Protein AF-A0A1M4T996-F1 (afdb_monomer_lite)

pLDDT: mean 91.12, std 8.68, range [41.91, 98.88]

Secondary structure (DSSP, 8-state):
--------B----HHHHHHHHHSS---TT-THHHHHHHHHHTS-HHHHT-GGGT-GGGTTEEE-TTS-EEEPPGGG-EEPPGGGS-PPP-TT--SGGGGGGGT-TTGGG-EEEEEEEETTEEEEEEE-GGG-----SSEE-HHHHHHHT-----TTS----TTEEEEE-SBS-SSS--TTSEE--SSS-HHHHHHHHHHHHH-GGGS---EEESSSSTT-EEEEEEE----SSS--SSEEEEE-SEEEEETTT--BSS-EESSTTB-HHHHHHHHHHHHHHT---SS--GGGG-SB-HHHHHHHHH---EEEEESTT--HHHHHHHHHHTEETTEESS-EEEEE-S--TT-TTS-PPTT-EEEEEEEEEETTEEEEEEE-TTS-----STTEE-SEE--S-TTTSPPEESSSSSSEEEEEHHHHHHHEEEEEEE-

Foldseek 3Di:
DDDDADAFFFFFLLQQQLCLQVVHHDDQPDPVVQVSSCVSFVHHPLLQFFCVSQGQSLAQWDADPVLGIDGDDPVLAAEADPVLPDDDDCPPPDDLCCVVVVPQNCSVPWDFPDWDQDPNDIDTDTDRVRSPSGDGSRYHYPSLCQLAVFDPDALADFGAGVQKDWDQFADQDPDAQALLFKAWHRFGQLLLSLLSSLCSQQPSVLLDQAKDAPDDDPQRMWGWAWFDAPDHALGAHTDTFIAGSIAMAGPPPRHHRGIGTPDGRHCNNRVSLQRSQCGRSVYPDNRGDSSSSRTDHNQVSNCRSVVFDKDKDFLVPDALVRQLVVLVVQDDFFFGNFRKKFAWRSRDPPSRPFLNGHSHMWTFGGWDQDPNFTKTKIFRSNQARHGDDDQWDAAWAAGPPNVPDDIDGQPDGGRIIIGTSNVCSRTTRIMMTGD

Structure (mmCIF, N/CA/C/O backbone):
data_AF-A0A1M4T996-F1
#
_entry.id   AF-A0A1M4T996-F1
#
loop_
_atom_site.group_PDB
_atom_site.id
_atom_site.type_symbol
_atom_site.label_atom_id
_atom_site.label_alt_id
_atom_site.label_comp_id
_atom_site.label_asym_id
_atom_site.label_entity_id
_atom_site.label_seq_id
_atom_site.pdbx_PDB_ins_code
_atom_site.Cartn_x
_atom_site.Cartn_y
_atom_site.Cartn_z
_atom_site.occupancy
_atom_site.B_iso_or_equiv
_atom_site.auth_seq_id
_atom_site.auth_comp_id
_atom_site.auth_asym_id
_atom_site.auth_atom_id
_atom_site.pdbx_PDB_model_num
ATOM 1 N N . MET A 1 1 ? -18.066 -4.889 -18.348 1.00 76.69 1 MET A N 1
ATOM 2 C CA . MET A 1 1 ? -16.997 -4.185 -17.612 1.00 76.69 1 MET A CA 1
ATOM 3 C C . MET A 1 1 ? -17.584 -2.881 -17.141 1.00 76.69 1 MET A C 1
ATOM 5 O O . MET A 1 1 ? -18.434 -2.341 -17.844 1.00 76.69 1 MET A O 1
ATOM 9 N N . ASP A 1 2 ? -17.169 -2.409 -15.978 1.00 85.38 2 ASP A N 1
ATOM 10 C CA . ASP A 1 2 ? -17.797 -1.243 -15.367 1.00 85.38 2 ASP A CA 1
ATOM 11 C C . ASP A 1 2 ? -16.954 0.007 -15.632 1.00 85.38 2 ASP A C 1
ATOM 13 O O . ASP A 1 2 ? -15.727 -0.062 -15.726 1.00 85.38 2 ASP A O 1
ATOM 17 N N . LYS A 1 3 ? -17.611 1.163 -15.760 1.00 79.00 3 LYS A N 1
ATOM 18 C CA . LYS A 1 3 ? -16.919 2.449 -15.851 1.00 79.00 3 LYS A CA 1
ATOM 19 C C . LYS A 1 3 ? -16.608 2.921 -14.434 1.00 79.00 3 LYS A C 1
ATOM 21 O O . LYS A 1 3 ? -17.500 3.381 -13.729 1.00 79.00 3 LYS A O 1
ATOM 26 N N . VAL A 1 4 ? -15.350 2.792 -14.030 1.00 79.62 4 VAL A N 1
ATOM 27 C CA . VAL A 1 4 ? -14.850 3.284 -12.744 1.00 79.62 4 VAL A CA 1
ATOM 28 C C . VAL A 1 4 ? -13.911 4.452 -13.012 1.00 79.62 4 VAL A C 1
ATOM 30 O O . VAL A 1 4 ? -13.026 4.368 -13.860 1.00 79.62 4 VAL A O 1
ATOM 33 N N . THR A 1 5 ? -14.123 5.564 -12.317 1.00 74.06 5 THR A N 1
ATOM 34 C CA . THR A 1 5 ? -13.290 6.763 -12.437 1.00 74.06 5 THR A CA 1
ATOM 35 C C . THR A 1 5 ? -12.998 7.321 -11.055 1.00 74.06 5 THR A C 1
ATOM 37 O O . THR A 1 5 ? -13.881 7.316 -10.204 1.00 74.06 5 THR A O 1
ATOM 40 N N . ASN A 1 6 ? -11.796 7.868 -10.867 1.00 78.94 6 ASN A N 1
ATOM 41 C CA . ASN A 1 6 ? -11.410 8.632 -9.674 1.00 78.94 6 ASN A CA 1
ATOM 42 C C . ASN A 1 6 ? -11.422 7.835 -8.354 1.00 78.94 6 ASN A C 1
ATOM 44 O O . ASN A 1 6 ? -11.855 8.351 -7.328 1.00 78.94 6 ASN A O 1
ATOM 48 N N . LEU A 1 7 ? -10.915 6.597 -8.362 1.00 94.50 7 LEU A N 1
ATOM 49 C CA . LEU A 1 7 ? -10.644 5.863 -7.121 1.00 94.50 7 LEU A CA 1
ATOM 50 C C . LEU A 1 7 ? -9.525 6.538 -6.311 1.00 94.50 7 LEU A C 1
ATOM 52 O O . LEU A 1 7 ? -8.476 6.876 -6.863 1.00 94.50 7 LEU A O 1
ATOM 56 N N . ASN A 1 8 ? -9.749 6.675 -5.002 1.00 96.69 8 ASN A N 1
ATOM 57 C CA . ASN A 1 8 ? -8.788 7.197 -4.023 1.00 96.69 8 ASN A CA 1
ATOM 58 C C . ASN A 1 8 ? -8.504 6.141 -2.942 1.00 96.69 8 ASN A C 1
ATOM 60 O O . ASN A 1 8 ? -8.638 6.385 -1.743 1.00 96.69 8 ASN A O 1
ATOM 64 N N . VAL A 1 9 ? -8.135 4.940 -3.387 1.00 98.06 9 VAL A N 1
ATOM 65 C CA . VAL A 1 9 ? -7.803 3.811 -2.511 1.00 98.06 9 VAL A CA 1
ATOM 66 C C . VAL A 1 9 ? -6.412 4.029 -1.926 1.00 98.06 9 VAL A C 1
ATOM 68 O O . VAL A 1 9 ? -5.462 4.303 -2.666 1.00 98.06 9 VAL A O 1
ATOM 71 N N . GLY A 1 10 ? -6.289 3.915 -0.607 1.00 97.38 10 GLY A N 1
ATOM 72 C CA . GLY A 1 10 ? -5.038 4.139 0.103 1.00 97.38 10 GLY A CA 1
ATOM 73 C C . GLY A 1 10 ? -5.212 4.167 1.614 1.00 97.38 10 GLY A C 1
ATOM 74 O O . GLY A 1 10 ? -5.576 5.198 2.172 1.00 97.38 10 GLY A O 1
ATOM 75 N N . ALA A 1 11 ? -4.899 3.050 2.264 1.00 98.12 11 ALA A N 1
ATOM 76 C CA . ALA A 1 11 ? -4.658 2.980 3.700 1.00 98.12 11 ALA A CA 1
ATOM 77 C C . ALA A 1 11 ? -3.142 2.961 3.943 1.00 98.12 11 ALA A C 1
ATOM 79 O O . ALA A 1 11 ? -2.408 2.280 3.221 1.00 98.12 11 ALA A O 1
ATOM 80 N N . ILE A 1 12 ? -2.654 3.728 4.916 1.00 98.50 12 ILE A N 1
ATOM 81 C CA . ILE A 1 12 ? -1.234 3.751 5.299 1.00 98.50 12 ILE A CA 1
ATOM 82 C C . ILE A 1 12 ? -0.890 2.453 6.042 1.00 98.50 12 ILE A C 1
ATOM 84 O O . ILE A 1 12 ? -1.693 1.998 6.848 1.00 98.50 12 ILE A O 1
ATOM 88 N N . ASN A 1 13 ? 0.297 1.877 5.811 1.00 97.94 13 ASN A N 1
ATOM 89 C CA . ASN A 1 13 ? 0.777 0.755 6.623 1.00 97.94 13 ASN A CA 1
ATOM 90 C C . ASN A 1 13 ? 1.007 1.229 8.072 1.00 97.94 13 ASN A C 1
ATOM 92 O O . ASN A 1 13 ? 1.945 2.004 8.293 1.00 97.94 13 ASN A O 1
ATOM 96 N N . PRO A 1 14 ? 0.201 0.782 9.055 1.00 97.25 14 PRO A N 1
ATOM 97 C CA . PRO A 1 14 ? 0.291 1.273 10.422 1.00 97.25 14 PRO A CA 1
ATOM 98 C C . PRO A 1 14 ? 1.606 0.866 11.082 1.00 97.25 14 PRO A C 1
ATOM 100 O O . PRO A 1 14 ? 2.165 1.655 11.825 1.00 97.25 14 PRO A O 1
ATOM 103 N N . TYR A 1 15 ? 2.167 -0.301 10.755 1.00 96.88 15 TYR A N 1
ATOM 104 C CA . TYR A 1 15 ? 3.441 -0.748 11.320 1.00 96.88 15 TYR A CA 1
ATOM 105 C C . TYR A 1 15 ? 4.587 0.148 10.863 1.00 96.88 15 TYR A C 1
ATOM 107 O O . TYR A 1 15 ? 5.341 0.668 11.683 1.00 96.88 15 TYR A O 1
ATOM 115 N N . ALA A 1 16 ? 4.689 0.387 9.553 1.00 96.88 16 ALA A N 1
ATOM 116 C CA . ALA A 1 16 ? 5.705 1.280 9.006 1.00 96.88 16 ALA A CA 1
ATOM 117 C C . ALA A 1 16 ? 5.507 2.727 9.483 1.00 96.88 16 ALA A C 1
ATOM 119 O O . ALA A 1 16 ? 6.488 3.431 9.715 1.00 96.88 16 ALA A O 1
ATOM 120 N N . LEU A 1 17 ? 4.256 3.166 9.659 1.00 96.75 17 LEU A N 1
ATOM 121 C CA . LEU A 1 17 ? 3.941 4.480 10.212 1.00 96.75 17 LEU A CA 1
ATOM 122 C C . LEU A 1 17 ? 4.353 4.596 11.683 1.00 96.75 17 LEU A C 1
ATOM 124 O O . LEU A 1 17 ? 4.990 5.578 12.051 1.00 96.75 17 LEU A O 1
ATOM 128 N N . THR A 1 18 ? 4.066 3.588 12.505 1.00 96.44 18 THR A N 1
ATOM 129 C CA . THR A 1 18 ? 4.490 3.529 13.908 1.00 96.44 18 THR A CA 1
ATOM 130 C C . THR A 1 18 ? 6.008 3.515 14.015 1.00 96.44 18 THR A C 1
ATOM 132 O O . THR A 1 18 ? 6.553 4.360 14.718 1.00 96.44 18 THR A O 1
ATOM 135 N N . GLU A 1 19 ? 6.715 2.660 13.260 1.00 95.75 19 GLU A N 1
ATOM 136 C CA . GLU A 1 19 ? 8.186 2.718 13.153 1.00 95.75 19 GLU A CA 1
ATOM 137 C C . GLU A 1 19 ? 8.649 4.127 12.778 1.00 95.75 19 GLU A C 1
ATOM 139 O O . GLU A 1 19 ? 9.663 4.630 13.280 1.00 95.75 19 GLU A O 1
ATOM 144 N N . ALA A 1 20 ? 7.879 4.784 11.904 1.00 94.06 20 ALA A N 1
ATOM 145 C CA . ALA A 1 20 ? 8.214 6.101 11.435 1.00 94.06 20 ALA A CA 1
ATOM 146 C C . ALA A 1 20 ? 8.038 7.214 12.488 1.00 94.06 20 ALA A C 1
ATOM 148 O O . ALA A 1 20 ? 8.799 8.189 12.507 1.00 94.06 20 ALA A O 1
ATOM 149 N N . LEU A 1 21 ? 7.069 7.063 13.381 1.00 92.62 21 LEU A N 1
ATOM 150 C CA . LEU A 1 21 ? 6.803 7.997 14.471 1.00 92.62 21 LEU A CA 1
ATOM 151 C C . LEU A 1 21 ? 7.732 7.746 15.665 1.00 92.62 21 LEU A C 1
ATOM 153 O O . LEU A 1 21 ? 8.327 8.687 16.182 1.00 92.62 21 LEU A O 1
ATOM 157 N N . VAL A 1 22 ? 7.923 6.481 16.050 1.00 93.06 22 VAL A N 1
ATOM 158 C CA . VAL A 1 22 ? 8.716 6.093 17.232 1.00 93.06 22 VAL A CA 1
ATOM 159 C C . VAL A 1 22 ? 10.225 6.062 16.971 1.00 93.06 22 VAL A C 1
ATOM 161 O O . VAL A 1 22 ? 11.019 6.025 17.906 1.00 93.06 22 VAL A O 1
ATOM 164 N N . GLY A 1 23 ? 10.649 6.054 15.702 1.00 91.56 23 GLY A N 1
ATOM 165 C CA . GLY A 1 23 ? 12.063 6.118 15.325 1.00 91.56 23 GLY A CA 1
ATOM 166 C C . GLY A 1 23 ? 12.866 4.836 15.546 1.00 91.56 23 GLY A C 1
ATOM 167 O O . GLY A 1 23 ? 14.097 4.884 15.516 1.00 91.56 23 GLY A O 1
ATOM 168 N N . ARG A 1 24 ? 12.200 3.693 15.728 1.00 91.44 24 ARG A N 1
ATOM 169 C CA . ARG A 1 24 ? 12.826 2.372 15.891 1.00 91.44 24 ARG A CA 1
ATOM 170 C C . ARG A 1 24 ? 12.021 1.281 15.188 1.00 91.44 24 ARG A C 1
ATOM 172 O O . ARG A 1 24 ? 10.831 1.457 14.945 1.00 91.44 24 ARG A O 1
ATOM 179 N N . LYS A 1 25 ? 12.664 0.133 14.932 1.00 91.94 25 LYS A N 1
ATOM 180 C CA . LYS A 1 25 ? 11.967 -1.078 14.467 1.00 91.94 25 LYS A CA 1
ATOM 181 C C . LYS A 1 25 ? 10.964 -1.534 15.518 1.00 91.94 25 LYS A C 1
ATOM 183 O O . LYS A 1 25 ? 11.286 -1.514 16.710 1.00 91.94 25 LYS A O 1
ATOM 188 N N . ILE A 1 26 ? 9.835 -2.053 15.059 1.00 93.06 26 ILE A N 1
ATOM 189 C CA . ILE A 1 26 ? 8.960 -2.895 15.876 1.00 93.06 26 ILE A CA 1
ATOM 190 C C . ILE A 1 26 ? 8.855 -4.271 15.220 1.00 93.06 26 ILE A C 1
ATOM 192 O O . ILE A 1 26 ? 9.084 -4.421 14.020 1.00 93.06 26 ILE A O 1
ATOM 196 N N . ASP A 1 27 ? 8.553 -5.299 16.003 1.00 91.88 27 ASP A N 1
ATOM 197 C CA . ASP A 1 27 ? 8.328 -6.635 15.458 1.00 91.88 27 ASP A CA 1
ATOM 198 C C . ASP A 1 27 ? 6.875 -6.741 14.991 1.00 91.88 27 ASP A C 1
ATOM 200 O O . ASP A 1 27 ? 5.962 -6.827 15.810 1.00 9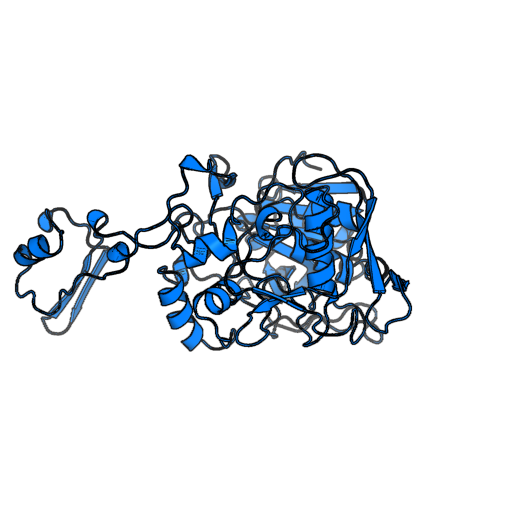1.88 27 ASP A O 1
ATOM 204 N N . TRP A 1 28 ? 6.650 -6.726 13.677 1.00 91.88 28 TRP A N 1
ATOM 205 C CA . TRP A 1 28 ? 5.302 -6.724 13.096 1.00 91.88 28 TRP A CA 1
ATOM 206 C C . TRP A 1 28 ? 4.542 -8.031 13.372 1.00 91.88 28 TRP A C 1
ATOM 208 O O . TRP A 1 28 ? 3.329 -8.088 13.189 1.00 91.88 28 TRP A O 1
ATOM 218 N N . THR A 1 29 ? 5.242 -9.075 13.826 1.00 85.81 29 THR A N 1
ATOM 219 C CA . THR A 1 29 ? 4.666 -10.385 14.150 1.00 85.81 29 THR A CA 1
ATOM 220 C C . THR A 1 29 ? 4.278 -10.518 15.624 1.00 85.81 29 THR A C 1
ATOM 222 O O . THR A 1 29 ? 3.489 -11.394 15.987 1.00 85.81 29 THR A O 1
ATOM 225 N N . ASN A 1 30 ? 4.804 -9.643 16.483 1.00 87.88 30 ASN A N 1
ATOM 226 C CA . ASN A 1 30 ? 4.600 -9.710 17.920 1.00 87.88 30 ASN A CA 1
ATOM 227 C C . ASN A 1 30 ? 3.368 -8.900 18.342 1.00 87.88 30 ASN A C 1
ATOM 229 O O . ASN A 1 30 ? 3.251 -7.716 18.032 1.00 87.88 30 ASN A O 1
ATOM 233 N N . LYS A 1 31 ? 2.478 -9.519 19.126 1.00 83.88 31 LYS A N 1
ATOM 234 C CA . LYS A 1 31 ? 1.291 -8.855 19.683 1.00 83.88 31 LYS A CA 1
ATOM 235 C C . LYS A 1 31 ? 1.633 -7.681 20.599 1.00 83.88 31 LYS A C 1
ATOM 237 O O . LYS A 1 31 ? 0.861 -6.737 20.638 1.00 83.88 31 LYS A O 1
ATOM 242 N N . ALA A 1 32 ? 2.786 -7.690 21.269 1.00 87.81 32 ALA A N 1
ATOM 243 C CA . ALA A 1 32 ? 3.237 -6.550 22.073 1.00 87.81 32 ALA A CA 1
ATOM 244 C C . ALA A 1 32 ? 3.465 -5.278 21.230 1.00 87.81 32 ALA A C 1
ATOM 246 O O . ALA A 1 32 ? 3.420 -4.167 21.747 1.00 87.81 32 ALA A O 1
ATOM 247 N N . SER A 1 33 ? 3.677 -5.414 19.915 1.00 91.12 33 SER A N 1
ATOM 248 C CA . SER A 1 33 ? 3.765 -4.261 19.012 1.00 91.12 33 SER A CA 1
ATOM 249 C C . SER A 1 33 ? 2.414 -3.588 18.760 1.00 91.12 33 SER A C 1
ATOM 251 O O . SER A 1 33 ? 2.403 -2.480 18.230 1.00 91.12 33 SER A O 1
ATOM 253 N N . ILE A 1 34 ? 1.295 -4.234 19.118 1.00 90.50 34 ILE A N 1
ATOM 254 C CA . ILE A 1 34 ? -0.045 -3.645 19.014 1.00 90.50 34 ILE A CA 1
ATOM 255 C C . ILE A 1 34 ? -0.172 -2.477 19.990 1.00 90.50 34 ILE A C 1
ATOM 257 O O . ILE A 1 34 ? -0.550 -1.402 19.554 1.00 90.50 34 ILE A O 1
ATOM 261 N N . GLU A 1 35 ? 0.243 -2.640 21.248 1.00 90.44 35 GLU A N 1
ATOM 262 C CA . GLU A 1 35 ? 0.186 -1.567 22.256 1.00 90.44 35 GLU A CA 1
ATOM 263 C C . GLU A 1 35 ? 1.000 -0.343 21.805 1.00 90.44 35 GLU A C 1
ATOM 265 O O . GLU A 1 35 ? 0.505 0.775 21.796 1.00 90.44 35 GLU A O 1
ATOM 270 N N . ILE A 1 36 ? 2.216 -0.561 21.282 1.00 93.62 36 ILE A N 1
ATOM 271 C CA . ILE A 1 36 ? 3.055 0.521 20.733 1.00 93.62 36 ILE A CA 1
ATOM 272 C C . ILE A 1 36 ? 2.355 1.234 19.563 1.00 93.62 36 ILE A C 1
ATOM 274 O O . ILE A 1 36 ? 2.529 2.437 19.366 1.00 93.62 36 ILE A O 1
ATOM 278 N N . MET A 1 37 ? 1.616 0.489 18.741 1.00 94.19 37 MET A N 1
ATOM 279 C CA . MET A 1 37 ? 0.879 1.034 17.606 1.00 94.19 37 MET A CA 1
ATOM 280 C C . MET A 1 37 ? -0.346 1.826 18.059 1.00 94.19 37 MET A C 1
ATOM 282 O O . MET A 1 37 ? -0.549 2.922 17.545 1.00 94.19 37 MET A O 1
ATOM 286 N N . GLU A 1 38 ? -1.121 1.301 19.006 1.00 92.19 38 GLU A N 1
ATOM 287 C CA . GLU A 1 38 ? -2.277 1.975 19.604 1.00 92.19 38 GLU A CA 1
ATOM 288 C C . GLU A 1 38 ? -1.853 3.274 20.294 1.00 92.19 38 GLU A C 1
ATOM 290 O O . GLU A 1 38 ? -2.478 4.302 20.058 1.00 92.19 38 GLU A O 1
ATOM 295 N N . ASP A 1 39 ? -0.734 3.267 21.025 1.00 90.69 39 ASP A N 1
ATOM 296 C CA . ASP A 1 39 ? -0.168 4.464 21.656 1.00 90.69 39 ASP A CA 1
ATOM 297 C C . ASP A 1 39 ? 0.307 5.487 20.615 1.00 90.69 39 ASP A C 1
ATOM 299 O O . ASP A 1 39 ? -0.005 6.674 20.693 1.00 90.69 39 ASP A O 1
ATOM 303 N N . ALA A 1 40 ? 1.072 5.044 19.610 1.00 92.88 40 ALA A N 1
ATOM 304 C CA . ALA A 1 40 ? 1.643 5.946 18.608 1.00 92.88 40 ALA A CA 1
ATOM 305 C C . ALA A 1 40 ? 0.594 6.529 17.650 1.00 92.88 40 ALA A C 1
ATOM 307 O O . ALA A 1 40 ? 0.815 7.603 17.082 1.00 92.88 40 ALA A O 1
ATOM 308 N N . LEU A 1 41 ? -0.497 5.796 17.413 1.00 94.06 41 LEU A N 1
ATOM 309 C CA . LEU A 1 41 ? -1.589 6.191 16.524 1.00 94.06 41 LEU A CA 1
ATOM 310 C C . LEU A 1 41 ? -2.822 6.696 17.282 1.00 94.06 41 LEU A C 1
ATOM 312 O O . LEU A 1 41 ? -3.765 7.139 16.637 1.00 94.06 41 LEU A O 1
ATOM 316 N N . GLU A 1 42 ? -2.812 6.637 18.612 1.00 92.00 42 GLU A N 1
ATOM 317 C CA . GLU A 1 42 ? -3.905 7.036 19.507 1.00 92.00 42 GLU A CA 1
ATOM 318 C C . GLU A 1 42 ? -5.263 6.485 19.044 1.00 92.00 42 GLU A C 1
ATOM 320 O O . GLU A 1 42 ? -6.267 7.189 18.970 1.00 92.00 42 GLU A O 1
ATOM 325 N N . THR A 1 43 ? -5.277 5.224 18.617 1.00 90.00 43 THR A N 1
ATOM 326 C CA . THR A 1 43 ? -6.462 4.550 18.078 1.00 90.00 43 THR A CA 1
ATOM 327 C C . THR A 1 43 ? -6.365 3.064 18.376 1.00 90.00 43 THR A C 1
ATOM 329 O O . THR A 1 43 ? -5.371 2.433 18.013 1.00 90.00 43 THR A O 1
ATOM 332 N N . ASP A 1 44 ? -7.424 2.500 18.959 1.00 89.94 44 ASP A N 1
ATOM 333 C CA . ASP A 1 44 ? -7.533 1.066 19.228 1.00 89.94 44 ASP A CA 1
ATOM 334 C C . ASP A 1 44 ? -7.320 0.253 17.939 1.00 89.94 44 ASP A C 1
ATOM 336 O O . ASP A 1 44 ? -7.887 0.542 16.878 1.00 89.94 44 ASP A O 1
ATOM 340 N N . TYR A 1 45 ? -6.578 -0.846 18.029 1.00 90.19 45 TYR A N 1
ATOM 341 C CA . TYR A 1 45 ? -6.231 -1.693 16.890 1.00 90.19 45 TYR A CA 1
ATOM 342 C C . TYR A 1 45 ? -7.472 -2.238 16.179 1.00 90.19 45 TYR A C 1
ATOM 344 O O . TYR A 1 45 ? -7.509 -2.360 14.954 1.00 90.19 45 TYR A O 1
ATOM 352 N N . SER A 1 46 ? -8.531 -2.517 16.945 1.00 87.50 46 SER A N 1
ATOM 353 C CA . SER A 1 46 ? -9.817 -2.982 16.410 1.00 87.50 46 SER A CA 1
ATOM 354 C C . SER A 1 46 ? -10.562 -1.941 15.559 1.00 87.50 46 SER A C 1
ATOM 356 O O . SER A 1 46 ? -11.453 -2.307 14.785 1.00 87.50 46 SER A O 1
ATOM 358 N N . GLU A 1 47 ? -10.177 -0.669 15.675 1.00 91.38 47 GLU A N 1
ATOM 359 C CA . GLU A 1 47 ? -10.769 0.484 14.995 1.00 91.38 47 GLU A CA 1
ATOM 360 C C . GLU A 1 47 ? -9.868 1.034 13.876 1.00 91.38 47 GLU A C 1
ATOM 362 O O . GLU A 1 47 ? -10.364 1.677 12.948 1.00 91.38 47 GLU A O 1
ATOM 367 N N . LEU A 1 48 ? -8.565 0.713 13.889 1.00 93.38 48 LEU A N 1
ATOM 368 C CA . LEU A 1 48 ? -7.593 1.180 12.891 1.00 93.38 48 LEU A CA 1
ATOM 369 C C . LEU A 1 48 ? -8.027 0.905 11.445 1.00 93.38 48 LEU A C 1
ATOM 371 O O . LEU A 1 48 ? -7.794 1.713 10.553 1.00 93.38 48 LEU A O 1
ATOM 375 N N . PHE A 1 49 ? -8.651 -0.243 11.194 1.00 95.31 49 PHE A N 1
ATOM 376 C CA . PHE A 1 49 ? -8.865 -0.756 9.839 1.00 95.31 49 PHE A CA 1
ATOM 377 C C . PHE A 1 49 ? -10.194 -0.346 9.200 1.00 95.31 49 PHE A C 1
ATOM 379 O O . PHE A 1 49 ? -10.485 -0.783 8.087 1.00 95.31 49 PHE A O 1
ATOM 386 N N . ASP A 1 50 ? -10.995 0.504 9.847 1.00 95.62 50 ASP A N 1
ATOM 387 C CA . ASP A 1 50 ? -12.272 0.973 9.304 1.00 95.62 50 ASP A CA 1
ATOM 388 C C . ASP A 1 50 ? -12.386 2.504 9.381 1.00 95.62 50 ASP A C 1
ATOM 390 O O . ASP A 1 50 ? -12.335 3.116 10.447 1.00 95.62 50 ASP A O 1
ATOM 394 N N . MET A 1 51 ? -12.584 3.141 8.222 1.00 95.44 51 MET A N 1
ATOM 395 C CA . MET A 1 51 ? -12.571 4.599 8.081 1.00 95.44 51 MET A CA 1
ATOM 396 C C . MET A 1 51 ? -13.658 5.309 8.900 1.00 95.44 51 MET A C 1
ATOM 398 O O . MET A 1 51 ? -13.522 6.510 9.182 1.00 95.44 51 MET A O 1
ATOM 402 N N . LYS A 1 52 ? -14.731 4.604 9.292 1.00 93.88 52 LYS A N 1
ATOM 403 C CA . LYS A 1 52 ? -15.789 5.181 10.138 1.00 93.88 52 LYS A CA 1
ATOM 404 C C . LYS A 1 52 ? -15.285 5.587 11.527 1.00 93.88 52 LYS A C 1
ATOM 406 O O . LYS A 1 52 ? -15.842 6.516 12.095 1.00 93.88 52 LYS A O 1
ATOM 411 N N . PHE A 1 53 ? -14.214 4.961 12.023 1.00 92.56 53 PHE A N 1
ATOM 412 C CA . PHE A 1 53 ? -13.608 5.273 13.324 1.00 92.56 53 PHE A CA 1
ATOM 413 C C . PHE A 1 53 ? -12.552 6.383 13.253 1.00 92.56 53 PHE A C 1
ATOM 415 O O . PHE A 1 53 ? -11.773 6.569 14.172 1.00 92.56 53 PHE A O 1
ATOM 422 N N . ASN A 1 54 ? -12.492 7.126 12.143 1.00 92.75 54 ASN A N 1
ATOM 423 C CA . ASN A 1 54 ? -11.574 8.254 11.967 1.00 92.75 54 ASN A CA 1
ATOM 424 C C . ASN A 1 54 ? -10.079 7.919 12.111 1.00 92.75 54 ASN A C 1
ATOM 426 O O . ASN A 1 54 ? -9.285 8.840 12.273 1.00 92.75 54 ASN A O 1
ATOM 430 N N . SER A 1 55 ? -9.689 6.649 11.957 1.00 95.38 55 SER A N 1
ATOM 431 C CA . SER A 1 55 ? -8.299 6.213 12.117 1.00 95.38 55 SER A CA 1
ATOM 432 C C . SER A 1 55 ? -7.295 7.062 11.312 1.00 95.38 55 SER A C 1
ATOM 434 O O . SER A 1 55 ? -7.539 7.352 10.131 1.00 95.38 55 SER A O 1
ATOM 436 N N . PRO A 1 56 ? -6.130 7.412 11.893 1.00 96.31 56 PRO A N 1
ATOM 437 C CA . PRO A 1 56 ? -5.093 8.198 11.224 1.00 96.31 56 PRO A CA 1
ATOM 438 C C . PRO A 1 56 ? -4.482 7.509 9.999 1.00 96.31 56 PRO A C 1
ATOM 440 O O . PRO A 1 56 ? -3.891 8.188 9.158 1.00 96.31 56 PRO A O 1
ATOM 443 N N . ILE A 1 57 ? -4.658 6.193 9.816 1.00 97.44 57 ILE A N 1
ATOM 444 C CA . ILE A 1 57 ? -4.153 5.501 8.615 1.00 97.44 57 ILE A CA 1
ATOM 445 C C . ILE A 1 57 ? -4.883 5.924 7.330 1.00 97.44 57 ILE A C 1
ATOM 447 O O . ILE A 1 57 ? -4.431 5.607 6.227 1.00 97.44 57 ILE A O 1
ATOM 451 N N . PHE A 1 58 ? -5.992 6.655 7.468 1.00 97.81 58 PHE A N 1
ATOM 452 C CA . PHE A 1 58 ? -6.769 7.253 6.383 1.00 97.81 58 PHE A CA 1
ATOM 453 C C . PHE A 1 58 ? -6.542 8.764 6.243 1.00 97.81 58 PHE A C 1
ATOM 455 O O . PHE A 1 58 ? -7.378 9.449 5.653 1.00 97.81 58 PHE A O 1
ATOM 462 N N . ALA A 1 59 ? -5.452 9.298 6.806 1.00 96.88 59 ALA A N 1
ATOM 463 C CA . ALA A 1 59 ? -5.122 10.722 6.790 1.00 96.88 59 ALA A CA 1
ATOM 464 C C . ALA A 1 59 ? -5.387 11.390 5.431 1.00 96.88 59 ALA A C 1
ATOM 466 O O . ALA A 1 59 ? -4.850 10.968 4.417 1.00 96.88 59 ALA A O 1
ATOM 467 N N . GLY A 1 60 ? -6.190 12.452 5.401 1.00 95.50 60 GLY A N 1
ATOM 468 C CA . GLY A 1 60 ? -6.520 13.178 4.172 1.00 95.50 60 GLY A CA 1
ATOM 469 C C . GLY A 1 60 ? -7.711 12.621 3.381 1.00 95.50 60 GLY A C 1
ATOM 470 O O . GLY A 1 60 ? -8.000 13.140 2.302 1.00 95.50 60 GLY A O 1
ATOM 471 N N . LEU A 1 61 ? -8.431 11.622 3.902 1.00 97.00 61 LEU A N 1
ATOM 472 C CA . LEU A 1 61 ? -9.621 11.041 3.274 1.00 97.00 61 LEU A CA 1
ATOM 473 C C . LEU A 1 61 ? -10.875 11.154 4.151 1.00 97.00 61 LEU A C 1
ATOM 475 O O . LEU A 1 61 ? -10.813 11.228 5.378 1.00 97.00 61 LEU A O 1
ATOM 479 N N . LYS A 1 62 ? -12.041 11.094 3.506 1.00 96.00 62 LYS A N 1
ATOM 480 C CA . LYS A 1 62 ? -13.355 10.901 4.132 1.00 96.00 62 LYS A CA 1
ATOM 481 C C . LYS A 1 62 ? -14.207 9.925 3.322 1.00 96.00 62 LYS A C 1
ATOM 483 O O . LYS A 1 62 ? -13.912 9.657 2.160 1.00 96.00 62 LYS A O 1
ATOM 488 N N . LEU A 1 63 ? -15.268 9.410 3.940 1.00 95.69 63 LEU A N 1
ATOM 489 C CA . LEU A 1 63 ? -16.259 8.576 3.260 1.00 95.69 63 LEU A CA 1
ATOM 490 C C . LEU A 1 63 ? -17.233 9.452 2.473 1.00 95.69 63 LEU A C 1
ATOM 492 O O . LEU A 1 63 ? -17.771 10.421 3.011 1.00 95.69 63 LEU A O 1
ATOM 496 N N . ASN A 1 64 ? -17.485 9.074 1.225 1.00 93.81 64 ASN A N 1
ATOM 497 C CA . ASN A 1 64 ? -18.555 9.626 0.408 1.00 93.81 64 ASN A CA 1
ATOM 498 C C . ASN A 1 64 ? -19.866 8.832 0.592 1.00 93.81 64 ASN A C 1
ATOM 500 O O . ASN A 1 64 ? -19.944 7.875 1.370 1.00 93.81 64 ASN A O 1
ATOM 504 N N . LYS A 1 65 ? -20.917 9.225 -0.137 1.00 92.00 65 LYS A N 1
ATOM 505 C CA . LYS A 1 65 ? -22.256 8.613 -0.036 1.00 92.00 65 LYS A CA 1
ATOM 506 C C . LYS A 1 65 ? -22.298 7.168 -0.538 1.00 92.00 65 LYS A C 1
ATOM 508 O O . LYS A 1 65 ? -23.160 6.402 -0.119 1.00 92.00 65 LYS A O 1
ATOM 513 N N . GLU A 1 66 ? -21.368 6.791 -1.406 1.00 89.50 66 GLU A N 1
ATOM 514 C CA . GLU A 1 66 ? -21.231 5.453 -1.978 1.00 89.50 66 GLU A CA 1
ATOM 515 C C . GLU A 1 66 ? -20.353 4.522 -1.123 1.00 89.50 66 GLU A C 1
ATOM 517 O O . GLU A 1 66 ? -20.002 3.431 -1.575 1.00 89.50 66 GLU A O 1
ATOM 522 N N . ASN A 1 67 ? -19.998 4.929 0.104 1.00 93.88 67 ASN A N 1
ATOM 523 C CA . ASN A 1 67 ? -19.110 4.185 1.003 1.00 93.88 67 ASN A CA 1
ATOM 524 C C . ASN A 1 67 ? -17.700 3.959 0.413 1.00 93.88 67 ASN A C 1
ATOM 526 O O . ASN A 1 67 ? -17.037 2.946 0.661 1.00 93.88 67 ASN A O 1
ATOM 530 N N . MET A 1 68 ? -17.241 4.923 -0.384 1.00 94.38 68 MET A N 1
ATOM 531 C CA . MET A 1 68 ? -15.907 4.991 -0.974 1.00 94.38 68 MET A CA 1
ATOM 532 C C . MET A 1 68 ? -15.156 6.207 -0.429 1.00 94.38 68 MET A C 1
ATOM 534 O O . MET A 1 68 ? -15.758 7.143 0.092 1.00 94.38 68 MET A O 1
ATOM 538 N N . ALA A 1 69 ? -13.830 6.205 -0.540 1.00 96.12 69 ALA A N 1
ATOM 539 C CA . ALA A 1 69 ? -13.026 7.321 -0.066 1.00 96.12 69 ALA A CA 1
ATOM 540 C C . ALA A 1 69 ? -12.948 8.473 -1.076 1.00 96.12 69 ALA A C 1
ATOM 542 O O . ALA A 1 69 ? -12.741 8.265 -2.277 1.00 96.12 69 ALA A O 1
ATOM 543 N N . GLU A 1 70 ? -13.008 9.696 -0.561 1.00 95.50 70 GLU A N 1
ATOM 544 C CA . GLU A 1 70 ? -12.686 10.922 -1.285 1.00 95.50 70 GLU A CA 1
ATOM 545 C C . GLU A 1 70 ? -11.706 11.793 -0.480 1.00 95.50 70 GLU A C 1
ATOM 547 O O . GLU A 1 70 ? -11.751 11.782 0.754 1.00 95.50 70 GLU A O 1
ATOM 552 N N . PRO A 1 71 ? -10.809 12.550 -1.138 1.00 95.06 71 PRO A N 1
ATOM 553 C CA . PRO A 1 71 ? -9.908 13.461 -0.447 1.00 95.06 71 PRO A CA 1
ATOM 554 C C . PRO A 1 71 ? -10.666 14.576 0.273 1.00 95.06 71 PRO A C 1
ATOM 556 O O . PRO A 1 71 ? -11.611 15.154 -0.271 1.00 95.06 71 PRO A O 1
ATOM 559 N N . VAL A 1 72 ? -10.215 14.928 1.474 1.00 94.94 72 VAL A N 1
ATOM 560 C CA . VAL A 1 72 ? -10.656 16.165 2.133 1.00 94.94 72 VAL A CA 1
ATOM 561 C C . VAL A 1 72 ? -9.914 17.371 1.558 1.00 94.94 72 VAL A C 1
ATOM 563 O O . VAL A 1 72 ? -8.837 17.245 0.967 1.00 94.94 72 VAL A O 1
ATOM 566 N N . LYS A 1 73 ? -10.472 18.573 1.733 1.00 92.94 73 LYS A N 1
ATOM 567 C CA . LYS A 1 73 ? -9.745 19.804 1.401 1.00 92.94 73 LYS A CA 1
ATOM 568 C C . LYS A 1 73 ? -8.573 19.990 2.364 1.00 92.94 73 LYS A C 1
ATOM 570 O O . LYS A 1 73 ? -8.672 19.647 3.535 1.00 92.94 73 LYS A O 1
ATOM 575 N N . ALA A 1 74 ? -7.498 20.633 1.906 1.00 88.56 74 ALA A N 1
ATOM 576 C CA . ALA A 1 74 ? -6.351 20.942 2.765 1.00 88.56 74 ALA A CA 1
ATOM 577 C C . ALA A 1 74 ? -6.743 21.764 4.011 1.00 88.56 74 ALA A C 1
ATOM 579 O O . ALA A 1 74 ? -6.175 21.562 5.073 1.00 88.56 74 ALA A O 1
ATOM 580 N N . SER A 1 75 ? -7.757 22.630 3.900 1.00 90.69 75 SER A N 1
ATOM 581 C CA . SER A 1 75 ? -8.303 23.413 5.018 1.00 90.69 75 SER A CA 1
ATOM 582 C C . SER A 1 75 ? -9.058 22.586 6.065 1.00 90.69 75 SER A C 1
ATOM 584 O O . SER A 1 75 ? -9.317 23.090 7.150 1.00 90.69 75 SER A O 1
ATOM 586 N N . GLU A 1 76 ? -9.471 21.358 5.734 1.00 92.62 76 GLU A N 1
ATOM 587 C CA . GLU A 1 76 ? -10.120 20.428 6.673 1.00 92.62 76 GLU A CA 1
ATOM 588 C C . GLU A 1 76 ? -9.081 19.633 7.485 1.00 92.62 76 GLU A C 1
ATOM 590 O O . GLU A 1 76 ? -9.442 18.990 8.468 1.00 92.62 76 GLU A O 1
ATOM 595 N N . ILE A 1 77 ? -7.802 19.670 7.090 1.00 93.19 77 ILE A N 1
ATOM 596 C CA . ILE A 1 77 ? -6.711 19.021 7.817 1.00 93.19 77 ILE A CA 1
ATOM 597 C C . ILE A 1 77 ? -6.142 20.011 8.830 1.00 93.19 77 ILE A C 1
ATOM 599 O O . ILE A 1 77 ? -5.695 21.102 8.478 1.00 93.19 77 ILE A O 1
ATOM 603 N N . THR A 1 78 ? -6.124 19.607 10.093 1.00 93.25 78 THR A N 1
ATOM 604 C CA . THR A 1 78 ? -5.573 20.392 11.200 1.00 93.25 78 THR A CA 1
ATOM 605 C C . THR A 1 78 ? -4.338 19.711 11.766 1.00 93.25 78 THR A C 1
ATOM 607 O O . THR A 1 78 ? -4.246 18.482 11.791 1.00 93.25 78 THR A O 1
ATOM 610 N N . ILE A 1 79 ? -3.373 20.514 12.213 1.00 91.56 79 ILE A N 1
ATOM 611 C CA . ILE A 1 79 ? -2.201 20.023 12.933 1.00 91.56 79 ILE A CA 1
ATOM 612 C C . ILE A 1 79 ? -2.410 20.313 14.411 1.00 91.56 79 ILE A C 1
ATOM 614 O O . ILE A 1 79 ? -2.621 21.465 14.790 1.00 91.56 79 ILE A O 1
ATOM 618 N N . ARG A 1 80 ? -2.377 19.261 15.225 1.00 88.38 80 ARG A N 1
ATOM 619 C CA . ARG A 1 80 ? -2.539 19.335 16.675 1.00 88.38 80 ARG A CA 1
ATOM 620 C C . ARG A 1 80 ? -1.415 20.171 17.309 1.00 88.38 80 ARG A C 1
ATOM 622 O O . ARG A 1 80 ? -0.262 20.078 16.876 1.00 88.38 80 ARG A O 1
ATOM 629 N N . GLY A 1 81 ? -1.756 20.979 18.317 1.00 82.31 81 GLY A N 1
ATOM 630 C CA . GLY A 1 81 ? -0.788 21.768 19.085 1.00 82.31 81 GLY A CA 1
ATOM 631 C C . GLY A 1 81 ? 0.071 20.906 20.015 1.00 82.31 81 GLY A C 1
ATOM 632 O O . GLY A 1 81 ? -0.255 19.753 20.280 1.00 82.31 81 GLY A O 1
ATOM 633 N N . ASP A 1 82 ? 1.172 21.458 20.531 1.00 73.44 82 ASP A N 1
ATOM 634 C CA . ASP A 1 82 ? 2.094 20.686 21.385 1.00 73.44 82 ASP A CA 1
ATOM 635 C C . ASP A 1 82 ? 1.478 20.335 22.753 1.00 73.44 82 ASP A C 1
ATOM 637 O O . ASP A 1 82 ? 1.717 19.250 23.259 1.00 73.44 82 ASP A O 1
ATOM 641 N N . ASN A 1 83 ? 0.616 21.197 23.304 1.00 68.88 83 ASN A N 1
ATOM 642 C CA . ASN A 1 83 ? -0.038 20.986 24.608 1.00 68.88 83 ASN A CA 1
ATOM 643 C C . ASN A 1 83 ? -1.321 20.136 24.517 1.00 68.88 83 ASN A C 1
ATOM 645 O O . ASN A 1 83 ? -2.044 19.971 25.495 1.00 68.88 83 ASN A O 1
ATOM 649 N N . ASP A 1 84 ? -1.678 19.663 23.322 1.00 69.12 84 ASP A N 1
ATOM 650 C CA . ASP A 1 84 ? -2.904 18.892 23.104 1.00 69.12 84 ASP A CA 1
ATOM 651 C C . ASP A 1 84 ? -2.703 17.381 23.309 1.00 69.12 84 ASP A C 1
ATOM 653 O O . ASP A 1 84 ? -3.690 16.652 23.296 1.00 69.12 84 ASP A O 1
ATOM 657 N N . SER A 1 85 ? -1.462 16.904 23.474 1.00 62.88 85 SER A N 1
ATOM 658 C CA . SER A 1 85 ? -1.164 15.497 23.793 1.00 62.88 85 SER A CA 1
ATOM 659 C C . SER A 1 85 ? -1.243 15.167 25.285 1.00 62.88 85 SER A C 1
ATOM 661 O O . SER A 1 85 ? -1.165 13.994 25.646 1.00 62.88 85 SER A O 1
ATOM 663 N N . ASP A 1 86 ? -1.354 16.172 26.154 1.00 63.09 86 ASP A N 1
ATOM 664 C CA . ASP A 1 86 ? -1.340 15.958 27.597 1.00 63.09 86 ASP A CA 1
ATOM 665 C C . ASP A 1 86 ? -2.658 15.307 28.027 1.00 63.09 86 ASP A C 1
ATOM 667 O O . ASP A 1 86 ? -3.714 15.944 28.051 1.00 63.09 86 ASP A O 1
ATOM 671 N N . THR A 1 87 ? -2.593 14.010 28.349 1.00 69.00 87 THR A N 1
ATOM 672 C CA . THR A 1 87 ? -3.719 13.305 28.966 1.00 69.00 87 THR A CA 1
ATOM 673 C C . THR A 1 87 ? -3.950 13.923 30.340 1.00 69.00 87 THR A C 1
ATOM 675 O O . THR A 1 87 ? -3.016 13.945 31.147 1.00 69.00 87 THR A O 1
ATOM 678 N N . PRO A 1 88 ? -5.157 14.432 30.635 1.00 74.69 88 PRO A N 1
ATOM 679 C CA . PRO A 1 88 ? -5.435 14.977 31.950 1.00 74.69 88 PRO A CA 1
ATOM 680 C C . PRO A 1 88 ? -5.247 13.900 33.018 1.00 74.69 88 PRO A C 1
ATOM 682 O O . PRO A 1 88 ? -5.807 12.809 32.910 1.00 74.69 88 PRO A O 1
ATOM 685 N N . ASP A 1 89 ? -4.469 14.206 34.053 1.00 77.25 89 ASP A N 1
ATOM 686 C CA . ASP A 1 89 ? -4.322 13.306 35.190 1.00 77.25 89 ASP A CA 1
ATOM 687 C C . ASP A 1 89 ? -5.634 13.265 35.985 1.00 77.25 89 ASP A C 1
ATOM 689 O O . ASP A 1 89 ? -6.099 14.275 36.519 1.00 77.25 89 ASP A O 1
ATOM 693 N N . VAL A 1 90 ? -6.246 12.082 36.027 1.00 81.88 90 VAL A N 1
ATOM 694 C CA . VAL A 1 90 ? -7.497 11.818 36.748 1.00 81.88 90 VAL A CA 1
ATOM 695 C C . VAL A 1 90 ? -7.285 11.001 38.023 1.00 81.88 90 VAL A C 1
ATOM 697 O O . VAL A 1 90 ? -8.256 10.718 38.723 1.00 81.88 90 VAL A O 1
ATOM 700 N N . SER A 1 91 ? -6.045 10.613 38.339 1.00 82.75 91 SER A N 1
ATOM 701 C CA . SER A 1 91 ? -5.732 9.717 39.463 1.00 82.75 91 SER A CA 1
ATOM 702 C C . SER A 1 91 ? -6.026 10.335 40.834 1.00 82.75 91 SER A C 1
ATOM 704 O O . SER A 1 91 ? -6.416 9.631 41.765 1.00 82.75 91 SER A O 1
ATOM 706 N N . GLU A 1 92 ? -5.916 11.660 40.932 1.00 87.00 92 GLU A N 1
ATOM 707 C CA . GLU A 1 92 ? -6.173 12.433 42.150 1.00 87.00 92 GLU A CA 1
ATOM 708 C C . GLU A 1 92 ? -7.655 12.814 42.334 1.00 87.00 92 GLU A C 1
ATOM 710 O O . GLU A 1 92 ? -8.033 13.374 43.368 1.00 87.00 92 GLU A O 1
ATOM 715 N N . LEU A 1 93 ? -8.515 12.526 41.346 1.00 88.06 93 LEU A N 1
ATOM 716 C CA . LEU A 1 93 ? -9.942 12.847 41.406 1.00 88.06 93 LEU A CA 1
ATOM 717 C C . LEU A 1 93 ? -10.686 11.819 42.266 1.00 88.06 93 LEU A C 1
ATOM 719 O O . LEU A 1 93 ? -10.597 10.611 42.052 1.00 88.06 93 LEU A O 1
ATOM 723 N N . LYS A 1 94 ? -11.465 12.301 43.236 1.00 89.81 94 LYS A N 1
ATOM 724 C CA . LYS A 1 94 ? -12.170 11.464 44.222 1.00 89.81 94 LYS A CA 1
ATOM 725 C C . LYS A 1 94 ? -13.663 11.341 43.957 1.00 89.81 94 LYS A C 1
ATOM 727 O O . LYS A 1 94 ? -14.295 10.413 44.459 1.00 89.81 94 LYS A O 1
ATOM 732 N N . THR A 1 95 ? -14.247 12.270 43.200 1.00 88.94 95 THR A N 1
ATOM 733 C CA . THR A 1 95 ? -15.681 12.264 42.882 1.00 88.94 95 THR A CA 1
ATOM 734 C C . THR A 1 95 ? -15.931 12.557 41.404 1.00 88.94 95 THR A C 1
ATOM 736 O O . THR A 1 95 ? -15.125 13.197 40.732 1.00 88.94 95 THR A O 1
ATOM 739 N N . LEU A 1 96 ? -17.087 12.119 40.892 1.00 85.88 96 LEU A N 1
ATOM 740 C CA . LEU A 1 96 ? -17.498 12.375 39.505 1.00 85.88 96 LEU A CA 1
ATOM 741 C C . LEU A 1 96 ? -17.645 13.872 39.191 1.00 85.88 96 LEU A C 1
ATOM 743 O O . LEU A 1 96 ? -17.467 14.280 38.048 1.00 85.88 96 LEU A O 1
ATOM 747 N N . GLU A 1 97 ? -17.948 14.707 40.188 1.00 85.69 97 GLU A N 1
ATOM 748 C CA . GLU A 1 97 ? -18.045 16.158 39.997 1.00 85.69 97 GLU A CA 1
ATOM 749 C C . GLU A 1 97 ? -16.683 16.798 39.708 1.00 85.69 97 GLU A C 1
ATOM 751 O O . GLU A 1 97 ? -16.606 17.790 38.979 1.00 85.69 97 GLU A O 1
ATOM 756 N N . GLU A 1 98 ? -15.600 16.222 40.237 1.00 88.56 98 GLU A N 1
ATOM 757 C CA . GLU A 1 98 ? -14.246 16.734 40.030 1.00 88.56 98 GLU A CA 1
ATOM 758 C C . GLU A 1 98 ? -13.737 16.518 38.605 1.00 88.56 98 GLU A C 1
ATOM 760 O O . GLU A 1 98 ? -12.797 17.197 38.197 1.00 88.56 98 GLU A O 1
ATOM 765 N N . LEU A 1 99 ? -14.405 15.682 37.804 1.00 85.12 99 LEU A N 1
ATOM 766 C CA . LEU A 1 99 ? -14.114 15.533 36.376 1.00 85.12 99 LEU A CA 1
ATOM 767 C C . LEU A 1 99 ? -14.283 16.857 35.602 1.00 85.12 99 LEU A C 1
ATOM 769 O O . LEU A 1 99 ? -13.641 17.063 34.573 1.00 85.12 99 LEU A O 1
ATOM 773 N N . LYS A 1 100 ? -15.044 17.823 36.136 1.00 85.75 100 LYS A N 1
ATOM 774 C CA . LYS A 1 100 ? -15.105 19.191 35.589 1.00 85.75 100 LYS A CA 1
ATOM 775 C C . LYS A 1 100 ? -13.746 19.895 35.598 1.00 85.75 100 LYS A C 1
ATOM 777 O O . LYS A 1 100 ? -13.475 20.690 34.702 1.00 85.75 100 LYS A O 1
ATOM 782 N N . LYS A 1 101 ? -12.871 19.591 36.569 1.00 85.12 101 LYS A N 1
ATOM 783 C CA . LYS A 1 101 ? -11.521 20.181 36.684 1.00 85.12 101 LYS A CA 1
ATOM 784 C C . LYS A 1 101 ? -10.629 19.815 35.497 1.00 85.12 101 LYS A C 1
ATOM 786 O O . LYS A 1 101 ? -9.744 20.585 35.148 1.00 85.12 101 LYS A O 1
ATOM 791 N N . VAL A 1 102 ? -10.894 18.669 34.872 1.00 81.50 102 VAL A N 1
ATOM 792 C CA . VAL A 1 102 ? -10.180 18.183 33.686 1.00 81.50 102 VAL A CA 1
ATOM 793 C C . VAL A 1 102 ? -10.956 18.433 32.388 1.00 81.50 102 VAL A C 1
ATOM 795 O O . VAL A 1 102 ? -10.594 17.895 31.352 1.00 81.50 102 VAL A O 1
ATOM 798 N N . GLY A 1 103 ? -12.006 19.266 32.423 1.00 79.56 103 GLY A N 1
ATOM 799 C CA . GLY A 1 103 ? -12.763 19.695 31.241 1.00 79.56 103 GLY A CA 1
ATOM 800 C C . GLY A 1 103 ? -14.055 18.918 30.961 1.00 79.56 103 GLY A C 1
ATOM 801 O O . GLY A 1 103 ? -14.752 19.244 30.000 1.00 79.56 103 GLY A O 1
ATOM 802 N N . ILE A 1 104 ? -14.431 17.947 31.802 1.00 82.50 104 ILE A N 1
ATOM 803 C CA . ILE A 1 104 ? -15.675 17.171 31.647 1.00 82.50 104 ILE A CA 1
ATOM 804 C C . ILE A 1 104 ? -16.824 17.904 32.335 1.00 82.50 104 ILE A C 1
ATOM 806 O O . ILE A 1 104 ? -17.170 17.655 33.490 1.00 82.50 104 ILE A O 1
ATOM 810 N N . ASN A 1 105 ? -17.415 18.855 31.619 1.00 80.94 105 ASN A N 1
ATOM 811 C CA . ASN A 1 105 ? -18.373 19.789 32.209 1.00 80.94 105 ASN A CA 1
ATOM 812 C C . ASN A 1 105 ? -19.739 19.162 32.539 1.00 80.94 105 ASN A C 1
ATOM 814 O O . ASN A 1 105 ? -20.423 19.646 33.446 1.00 80.94 105 ASN A O 1
ATOM 818 N N . ASN A 1 106 ? -20.142 18.096 31.837 1.00 80.75 106 ASN A N 1
ATOM 819 C CA . ASN A 1 106 ? -21.478 17.508 31.962 1.00 80.75 106 ASN A CA 1
ATOM 820 C C . ASN A 1 106 ? -21.464 15.975 32.074 1.00 80.75 106 ASN A C 1
ATOM 822 O O . ASN A 1 106 ? -22.028 15.273 31.237 1.00 80.75 106 ASN A O 1
ATOM 826 N N . ILE A 1 107 ? -20.861 15.471 33.154 1.00 81.38 107 ILE A N 1
ATOM 827 C CA . ILE A 1 107 ? -20.739 14.032 33.443 1.00 81.38 107 ILE A CA 1
ATOM 828 C C . ILE A 1 107 ? -22.075 13.266 33.413 1.00 81.38 107 ILE A C 1
ATOM 830 O O . ILE A 1 107 ? -22.123 12.100 33.039 1.00 81.38 107 ILE A O 1
ATOM 834 N N . ASN A 1 108 ? -23.182 13.926 33.768 1.00 82.19 108 ASN A N 1
ATOM 835 C CA . ASN A 1 108 ? -24.509 13.306 33.820 1.00 82.19 108 ASN A CA 1
ATOM 836 C C . ASN A 1 108 ? -25.097 13.016 32.431 1.00 82.19 108 ASN A C 1
ATOM 838 O O . ASN A 1 108 ? -26.001 12.193 32.314 1.00 82.19 108 ASN A O 1
ATOM 842 N N . ALA A 1 109 ? -24.618 13.707 31.395 1.00 81.31 109 ALA A N 1
ATOM 843 C CA . ALA A 1 109 ? -25.024 13.496 30.008 1.00 81.31 109 ALA A CA 1
ATOM 844 C C . ALA A 1 109 ? -23.995 12.676 29.210 1.00 81.31 109 ALA A C 1
ATOM 846 O O . ALA A 1 109 ? -24.216 12.400 28.033 1.00 81.31 109 ALA A O 1
ATOM 847 N N . THR A 1 110 ? -22.873 12.303 29.832 1.00 83.75 110 THR A N 1
ATOM 848 C CA . THR A 1 110 ? -21.787 11.546 29.206 1.00 83.75 110 THR A CA 1
ATOM 849 C C . THR A 1 110 ? -22.222 10.108 28.928 1.00 83.75 110 THR A C 1
ATOM 851 O O . THR A 1 110 ? -22.706 9.400 29.814 1.00 83.75 110 THR A O 1
ATOM 854 N N . THR A 1 111 ? -22.035 9.653 27.689 1.00 87.00 111 THR A N 1
ATOM 855 C CA . THR A 1 111 ? -22.419 8.302 27.269 1.00 87.00 111 THR A CA 1
ATOM 856 C C . THR A 1 111 ? -21.540 7.250 27.948 1.00 87.00 111 THR A C 1
ATOM 858 O O . THR A 1 111 ? -20.311 7.338 27.943 1.00 87.00 111 THR A O 1
ATOM 861 N N . ILE A 1 112 ? -22.164 6.209 28.502 1.00 88.00 112 ILE A N 1
ATOM 862 C CA . ILE A 1 112 ? -21.459 5.034 29.026 1.00 88.00 112 ILE A CA 1
ATOM 863 C C . ILE A 1 112 ? -21.257 4.042 27.875 1.00 88.00 112 ILE A C 1
ATOM 865 O O . ILE A 1 112 ? -22.218 3.445 27.393 1.00 88.00 112 ILE A O 1
ATOM 869 N N . ARG A 1 113 ? -20.002 3.830 27.461 1.00 81.94 113 ARG A N 1
ATOM 870 C CA . ARG A 1 113 ? -19.627 2.858 26.417 1.00 81.94 113 ARG A CA 1
ATOM 871 C C . ARG A 1 113 ? -19.725 1.421 26.927 1.00 81.94 113 ARG A C 1
ATOM 873 O O . ARG A 1 113 ? -20.162 0.525 26.212 1.00 81.94 113 ARG A O 1
ATOM 880 N N . SER A 1 114 ? -19.309 1.195 28.171 1.00 84.50 114 SER A N 1
ATOM 881 C CA . SER A 1 114 ? -19.422 -0.103 28.843 1.00 84.50 114 SER A CA 1
ATOM 882 C C . SER A 1 114 ? -19.325 0.056 30.356 1.00 84.50 114 SER A C 1
ATOM 884 O O . SER A 1 114 ? -18.620 0.945 30.830 1.00 84.50 114 SER A O 1
ATOM 886 N N . GLY A 1 115 ? -19.955 -0.844 31.108 1.00 88.56 115 GLY A N 1
ATOM 887 C CA . GLY A 1 115 ? -19.848 -0.901 32.563 1.00 88.56 115 GLY A CA 1
ATOM 888 C C . GLY A 1 115 ? -19.636 -2.330 33.047 1.00 88.56 115 GLY A C 1
ATOM 889 O O . GLY A 1 115 ? -20.305 -3.245 32.570 1.00 88.56 115 GLY A O 1
ATOM 890 N N . VAL A 1 116 ? -18.716 -2.525 33.991 1.00 92.81 116 VAL A N 1
ATOM 891 C CA . VAL A 1 116 ? -18.475 -3.822 34.636 1.00 92.81 116 VAL A CA 1
ATOM 892 C C . VAL A 1 116 ? -18.513 -3.644 36.149 1.00 92.81 116 VAL A C 1
ATOM 894 O O . VAL A 1 116 ? -17.711 -2.897 36.710 1.00 92.81 116 VAL A O 1
ATOM 897 N N . LEU A 1 117 ? -19.435 -4.345 36.812 1.00 92.19 117 LEU A N 1
ATOM 898 C CA . LEU A 1 117 ? -19.520 -4.398 38.269 1.00 92.19 117 LEU A CA 1
ATOM 899 C C . LEU A 1 117 ? -18.812 -5.654 38.780 1.00 92.19 117 LEU A C 1
ATOM 901 O O . LEU A 1 117 ? -19.295 -6.768 38.585 1.00 92.19 117 LEU A O 1
ATOM 905 N N . THR A 1 118 ? -17.698 -5.468 39.482 1.00 91.94 118 THR A N 1
ATOM 906 C CA . THR A 1 118 ? -16.905 -6.571 40.035 1.00 91.94 118 THR A CA 1
ATOM 907 C C . THR A 1 118 ? -16.676 -6.336 41.516 1.00 91.94 118 THR A C 1
ATOM 909 O O . THR A 1 118 ? -16.035 -5.362 41.895 1.00 91.94 118 THR A O 1
ATOM 912 N N . ARG A 1 119 ? -17.185 -7.236 42.371 1.00 93.88 119 ARG A N 1
ATOM 913 C CA . ARG A 1 119 ? -16.995 -7.182 43.837 1.00 93.88 119 ARG A CA 1
ATOM 914 C C . ARG A 1 119 ? -17.358 -5.814 44.452 1.00 93.88 119 ARG A C 1
ATOM 916 O O . ARG A 1 119 ? -16.642 -5.308 45.305 1.00 93.88 119 ARG A O 1
ATOM 923 N N . GLY A 1 120 ? -18.455 -5.207 43.993 1.00 91.38 120 GLY A N 1
ATOM 924 C CA . GLY A 1 120 ? -18.912 -3.892 44.465 1.00 91.38 120 GLY A CA 1
ATOM 925 C C . GLY A 1 120 ? -18.197 -2.688 43.838 1.00 91.38 120 GLY A C 1
ATOM 926 O O . GLY A 1 120 ? -18.553 -1.559 44.150 1.00 91.38 120 GLY A O 1
ATOM 927 N N . ILE A 1 121 ? -17.235 -2.908 42.935 1.00 89.69 121 ILE A N 1
ATOM 928 C CA . ILE A 1 121 ? -16.524 -1.852 42.204 1.00 89.69 121 ILE A CA 1
ATOM 929 C C . ILE A 1 121 ? -17.125 -1.723 40.804 1.00 89.69 121 ILE A C 1
ATOM 931 O O . ILE A 1 121 ? -17.074 -2.667 40.010 1.00 89.69 121 ILE A O 1
ATOM 935 N N . LEU A 1 122 ? -17.699 -0.557 40.507 1.00 89.56 122 LEU A N 1
ATOM 936 C CA . LEU A 1 122 ? -18.244 -0.225 39.194 1.00 89.56 122 LEU A CA 1
ATOM 937 C C . LEU A 1 122 ? -17.154 0.415 38.323 1.00 89.56 122 LEU A C 1
ATOM 939 O O . LEU A 1 122 ? -16.741 1.542 38.571 1.00 89.56 122 LEU A O 1
ATOM 943 N N . ASN A 1 123 ? -16.714 -0.298 37.288 1.00 87.38 123 ASN A N 1
ATOM 944 C CA . ASN A 1 123 ? -15.776 0.206 36.288 1.00 87.38 123 ASN A CA 1
ATOM 945 C C . ASN A 1 123 ? -16.571 0.692 35.074 1.00 87.38 123 ASN A C 1
ATOM 947 O O . ASN A 1 123 ? -17.181 -0.126 34.383 1.00 87.38 123 ASN A O 1
ATOM 951 N N . LEU A 1 124 ? -16.578 2.000 34.816 1.00 87.12 124 LEU A N 1
ATOM 952 C CA . LEU A 1 124 ? -17.245 2.601 33.658 1.00 87.12 124 LEU A CA 1
ATOM 953 C C . LEU A 1 124 ? -16.212 3.049 32.626 1.00 87.12 124 LEU A C 1
ATOM 955 O O . LEU A 1 124 ? -15.243 3.720 32.968 1.00 87.12 124 LEU A O 1
ATOM 959 N N . LYS A 1 125 ? -16.453 2.726 31.354 1.00 84.38 125 LYS A N 1
ATOM 960 C CA . LYS A 1 125 ? -15.815 3.413 30.227 1.00 84.38 125 LYS A CA 1
ATOM 961 C C . LYS A 1 125 ? -16.780 4.477 29.728 1.00 84.38 125 LYS A C 1
ATOM 963 O O . LYS A 1 125 ? -17.872 4.140 29.267 1.00 84.38 125 LYS A O 1
ATOM 968 N N . LEU A 1 126 ? -16.381 5.733 29.860 1.00 83.44 126 LEU A N 1
ATOM 969 C CA . LEU A 1 126 ? -17.164 6.897 29.463 1.00 83.44 126 LEU A CA 1
ATOM 970 C C . LEU A 1 126 ? -16.644 7.440 28.133 1.00 83.44 126 LEU A C 1
ATOM 972 O O . LEU A 1 126 ? -15.439 7.434 27.892 1.00 83.44 126 LEU A O 1
ATOM 976 N N . GLU A 1 127 ? -17.547 7.905 27.282 1.00 80.88 127 GLU A N 1
ATOM 977 C CA . GLU A 1 127 ? -17.202 8.613 26.052 1.00 80.88 127 GLU A CA 1
ATOM 978 C C . GLU A 1 127 ? -17.182 10.115 26.333 1.00 80.88 127 GLU A C 1
ATOM 980 O O . GLU A 1 127 ? -18.212 10.676 26.697 1.00 80.88 127 GLU A O 1
ATOM 985 N N . VAL A 1 128 ? -16.023 10.762 26.175 1.00 79.56 128 VAL A N 1
ATOM 986 C CA . VAL A 1 128 ? -15.810 12.175 26.537 1.00 79.56 128 VAL A CA 1
ATOM 987 C C . VAL A 1 128 ? -15.315 12.965 25.317 1.00 79.56 128 VAL A C 1
ATOM 989 O O . VAL A 1 128 ? -14.117 13.241 25.202 1.00 79.56 128 VAL A O 1
ATOM 992 N N . PRO A 1 129 ? -16.207 13.316 24.371 1.00 70.81 129 PRO A N 1
ATOM 993 C CA . PRO A 1 129 ? -15.810 13.933 23.106 1.00 70.81 129 PRO A CA 1
ATOM 994 C C . PRO A 1 129 ? -15.108 15.283 23.269 1.00 70.81 129 PRO A C 1
ATOM 996 O O . PRO A 1 129 ? -14.304 15.661 22.422 1.00 70.81 129 PRO A O 1
ATOM 999 N N . GLU A 1 130 ? -15.375 16.028 24.349 1.00 69.62 130 GLU A N 1
ATOM 1000 C CA . GLU A 1 130 ? -14.745 17.335 24.580 1.00 69.62 130 GLU A CA 1
ATOM 1001 C C . GLU A 1 130 ? -13.236 17.234 24.842 1.00 69.62 130 GLU A C 1
ATOM 1003 O O . GLU A 1 130 ? -12.503 18.203 24.628 1.00 69.62 130 GLU A O 1
ATOM 1008 N N . LEU A 1 131 ? -12.776 16.064 25.293 1.00 72.56 131 LEU A N 1
ATOM 1009 C CA . LEU A 1 131 ? -11.366 15.760 25.532 1.00 72.56 131 LEU A CA 1
ATOM 1010 C C . LEU A 1 131 ? -10.732 14.962 24.394 1.00 72.56 131 LEU A C 1
ATOM 1012 O O . LEU A 1 131 ? -9.540 14.663 24.463 1.00 72.56 131 LEU A O 1
ATOM 1016 N N . ASP A 1 132 ? -11.487 14.653 23.337 1.00 72.50 132 ASP A N 1
ATOM 1017 C CA . ASP A 1 132 ? -10.967 13.938 22.180 1.00 72.50 132 ASP A CA 1
ATOM 1018 C C . ASP A 1 132 ? -10.068 14.854 21.333 1.00 72.50 132 ASP A C 1
ATOM 1020 O O . ASP A 1 132 ? -10.463 15.512 20.363 1.00 72.50 132 ASP A O 1
ATOM 1024 N N . LYS A 1 133 ? -8.811 14.930 21.765 1.00 78.06 133 LYS A N 1
ATOM 1025 C CA . LYS A 1 133 ? -7.704 15.564 21.050 1.00 78.06 133 LYS A CA 1
ATOM 1026 C C . LYS A 1 133 ? -6.829 14.532 20.343 1.00 78.06 133 LYS A C 1
ATOM 1028 O O . LYS A 1 133 ? -5.695 14.860 19.966 1.00 78.06 133 LYS A O 1
ATOM 1033 N N . THR A 1 134 ? -7.340 13.315 20.169 1.00 84.56 134 THR A N 1
ATOM 1034 C CA . THR A 1 134 ? -6.572 12.239 19.557 1.00 84.56 134 THR A CA 1
ATOM 1035 C C . THR A 1 134 ? -6.252 12.553 18.101 1.00 84.56 134 THR A C 1
ATOM 1037 O O . THR A 1 134 ? -6.908 13.378 17.441 1.00 84.56 134 THR A O 1
ATOM 1040 N N . ILE A 1 135 ? -5.180 11.956 17.590 1.00 91.12 135 ILE A N 1
ATOM 1041 C CA . ILE A 1 135 ? -4.905 12.026 16.157 1.00 91.12 135 ILE A CA 1
ATOM 1042 C C . ILE A 1 135 ? -5.959 11.237 15.373 1.00 91.12 135 ILE A C 1
ATOM 1044 O O . ILE A 1 135 ? -6.479 10.218 15.806 1.00 91.12 135 ILE A O 1
ATOM 1048 N N . SER A 1 136 ? -6.272 11.713 14.176 1.00 93.50 136 SER A N 1
ATOM 1049 C CA . SER A 1 136 ? -7.300 11.133 13.321 1.00 93.50 136 SER A CA 1
ATOM 1050 C C . SER A 1 136 ? -6.971 11.349 11.849 1.00 93.50 136 SER A C 1
ATOM 1052 O O . SER A 1 136 ? -5.982 11.991 11.489 1.00 93.50 136 SER A O 1
ATOM 1054 N N . LYS A 1 137 ? -7.837 10.872 10.955 1.00 93.75 137 LYS A N 1
ATOM 1055 C CA . LYS A 1 137 ? -7.703 11.093 9.508 1.00 93.75 137 LYS A CA 1
ATOM 1056 C C . LYS A 1 137 ? -7.714 12.573 9.079 1.00 93.75 137 LYS A C 1
ATOM 1058 O O . LYS A 1 137 ? -7.335 12.870 7.947 1.00 93.75 137 LYS A O 1
ATOM 1063 N N . THR A 1 138 ? -8.131 13.509 9.934 1.00 94.12 138 THR A N 1
ATOM 1064 C CA . THR A 1 138 ? -8.122 14.962 9.642 1.00 94.12 138 THR A CA 1
ATOM 1065 C C . THR A 1 138 ? -7.426 15.814 10.703 1.00 94.12 138 THR A C 1
ATOM 1067 O O . THR A 1 138 ? -7.214 17.006 10.479 1.00 94.12 138 THR A O 1
ATOM 1070 N N . ARG A 1 139 ? -7.015 15.237 11.836 1.00 93.25 139 ARG A N 1
ATOM 1071 C CA . ARG A 1 139 ? -6.206 15.912 12.859 1.00 93.25 139 ARG A CA 1
ATOM 1072 C C . ARG A 1 139 ? -4.893 15.163 13.031 1.00 93.25 139 ARG A C 1
ATOM 1074 O O . ARG A 1 139 ? -4.876 14.071 13.580 1.00 93.25 139 ARG A O 1
ATOM 1081 N N . LEU A 1 140 ? -3.788 15.731 12.562 1.00 93.19 140 LEU A N 1
ATOM 1082 C CA . LEU A 1 140 ? -2.482 15.066 12.591 1.00 93.19 140 LEU A CA 1
ATOM 1083 C C . LEU A 1 140 ? -1.582 15.676 13.665 1.00 93.19 140 LEU A C 1
ATOM 1085 O O . LEU A 1 140 ? -1.623 16.880 13.908 1.00 93.19 140 LEU A O 1
ATOM 1089 N N . SER A 1 141 ? -0.699 14.877 14.259 1.00 91.31 141 SER A N 1
ATOM 1090 C CA . SER A 1 141 ? 0.439 15.419 15.008 1.00 91.31 141 SER A CA 1
ATOM 1091 C C . SER A 1 141 ? 1.471 16.039 14.051 1.00 91.31 141 SER A C 1
ATOM 1093 O O . SER A 1 141 ? 1.516 15.705 12.862 1.00 91.31 141 SER A O 1
ATOM 1095 N N . LYS A 1 142 ? 2.342 16.930 14.547 1.00 89.94 142 LYS A N 1
ATOM 1096 C CA . LYS A 1 142 ? 3.430 17.507 13.730 1.00 89.94 142 LYS A CA 1
ATOM 1097 C C . LYS A 1 142 ? 4.338 16.434 13.097 1.00 89.94 142 LYS A C 1
ATOM 1099 O O . LYS A 1 142 ? 4.600 16.537 11.896 1.00 89.94 142 LYS A O 1
ATOM 1104 N N . PRO A 1 143 ? 4.793 15.386 13.824 1.00 90.38 143 PRO A N 1
ATOM 1105 C CA . PRO A 1 143 ? 5.577 14.309 13.214 1.00 90.38 143 PRO A CA 1
ATOM 1106 C C . PRO A 1 143 ? 4.818 13.580 12.102 1.00 90.38 143 PRO A C 1
ATOM 1108 O O . PRO A 1 143 ? 5.384 13.326 11.039 1.00 90.38 143 PRO A O 1
ATOM 1111 N N . LEU A 1 144 ? 3.526 13.309 12.312 1.00 91.94 144 LEU A N 1
ATOM 1112 C CA . LEU A 1 144 ? 2.677 12.643 11.329 1.00 91.94 144 LEU A CA 1
ATOM 1113 C C . LEU A 1 144 ? 2.520 13.489 10.057 1.00 91.94 144 LEU A C 1
ATOM 1115 O O . LEU A 1 144 ? 2.718 12.997 8.947 1.00 91.94 144 LEU A O 1
ATOM 1119 N N . ALA A 1 145 ? 2.257 14.786 10.209 1.00 92.00 145 ALA A N 1
ATOM 1120 C CA . ALA A 1 145 ? 2.155 15.720 9.092 1.00 92.00 145 ALA A CA 1
ATOM 1121 C C . ALA A 1 145 ? 3.452 15.818 8.272 1.00 92.00 145 ALA A C 1
ATOM 1123 O O . ALA A 1 145 ? 3.400 15.834 7.041 1.00 92.00 145 ALA A O 1
ATOM 1124 N N . ASN A 1 146 ? 4.612 15.813 8.938 1.00 90.12 146 ASN A N 1
ATOM 1125 C CA . ASN A 1 146 ? 5.920 15.829 8.277 1.00 90.12 146 ASN A CA 1
ATOM 1126 C C . ASN A 1 146 ? 6.171 14.582 7.415 1.00 90.12 146 ASN A C 1
ATOM 1128 O O . ASN A 1 146 ? 6.856 14.676 6.396 1.00 90.12 146 ASN A O 1
ATOM 1132 N N . ILE A 1 147 ? 5.622 13.430 7.811 1.00 92.44 147 ILE A N 1
ATOM 1133 C CA . ILE A 1 147 ? 5.734 12.172 7.062 1.00 92.44 147 ILE A CA 1
ATOM 1134 C C . ILE A 1 147 ? 4.714 12.115 5.913 1.00 92.44 147 ILE A C 1
ATOM 1136 O O . ILE A 1 147 ? 5.028 11.553 4.863 1.00 92.44 147 ILE A O 1
ATOM 1140 N N . LEU A 1 148 ? 3.514 12.687 6.093 1.00 92.81 148 LEU A N 1
ATOM 1141 C CA . LEU A 1 148 ? 2.362 12.433 5.216 1.00 92.81 148 LEU A CA 1
ATOM 1142 C C . LEU A 1 148 ? 1.961 13.563 4.263 1.00 92.81 148 LEU A C 1
ATOM 1144 O O . LEU A 1 148 ? 1.368 13.270 3.229 1.00 92.81 148 LEU A O 1
ATOM 1148 N N . LEU A 1 149 ? 2.210 14.833 4.590 1.00 86.31 149 LEU A N 1
ATOM 1149 C CA . LEU A 1 149 ? 1.691 15.964 3.800 1.00 86.31 149 LEU A CA 1
ATOM 1150 C C . LEU A 1 149 ? 2.748 16.610 2.895 1.00 86.31 149 LEU A C 1
ATOM 1152 O O . LEU A 1 149 ? 2.398 17.240 1.891 1.00 86.31 149 LEU A O 1
ATOM 1156 N N . GLY A 1 150 ? 4.026 16.420 3.238 1.00 71.94 150 GLY A N 1
ATOM 1157 C CA . GLY A 1 150 ? 5.165 17.108 2.639 1.00 71.94 150 GLY A CA 1
ATOM 1158 C C . GLY A 1 150 ? 5.166 18.598 3.006 1.00 71.94 150 GLY A C 1
ATOM 1159 O O . GLY A 1 150 ? 4.149 19.280 2.895 1.00 71.94 150 GLY A O 1
ATOM 1160 N N . ALA A 1 151 ? 6.306 19.146 3.440 1.00 52.38 151 ALA A N 1
ATOM 1161 C CA . ALA A 1 151 ? 6.466 20.602 3.462 1.00 52.38 151 ALA A CA 1
ATOM 1162 C C . ALA A 1 151 ? 6.266 21.122 2.029 1.00 52.38 151 ALA A C 1
ATOM 1164 O O . ALA A 1 151 ? 6.689 20.446 1.094 1.00 52.38 151 ALA A O 1
ATOM 1165 N N . GLY A 1 152 ? 5.611 22.274 1.850 1.00 47.19 152 GLY A N 1
ATOM 1166 C CA . GLY A 1 152 ? 5.209 22.854 0.557 1.00 47.19 152 GLY A CA 1
ATOM 1167 C C . GLY A 1 152 ? 6.343 23.247 -0.404 1.00 47.19 152 GLY A C 1
ATOM 1168 O O . GLY A 1 152 ? 6.293 24.315 -1.006 1.00 47.19 152 GLY A O 1
ATOM 1169 N N . ALA A 1 153 ? 7.363 22.406 -0.568 1.00 41.91 153 ALA A N 1
ATOM 1170 C CA . ALA A 1 153 ? 8.321 22.471 -1.649 1.00 41.91 153 ALA A CA 1
ATOM 1171 C C . ALA A 1 153 ? 7.549 22.352 -2.971 1.00 41.91 153 ALA A C 1
ATOM 1173 O O . ALA A 1 153 ? 6.839 21.374 -3.215 1.00 41.91 153 ALA A O 1
ATOM 1174 N N . GLY A 1 154 ? 7.641 23.387 -3.808 1.00 48.25 154 GLY A N 1
ATOM 1175 C CA . GLY A 1 154 ? 7.055 23.376 -5.145 1.00 48.25 154 GLY A CA 1
ATOM 1176 C C . GLY A 1 154 ? 7.505 22.145 -5.935 1.00 48.25 154 GLY A C 1
ATOM 1177 O O . GLY A 1 154 ? 8.564 21.577 -5.676 1.00 48.25 154 GLY A O 1
ATOM 1178 N N . SER A 1 155 ? 6.712 21.744 -6.930 1.00 56.28 155 SER A N 1
ATOM 1179 C CA . SER A 1 155 ? 6.871 20.494 -7.693 1.00 56.28 155 SER A CA 1
ATOM 1180 C C . SER A 1 155 ? 8.239 20.286 -8.368 1.00 56.28 155 SER A C 1
ATOM 1182 O O . SER A 1 155 ? 8.486 19.210 -8.901 1.00 56.28 155 SER A O 1
ATOM 1184 N N . SER A 1 156 ? 9.131 21.279 -8.369 1.00 60.59 156 SER A N 1
ATOM 1185 C CA . SER A 1 156 ? 10.475 21.225 -8.954 1.00 60.59 156 SER A CA 1
ATOM 1186 C C . SER A 1 156 ? 11.628 21.097 -7.948 1.00 60.59 156 SER A C 1
ATOM 1188 O O . SER A 1 156 ? 12.757 20.899 -8.389 1.00 60.59 156 SER A O 1
ATOM 1190 N N . ALA A 1 157 ? 11.389 21.235 -6.640 1.00 77.75 157 ALA A N 1
ATOM 1191 C CA . ALA A 1 157 ? 12.450 21.231 -5.629 1.00 77.75 157 ALA A CA 1
ATOM 1192 C C . ALA A 1 157 ? 12.715 19.830 -5.052 1.00 77.75 157 ALA A C 1
ATOM 1194 O O . ALA A 1 157 ? 11.823 18.984 -5.003 1.00 77.75 157 ALA A O 1
ATOM 1195 N N . ASP A 1 158 ? 13.952 19.607 -4.602 1.00 91.38 158 ASP A N 1
ATOM 1196 C CA . ASP A 1 158 ? 14.333 18.423 -3.833 1.00 91.38 158 ASP A CA 1
ATOM 1197 C C . ASP A 1 158 ? 13.517 18.350 -2.538 1.00 91.38 158 ASP A C 1
ATOM 1199 O O . ASP A 1 158 ? 13.463 19.313 -1.770 1.00 91.38 158 ASP A O 1
ATOM 1203 N N . TRP A 1 159 ? 12.924 17.190 -2.270 1.00 93.06 159 TRP A N 1
ATOM 1204 C CA . TRP A 1 159 ? 12.146 16.943 -1.066 1.00 93.06 159 TRP A CA 1
ATOM 1205 C C . TRP A 1 159 ? 12.745 15.809 -0.229 1.00 93.06 159 TRP A C 1
ATOM 1207 O O . TRP A 1 159 ? 13.286 14.827 -0.736 1.00 93.06 159 TRP A O 1
ATOM 1217 N N . THR A 1 160 ? 12.683 15.943 1.092 1.00 92.81 160 THR A N 1
ATOM 1218 C CA . THR A 1 160 ? 13.075 14.906 2.056 1.00 92.81 160 THR A CA 1
ATOM 1219 C C . THR A 1 160 ? 12.176 15.055 3.285 1.00 92.81 160 THR A C 1
ATOM 1221 O O . THR A 1 160 ? 11.991 16.186 3.741 1.00 92.81 160 THR A O 1
ATOM 1224 N N . PRO A 1 161 ? 11.588 13.971 3.823 1.00 91.62 161 PRO A N 1
ATOM 1225 C CA . PRO A 1 161 ? 10.764 14.070 5.022 1.00 91.62 161 PRO A CA 1
ATOM 1226 C C . PRO A 1 161 ? 11.629 14.397 6.244 1.00 91.62 161 PRO A C 1
ATOM 1228 O O . PRO A 1 161 ? 12.839 14.156 6.256 1.00 91.62 161 PRO A O 1
ATOM 1231 N N . GLY A 1 162 ? 10.999 14.896 7.309 1.00 86.75 162 GLY A N 1
ATOM 1232 C CA . GLY A 1 162 ? 11.678 15.079 8.593 1.00 86.75 162 GLY A CA 1
ATOM 1233 C C . GLY A 1 162 ? 12.337 13.776 9.066 1.00 86.75 162 GLY A C 1
ATOM 1234 O O . GLY A 1 162 ? 11.735 12.707 8.973 1.00 86.75 162 GLY A O 1
ATOM 1235 N N . ASN A 1 163 ? 13.577 13.863 9.557 1.00 87.56 163 ASN A N 1
ATOM 1236 C CA . ASN A 1 163 ? 14.417 12.724 9.966 1.00 87.56 163 ASN A CA 1
ATOM 1237 C C . ASN A 1 163 ? 14.757 11.712 8.851 1.00 87.56 163 ASN A C 1
ATOM 1239 O O . ASN A 1 163 ? 15.269 10.630 9.149 1.00 87.56 163 ASN A O 1
ATOM 1243 N N . GLY A 1 164 ? 14.479 12.044 7.587 1.00 93.94 164 GLY A N 1
ATOM 1244 C CA . GLY A 1 164 ? 14.851 11.245 6.426 1.00 93.94 164 GLY A CA 1
ATOM 1245 C C . GLY A 1 164 ? 16.154 11.704 5.772 1.00 93.94 164 GLY A C 1
ATOM 1246 O O . GLY A 1 164 ? 16.552 12.864 5.867 1.00 93.94 164 GLY A O 1
ATOM 1247 N N . VAL A 1 165 ? 16.787 10.787 5.048 1.00 96.44 165 VAL A N 1
ATOM 1248 C CA . VAL A 1 165 ? 17.933 11.032 4.171 1.00 96.44 165 VAL A CA 1
ATOM 1249 C C . VAL A 1 165 ? 17.842 10.121 2.947 1.00 96.44 165 VAL A C 1
ATOM 1251 O O . VAL A 1 165 ? 17.363 8.991 3.033 1.00 96.44 165 VAL A O 1
ATOM 1254 N N . TRP A 1 166 ? 18.300 10.614 1.797 1.00 96.75 166 TRP A N 1
ATOM 1255 C CA . TRP A 1 166 ? 18.398 9.829 0.567 1.00 96.75 166 TRP A CA 1
ATOM 1256 C C . TRP A 1 166 ? 19.732 9.085 0.514 1.00 96.75 166 TRP A C 1
ATOM 1258 O O . TRP A 1 166 ? 20.786 9.718 0.406 1.00 96.75 166 TRP A O 1
ATOM 1268 N N . LYS A 1 167 ? 19.691 7.754 0.569 1.00 95.88 167 LYS A N 1
ATOM 1269 C CA . LYS A 1 167 ? 20.878 6.898 0.650 1.00 95.88 167 LYS A CA 1
ATOM 1270 C C . LYS A 1 167 ? 20.724 5.659 -0.228 1.00 95.88 167 LYS A C 1
ATOM 1272 O O . LYS A 1 167 ? 19.625 5.133 -0.369 1.00 95.88 167 LYS A O 1
ATOM 1277 N N . ASP A 1 168 ? 21.822 5.229 -0.836 1.00 94.38 168 ASP A N 1
ATOM 1278 C CA . ASP A 1 168 ? 21.897 3.928 -1.499 1.00 94.38 168 ASP A CA 1
ATOM 1279 C C . ASP A 1 168 ? 21.976 2.834 -0.423 1.00 94.38 168 ASP A C 1
ATOM 1281 O O . ASP A 1 168 ? 22.807 2.905 0.488 1.00 94.38 168 ASP A O 1
ATOM 1285 N N . MET A 1 169 ? 21.046 1.886 -0.487 1.00 93.31 169 MET A N 1
ATOM 1286 C CA . MET A 1 169 ? 20.835 0.862 0.536 1.00 93.31 169 MET A CA 1
ATOM 1287 C C . MET A 1 169 ? 21.068 -0.559 0.022 1.00 93.31 169 MET A C 1
ATOM 1289 O O . MET A 1 169 ? 20.891 -1.500 0.800 1.00 93.31 169 MET A O 1
ATOM 1293 N N . GLY A 1 170 ? 21.468 -0.724 -1.241 1.00 92.31 170 GLY A N 1
ATOM 1294 C CA . GLY A 1 170 ? 21.785 -2.027 -1.809 1.00 92.31 170 GLY A CA 1
ATOM 1295 C C . GLY A 1 170 ? 21.477 -2.129 -3.298 1.00 92.31 170 GLY A C 1
ATOM 1296 O O . GLY A 1 170 ? 21.426 -1.134 -4.012 1.00 92.31 170 GLY A O 1
ATOM 1297 N N . ASP A 1 171 ? 21.277 -3.355 -3.761 1.00 91.44 171 ASP A N 1
ATOM 1298 C CA . ASP A 1 171 ? 21.198 -3.676 -5.181 1.00 91.44 171 ASP A CA 1
ATOM 1299 C C . ASP A 1 171 ? 19.761 -3.621 -5.701 1.00 91.44 171 ASP A C 1
ATOM 1301 O O . ASP A 1 171 ? 18.792 -3.828 -4.963 1.00 91.44 171 ASP A O 1
ATOM 1305 N N . PHE A 1 172 ? 19.608 -3.369 -7.006 1.00 90.69 172 PHE A N 1
ATOM 1306 C CA . PHE A 1 172 ? 18.292 -3.358 -7.647 1.00 90.69 172 PHE A CA 1
ATOM 1307 C C . PHE A 1 172 ? 17.547 -4.678 -7.406 1.00 90.69 172 PHE A C 1
ATOM 1309 O O . PHE A 1 172 ? 16.407 -4.653 -6.950 1.00 90.69 172 PHE A O 1
ATOM 1316 N N . PHE A 1 173 ? 18.217 -5.804 -7.658 1.00 88.56 173 PHE A N 1
ATOM 1317 C CA . PHE A 1 173 ? 17.762 -7.146 -7.306 1.00 88.56 173 PHE A CA 1
ATOM 1318 C C . PHE A 1 173 ? 18.805 -7.826 -6.436 1.00 88.56 173 PHE A C 1
ATOM 1320 O O . PHE A 1 173 ? 20.000 -7.696 -6.713 1.00 88.56 173 PHE A O 1
ATOM 1327 N N . LYS A 1 174 ? 18.352 -8.599 -5.450 1.00 84.94 174 LYS A N 1
ATOM 1328 C CA . LYS A 1 174 ? 19.212 -9.599 -4.805 1.00 84.94 174 LYS A CA 1
ATOM 1329 C C . LYS A 1 174 ? 19.061 -10.971 -5.440 1.00 84.94 174 LYS A C 1
ATOM 1331 O O . LYS A 1 174 ? 20.068 -11.631 -5.670 1.00 84.94 174 LYS A O 1
ATOM 1336 N N . ASP A 1 175 ? 17.828 -11.323 -5.785 1.00 81.38 175 ASP A N 1
ATOM 1337 C CA . ASP A 1 175 ? 17.469 -12.582 -6.429 1.00 81.38 175 ASP A CA 1
ATOM 1338 C C . ASP A 1 175 ? 16.612 -12.315 -7.686 1.00 81.38 175 ASP A C 1
ATOM 1340 O O . ASP A 1 175 ? 16.873 -11.393 -8.462 1.00 81.38 175 ASP A O 1
ATOM 1344 N N . VAL A 1 176 ? 15.604 -13.150 -7.940 1.00 83.88 176 VAL A N 1
ATOM 1345 C CA . VAL A 1 176 ? 14.577 -12.895 -8.955 1.00 83.88 176 VAL A CA 1
ATOM 1346 C C . VAL A 1 176 ? 13.472 -12.032 -8.361 1.00 83.88 176 VAL A C 1
ATOM 1348 O O . VAL A 1 176 ? 13.232 -12.072 -7.165 1.00 83.88 176 VAL A O 1
ATOM 1351 N N . THR A 1 177 ? 12.747 -11.299 -9.202 1.00 87.75 177 THR A N 1
ATOM 1352 C CA . THR A 1 177 ? 11.571 -10.547 -8.755 1.00 87.75 177 THR A CA 1
ATOM 1353 C C . THR A 1 177 ? 10.511 -11.481 -8.168 1.00 87.75 177 THR A C 1
ATOM 1355 O O . THR A 1 177 ? 10.000 -12.357 -8.876 1.00 87.75 177 THR A O 1
ATOM 1358 N N . GLU A 1 178 ? 10.112 -11.251 -6.919 1.00 92.06 178 GLU A N 1
ATOM 1359 C CA . GLU A 1 178 ? 9.022 -11.962 -6.260 1.00 92.06 178 GLU A CA 1
ATOM 1360 C C . GLU A 1 178 ? 7.854 -11.020 -5.926 1.00 92.06 178 GLU A C 1
ATOM 1362 O O . GLU A 1 178 ? 7.967 -9.814 -5.713 1.00 92.06 178 GLU A O 1
ATOM 1367 N N . PHE A 1 179 ? 6.645 -11.578 -5.882 1.00 93.44 179 PHE A N 1
ATOM 1368 C CA . PHE A 1 179 ? 5.440 -10.799 -5.580 1.00 93.44 179 PHE A CA 1
ATOM 1369 C C . PHE A 1 179 ? 5.424 -10.256 -4.139 1.00 93.44 179 PHE A C 1
ATOM 1371 O O . PHE A 1 179 ? 4.644 -9.344 -3.832 1.00 93.44 179 PHE A O 1
ATOM 1378 N N . SER A 1 180 ? 6.237 -10.849 -3.261 1.00 94.44 180 SER A N 1
ATOM 1379 C CA . SER A 1 180 ? 6.371 -10.526 -1.844 1.00 94.44 180 SER A CA 1
ATOM 1380 C C . SER A 1 180 ? 7.338 -9.385 -1.556 1.00 94.44 180 SER A C 1
ATOM 1382 O O . SER A 1 180 ? 7.233 -8.814 -0.468 1.00 94.44 180 SER A O 1
ATOM 1384 N N . ASP A 1 181 ? 8.219 -9.025 -2.492 1.00 95.56 181 ASP A N 1
ATOM 1385 C CA . ASP A 1 181 ? 9.233 -7.993 -2.257 1.00 95.56 181 ASP A CA 1
ATOM 1386 C C . ASP A 1 181 ? 8.581 -6.640 -1.988 1.00 95.56 181 ASP A C 1
ATOM 1388 O O . ASP A 1 181 ? 8.926 -6.020 -0.987 1.00 95.56 181 ASP A O 1
ATOM 1392 N N . PRO A 1 182 ? 7.592 -6.167 -2.777 1.00 97.88 182 PRO A N 1
ATOM 1393 C CA . PRO A 1 182 ? 6.984 -4.874 -2.512 1.00 97.88 182 PRO A CA 1
ATOM 1394 C C . PRO A 1 182 ? 6.245 -4.879 -1.170 1.00 97.88 182 PRO A C 1
ATOM 1396 O O . PRO A 1 182 ? 5.195 -5.517 -1.011 1.00 97.88 182 PRO A O 1
ATOM 1399 N N . VAL A 1 183 ? 6.795 -4.137 -0.208 1.00 98.38 183 VAL A N 1
ATOM 1400 C CA . VAL A 1 183 ? 6.205 -3.877 1.106 1.00 98.38 183 VAL A CA 1
ATOM 1401 C C . VAL A 1 183 ? 5.965 -2.379 1.243 1.00 98.38 183 VAL A C 1
ATOM 1403 O O . VAL A 1 183 ? 6.868 -1.552 1.086 1.00 98.38 183 VAL A O 1
ATOM 1406 N N . GLN A 1 184 ? 4.718 -2.015 1.518 1.00 98.62 184 GLN A N 1
ATOM 1407 C CA . GLN A 1 184 ? 4.299 -0.626 1.657 1.00 98.62 184 GLN A CA 1
ATOM 1408 C C . GLN A 1 184 ? 4.871 0.007 2.932 1.00 98.62 184 GLN A C 1
ATOM 1410 O O . GLN A 1 184 ? 4.883 -0.622 3.991 1.00 98.62 184 GLN A O 1
ATOM 1415 N N . GLY A 1 185 ? 5.287 1.272 2.844 1.00 98.06 185 GLY A N 1
ATOM 1416 C CA . GLY A 1 185 ? 5.746 2.052 3.995 1.00 98.06 185 GLY A CA 1
ATOM 1417 C C . GLY A 1 185 ? 4.714 3.030 4.559 1.00 98.06 185 GLY A C 1
ATOM 1418 O O . GLY A 1 185 ? 3.504 2.853 4.412 1.00 98.06 185 GLY A O 1
ATOM 1419 N N . ALA A 1 186 ? 5.209 4.095 5.192 1.00 97.31 186 ALA A N 1
ATOM 1420 C CA . ALA A 1 186 ? 4.421 5.095 5.917 1.00 97.31 186 ALA A CA 1
ATOM 1421 C C . ALA A 1 186 ? 3.694 6.108 5.002 1.00 97.31 186 ALA A C 1
ATOM 1423 O O . ALA A 1 186 ? 3.739 7.313 5.238 1.00 97.31 186 ALA A O 1
ATOM 1424 N N . ILE A 1 187 ? 3.041 5.642 3.933 1.00 97.69 187 ILE A N 1
ATOM 1425 C CA . ILE A 1 187 ? 2.212 6.474 3.048 1.00 97.69 187 ILE A CA 1
ATOM 1426 C C . ILE A 1 187 ? 1.054 5.666 2.452 1.00 97.69 187 ILE A C 1
ATOM 1428 O O . ILE A 1 187 ? 1.165 4.460 2.244 1.00 97.69 187 ILE A O 1
ATOM 1432 N N . GLY A 1 188 ? -0.078 6.319 2.174 1.00 97.75 188 GLY A N 1
ATOM 1433 C CA . GLY A 1 188 ? -1.314 5.688 1.694 1.00 97.75 188 GLY A CA 1
ATOM 1434 C C . GLY A 1 188 ? -1.307 5.359 0.200 1.00 97.75 188 GLY A C 1
ATOM 1435 O O . GLY A 1 188 ? -2.238 5.730 -0.510 1.00 97.75 188 GLY A O 1
ATOM 1436 N N . ASN A 1 189 ? -0.260 4.716 -0.317 1.00 98.44 189 ASN A N 1
ATOM 1437 C CA . ASN A 1 189 ? -0.122 4.374 -1.740 1.00 98.44 189 ASN A CA 1
ATOM 1438 C C . ASN A 1 189 ? -0.234 2.866 -2.024 1.00 98.44 189 ASN A C 1
ATOM 1440 O O . ASN A 1 189 ? 0.275 2.384 -3.037 1.00 98.44 189 ASN A O 1
ATOM 1444 N N . CYS A 1 190 ? -0.954 2.130 -1.168 1.00 98.69 190 CYS A N 1
ATOM 1445 C CA . CYS A 1 190 ? -1.200 0.692 -1.305 1.00 98.69 190 CYS A CA 1
ATOM 1446 C C . CYS A 1 190 ? -1.614 0.266 -2.719 1.00 98.69 190 CYS A C 1
ATOM 1448 O O . CYS A 1 190 ? -1.258 -0.819 -3.164 1.00 98.69 190 CYS A O 1
ATOM 1450 N N . TYR A 1 191 ? -2.338 1.127 -3.445 1.00 98.81 191 TYR A N 1
ATOM 1451 C CA . TYR A 1 191 ? -2.776 0.876 -4.814 1.00 98.81 191 TYR A CA 1
ATOM 1452 C C . TYR A 1 191 ? -1.609 0.640 -5.780 1.00 98.81 191 TYR A C 1
ATOM 1454 O O . TYR A 1 191 ? -1.709 -0.209 -6.662 1.00 98.81 191 TYR A O 1
ATOM 1462 N N . PHE A 1 192 ? -0.505 1.368 -5.603 1.00 98.81 192 PHE A N 1
ATOM 1463 C CA . PHE A 1 192 ? 0.691 1.239 -6.423 1.00 98.81 192 PHE A CA 1
ATOM 1464 C C . PHE A 1 192 ? 1.529 0.034 -5.986 1.00 98.81 192 PHE A C 1
ATOM 1466 O O . PHE A 1 192 ? 1.984 -0.729 -6.833 1.00 98.81 192 PHE A O 1
ATOM 1473 N N . ILE A 1 193 ? 1.660 -0.201 -4.676 1.00 98.88 193 ILE A N 1
ATOM 1474 C CA . ILE A 1 193 ? 2.426 -1.343 -4.149 1.00 98.88 193 ILE A CA 1
ATOM 1475 C C . ILE A 1 193 ? 1.751 -2.675 -4.499 1.00 98.88 193 ILE A C 1
ATOM 1477 O O . ILE A 1 193 ? 2.410 -3.595 -4.977 1.00 98.88 193 ILE A O 1
ATOM 1481 N N . ALA A 1 194 ? 0.424 -2.763 -4.365 1.00 98.88 194 ALA A N 1
ATOM 1482 C CA . ALA A 1 194 ? -0.345 -3.924 -4.811 1.00 98.88 194 ALA A CA 1
ATOM 1483 C C . ALA A 1 194 ? -0.250 -4.127 -6.332 1.00 98.88 194 ALA A C 1
ATOM 1485 O O . ALA A 1 194 ? -0.165 -5.260 -6.799 1.00 98.88 194 ALA A O 1
ATOM 1486 N N . ALA A 1 195 ? -0.227 -3.045 -7.120 1.00 98.81 195 ALA A N 1
ATOM 1487 C CA . ALA A 1 195 ? -0.004 -3.142 -8.559 1.00 98.81 195 ALA A CA 1
ATOM 1488 C C . ALA A 1 195 ? 1.392 -3.697 -8.884 1.00 98.81 195 ALA A C 1
ATOM 1490 O O . ALA A 1 195 ? 1.506 -4.571 -9.740 1.00 98.81 195 ALA A O 1
ATOM 1491 N N . LEU A 1 196 ? 2.438 -3.252 -8.179 1.00 98.50 196 LEU A N 1
ATOM 1492 C CA . LEU A 1 196 ? 3.799 -3.756 -8.369 1.00 98.50 196 LEU A CA 1
ATOM 1493 C C . LEU A 1 196 ? 3.898 -5.252 -8.037 1.00 98.50 196 LEU A C 1
ATOM 1495 O O . LEU A 1 196 ? 4.417 -6.017 -8.848 1.00 98.50 196 LEU A O 1
ATOM 1499 N N . SER A 1 197 ? 3.302 -5.688 -6.922 1.00 98.44 197 SER A N 1
ATOM 1500 C CA . SER A 1 197 ? 3.171 -7.112 -6.583 1.00 98.44 197 SER A CA 1
ATOM 1501 C C . SER A 1 197 ? 2.383 -7.901 -7.636 1.00 98.44 197 SER A C 1
ATOM 1503 O O . SER A 1 197 ? 2.759 -9.025 -7.961 1.00 98.44 197 SER A O 1
ATOM 1505 N N . ALA A 1 198 ? 1.315 -7.332 -8.209 1.00 98.56 198 ALA A N 1
ATOM 1506 C CA . ALA A 1 198 ? 0.540 -7.978 -9.273 1.00 98.56 198 ALA A CA 1
ATOM 1507 C C . ALA A 1 198 ? 1.363 -8.178 -10.554 1.00 98.56 198 ALA A C 1
ATOM 1509 O O . ALA A 1 198 ? 1.235 -9.214 -11.211 1.00 98.56 198 ALA A O 1
ATOM 1510 N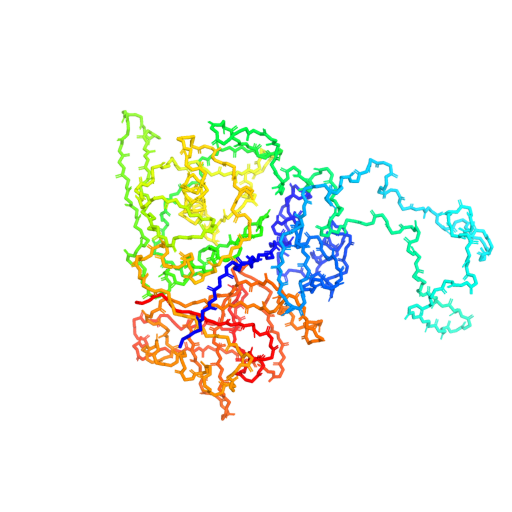 N . ILE A 1 199 ? 2.205 -7.198 -10.904 1.00 98.25 199 ILE A N 1
ATOM 1511 C CA . ILE A 1 199 ? 3.145 -7.298 -12.023 1.00 98.25 199 ILE A CA 1
ATOM 1512 C C . ILE A 1 199 ? 4.199 -8.368 -11.737 1.00 98.25 199 ILE A C 1
ATOM 1514 O O . ILE A 1 199 ? 4.317 -9.295 -12.530 1.00 98.25 199 ILE A O 1
ATOM 1518 N N . ALA A 1 200 ? 4.893 -8.297 -10.598 1.00 96.56 200 ALA A N 1
ATOM 1519 C CA . ALA A 1 200 ? 5.877 -9.302 -10.181 1.00 96.56 200 ALA A CA 1
ATOM 1520 C C . ALA A 1 200 ? 5.295 -10.724 -10.205 1.00 96.56 200 ALA A C 1
ATOM 1522 O O . ALA A 1 200 ? 5.945 -11.677 -10.622 1.00 96.56 200 ALA A O 1
ATOM 1523 N N . TRP A 1 201 ? 4.029 -10.866 -9.814 1.00 95.69 201 TRP A N 1
ATOM 1524 C CA . TRP A 1 201 ? 3.352 -12.150 -9.806 1.00 95.69 201 TRP A CA 1
ATOM 1525 C C . TRP A 1 201 ? 3.002 -12.672 -11.202 1.00 95.69 201 TRP A C 1
ATOM 1527 O O . TRP A 1 201 ? 3.248 -13.840 -11.503 1.00 95.69 201 TRP A O 1
ATOM 1537 N N . ALA A 1 202 ? 2.357 -11.863 -12.043 1.00 95.56 202 ALA A N 1
ATOM 1538 C CA . ALA A 1 202 ? 1.732 -12.339 -13.280 1.00 95.56 202 ALA A CA 1
ATOM 1539 C C . ALA A 1 202 ? 2.543 -12.047 -14.554 1.00 95.56 202 ALA A C 1
ATOM 1541 O O . ALA A 1 202 ? 2.416 -12.795 -15.519 1.00 95.56 202 ALA A O 1
ATOM 1542 N N . ASP A 1 203 ? 3.377 -11.007 -14.552 1.00 93.50 203 ASP A N 1
ATOM 1543 C CA . ASP A 1 203 ? 4.225 -10.585 -15.677 1.00 93.50 203 ASP A CA 1
ATOM 1544 C C . ASP A 1 203 ? 5.595 -10.069 -15.159 1.00 93.50 203 ASP A C 1
ATOM 1546 O O . ASP A 1 203 ? 5.919 -8.889 -15.336 1.00 93.50 203 ASP A O 1
ATOM 1550 N N . PRO A 1 204 ? 6.401 -10.918 -14.473 1.00 92.38 204 PRO A N 1
ATOM 1551 C CA . PRO A 1 204 ? 7.627 -10.493 -13.781 1.00 92.38 204 PRO A CA 1
ATOM 1552 C C . PRO A 1 204 ? 8.654 -9.839 -14.709 1.00 92.38 204 PRO A C 1
ATOM 1554 O O . PRO A 1 204 ? 9.379 -8.943 -14.291 1.00 92.38 204 PRO A O 1
ATOM 1557 N N . TYR A 1 205 ? 8.664 -10.202 -15.995 1.00 91.00 205 TYR A N 1
ATOM 1558 C CA . TYR A 1 205 ? 9.562 -9.637 -17.009 1.00 91.00 205 TYR A CA 1
ATOM 1559 C C . TYR A 1 205 ? 9.348 -8.139 -17.272 1.00 91.00 205 TYR A C 1
ATOM 1561 O O . TYR A 1 205 ? 10.108 -7.531 -18.023 1.00 91.00 205 TYR A O 1
ATOM 1569 N N . ARG A 1 206 ? 8.307 -7.527 -16.695 1.00 94.12 206 ARG A N 1
ATOM 1570 C CA . ARG A 1 206 ? 8.099 -6.071 -16.719 1.00 94.12 206 ARG A CA 1
ATOM 1571 C C . ARG A 1 206 ? 8.921 -5.334 -15.677 1.00 94.12 206 ARG A C 1
ATOM 1573 O O . ARG A 1 206 ? 9.142 -4.138 -15.853 1.00 94.12 206 ARG A O 1
ATOM 1580 N N . ILE A 1 207 ? 9.377 -6.020 -14.633 1.00 95.00 207 ILE A N 1
ATOM 1581 C CA . ILE A 1 207 ? 10.274 -5.451 -13.636 1.00 95.00 207 ILE A CA 1
ATOM 1582 C C . ILE A 1 207 ? 11.695 -5.741 -14.109 1.00 95.00 207 ILE A C 1
ATOM 1584 O O . ILE A 1 207 ? 12.179 -6.864 -14.056 1.00 95.00 207 ILE A O 1
ATOM 1588 N N . ILE A 1 208 ? 12.337 -4.716 -14.668 1.00 91.69 208 ILE A N 1
ATOM 1589 C CA . ILE A 1 208 ? 13.626 -4.845 -15.354 1.00 91.69 208 ILE A CA 1
ATOM 1590 C C . ILE A 1 208 ? 14.648 -3.931 -14.682 1.00 91.69 208 ILE A C 1
ATOM 1592 O O . ILE A 1 208 ? 14.391 -2.737 -14.511 1.00 91.69 208 ILE A O 1
ATOM 1596 N N . HIS A 1 209 ? 15.831 -4.468 -14.387 1.00 93.00 209 HIS A N 1
ATOM 1597 C CA . HIS A 1 209 ? 16.999 -3.673 -14.016 1.00 93.00 209 HIS A CA 1
ATOM 1598 C C . HIS A 1 209 ? 17.613 -3.053 -15.280 1.00 93.00 209 HIS A C 1
ATOM 1600 O O . HIS A 1 209 ? 18.503 -3.618 -15.912 1.00 93.00 209 HIS A O 1
ATOM 1606 N N . ARG A 1 210 ? 17.077 -1.904 -15.708 1.00 93.44 210 ARG A N 1
ATOM 1607 C CA . ARG A 1 210 ? 17.576 -1.160 -16.872 1.00 93.44 210 ARG A CA 1
ATOM 1608 C C . ARG A 1 210 ? 18.466 -0.011 -16.408 1.00 93.44 210 ARG A C 1
ATOM 1610 O O . ARG A 1 210 ? 17.982 1.110 -16.256 1.00 93.44 210 ARG A O 1
ATOM 1617 N N . ASN A 1 211 ? 19.746 -0.287 -16.188 1.00 92.94 211 ASN A N 1
ATOM 1618 C CA . ASN A 1 211 ? 20.712 0.684 -15.685 1.00 92.94 211 ASN A CA 1
ATOM 1619 C C . ASN A 1 211 ? 21.716 1.156 -16.749 1.00 92.94 211 ASN A C 1
ATOM 1621 O O . ASN A 1 211 ? 21.913 0.526 -17.790 1.00 92.94 211 ASN A O 1
ATOM 1625 N N . ARG A 1 212 ? 22.346 2.303 -16.487 1.00 93.62 212 ARG A N 1
ATOM 1626 C CA . ARG A 1 212 ? 23.511 2.796 -17.236 1.00 93.62 212 ARG A CA 1
ATOM 1627 C C . ARG A 1 212 ? 24.385 3.681 -16.355 1.00 93.62 212 ARG A C 1
ATOM 1629 O O . ARG A 1 212 ? 23.882 4.315 -15.427 1.00 93.62 212 ARG A O 1
ATOM 1636 N N . ALA A 1 213 ? 25.664 3.784 -16.704 1.00 92.44 213 ALA A N 1
ATOM 1637 C CA . ALA A 1 213 ? 26.560 4.769 -16.115 1.00 92.44 213 ALA A CA 1
ATOM 1638 C C . ALA A 1 213 ? 26.202 6.197 -16.575 1.00 92.44 213 ALA A C 1
ATOM 1640 O O . ALA A 1 213 ? 25.759 6.427 -17.709 1.00 92.44 213 ALA A O 1
ATOM 1641 N N . THR A 1 214 ? 26.400 7.162 -15.684 1.00 92.44 214 THR A N 1
ATOM 1642 C CA . THR A 1 214 ? 26.315 8.609 -15.936 1.00 92.44 214 THR A CA 1
ATOM 1643 C C . THR A 1 214 ? 27.657 9.314 -15.759 1.00 92.44 214 THR A C 1
ATOM 1645 O O . THR A 1 214 ? 27.761 10.496 -16.071 1.00 92.44 214 THR A O 1
ATOM 1648 N N . GLY A 1 215 ? 28.671 8.599 -15.272 1.00 90.69 215 GLY A N 1
ATOM 1649 C CA . GLY A 1 215 ? 30.012 9.095 -14.989 1.00 90.69 215 GLY A CA 1
ATOM 1650 C C . GLY A 1 215 ? 30.997 7.939 -14.826 1.00 90.69 215 GLY A C 1
ATOM 1651 O O . GLY A 1 215 ? 30.685 6.797 -15.165 1.00 90.69 215 GLY A O 1
ATOM 1652 N N . THR A 1 216 ? 32.197 8.244 -14.339 1.00 86.88 216 THR A N 1
ATOM 1653 C CA . THR A 1 216 ? 33.274 7.261 -14.139 1.00 86.88 216 THR A CA 1
ATOM 1654 C C . THR A 1 216 ? 33.309 6.685 -12.724 1.00 86.88 216 THR A C 1
ATOM 1656 O O . THR A 1 216 ? 34.038 5.724 -12.492 1.00 86.88 216 THR A O 1
ATOM 1659 N N . GLY A 1 217 ? 32.581 7.275 -11.769 1.00 83.25 217 GLY A N 1
ATOM 1660 C CA . GLY A 1 217 ? 32.495 6.772 -10.402 1.00 83.25 217 GLY A CA 1
ATOM 1661 C C . GLY A 1 217 ? 31.585 5.550 -10.294 1.00 83.25 217 GLY A C 1
ATOM 1662 O O . GLY A 1 217 ? 30.587 5.437 -11.003 1.00 83.25 217 GLY A O 1
ATOM 1663 N N . GLU A 1 218 ? 31.887 4.646 -9.360 1.00 75.81 218 GLU A N 1
ATOM 1664 C CA . GLU A 1 218 ? 31.112 3.409 -9.163 1.00 75.81 218 GLU A CA 1
ATOM 1665 C C . GLU A 1 218 ? 29.633 3.664 -8.825 1.00 75.81 218 GLU A C 1
ATOM 1667 O O . GLU A 1 218 ? 28.773 2.861 -9.180 1.00 75.81 218 GLU A O 1
ATOM 1672 N N . ALA A 1 219 ? 29.329 4.793 -8.177 1.00 80.25 219 ALA A N 1
ATOM 1673 C CA . ALA A 1 219 ? 27.971 5.212 -7.826 1.00 80.25 219 ALA A CA 1
ATOM 1674 C C . ALA A 1 219 ? 27.306 6.119 -8.883 1.00 80.25 219 ALA A C 1
ATOM 1676 O O . ALA A 1 219 ? 26.151 6.517 -8.710 1.00 80.25 219 ALA A O 1
ATOM 1677 N N . ASP A 1 220 ? 28.000 6.449 -9.978 1.00 86.88 220 ASP A N 1
ATOM 1678 C CA . ASP A 1 220 ? 27.472 7.301 -11.047 1.00 86.88 220 ASP A CA 1
ATOM 1679 C C . ASP A 1 220 ? 26.619 6.470 -12.007 1.00 86.88 220 ASP A C 1
ATOM 1681 O O . ASP A 1 220 ? 26.994 6.214 -13.154 1.00 86.88 220 ASP A O 1
ATOM 1685 N N . ARG A 1 221 ? 25.460 6.017 -11.528 1.00 91.31 221 ARG A N 1
ATOM 1686 C CA . ARG A 1 221 ? 24.512 5.213 -12.301 1.00 91.31 221 ARG A CA 1
ATOM 1687 C C . ARG A 1 221 ? 23.072 5.629 -12.058 1.00 91.31 221 ARG A C 1
ATOM 1689 O O . ARG A 1 221 ? 22.706 6.163 -11.010 1.00 91.31 221 ARG A O 1
ATOM 1696 N N . VAL A 1 222 ? 22.248 5.366 -13.063 1.00 95.44 222 VAL A N 1
ATOM 1697 C CA . VAL A 1 222 ? 20.798 5.557 -13.005 1.00 95.44 222 VAL A CA 1
ATOM 1698 C C . VAL A 1 222 ? 20.084 4.313 -13.500 1.00 95.44 222 VAL A C 1
ATOM 1700 O O . VAL A 1 222 ? 20.580 3.614 -14.384 1.00 95.44 222 VAL A O 1
ATOM 1703 N N . ASN A 1 223 ? 18.885 4.097 -12.970 1.00 96.00 223 ASN A N 1
ATOM 1704 C CA . ASN A 1 223 ? 17.921 3.104 -13.420 1.00 96.00 223 ASN A CA 1
ATOM 1705 C C . ASN A 1 223 ? 16.794 3.785 -14.177 1.00 96.00 223 ASN A C 1
ATOM 1707 O O . ASN A 1 223 ? 16.307 4.836 -13.761 1.00 96.00 223 ASN A O 1
ATOM 1711 N N . ALA A 1 224 ? 16.348 3.161 -15.259 1.00 97.06 224 ALA A N 1
ATOM 1712 C CA . ALA A 1 224 ? 15.285 3.653 -16.111 1.00 97.06 224 ALA A CA 1
ATOM 1713 C C . ALA A 1 224 ? 14.018 2.800 -15.948 1.00 97.06 224 ALA A C 1
ATOM 1715 O O . ALA A 1 224 ? 14.005 1.620 -16.295 1.00 97.06 224 ALA A O 1
ATOM 1716 N N . ILE A 1 225 ? 12.932 3.412 -15.472 1.00 98.06 225 ILE A N 1
ATOM 1717 C CA . ILE A 1 225 ? 11.638 2.757 -15.234 1.00 98.06 225 ILE A CA 1
ATOM 1718 C C . ILE A 1 225 ? 10.588 3.358 -16.169 1.00 98.06 225 ILE A C 1
ATOM 1720 O O . ILE A 1 225 ? 10.436 4.576 -16.262 1.00 98.06 225 ILE A O 1
ATOM 1724 N N . GLN A 1 226 ? 9.877 2.509 -16.908 1.00 98.12 226 GLN A N 1
ATOM 1725 C CA . GLN A 1 226 ? 8.893 2.939 -17.900 1.00 98.12 226 GLN A CA 1
ATOM 1726 C C . GLN A 1 226 ? 7.498 3.052 -17.280 1.00 98.12 226 GLN A C 1
ATOM 1728 O O . GLN A 1 226 ? 6.995 2.089 -16.711 1.00 98.12 226 GLN A O 1
ATOM 1733 N N . PHE A 1 227 ? 6.839 4.193 -17.490 1.00 98.62 227 PHE A N 1
ATOM 1734 C CA . PHE A 1 227 ? 5.425 4.382 -17.157 1.00 98.62 227 PHE A CA 1
ATOM 1735 C C . PHE A 1 227 ? 4.611 4.772 -18.387 1.00 98.62 227 PHE A C 1
ATOM 1737 O O . PHE A 1 227 ? 5.105 5.459 -19.290 1.00 98.62 227 PHE A O 1
ATOM 1744 N N . TYR A 1 228 ? 3.349 4.354 -18.415 1.00 98.62 228 TYR A N 1
ATOM 1745 C CA . TYR A 1 228 ? 2.424 4.579 -19.523 1.00 98.62 228 TYR A CA 1
ATOM 1746 C C . TYR A 1 228 ? 1.228 5.411 -19.075 1.00 98.62 228 TYR A C 1
ATOM 1748 O O . TYR A 1 228 ? 0.588 5.095 -18.078 1.00 98.62 228 TYR A O 1
ATOM 1756 N N . SER A 1 229 ? 0.890 6.458 -19.826 1.00 97.94 229 SER A N 1
ATOM 1757 C CA . SER A 1 229 ? -0.281 7.285 -19.527 1.00 97.94 229 SER A CA 1
ATOM 1758 C C . SER A 1 229 ? -1.574 6.472 -19.643 1.00 97.94 229 SER A C 1
ATOM 1760 O O . SER A 1 229 ? -1.798 5.788 -20.644 1.00 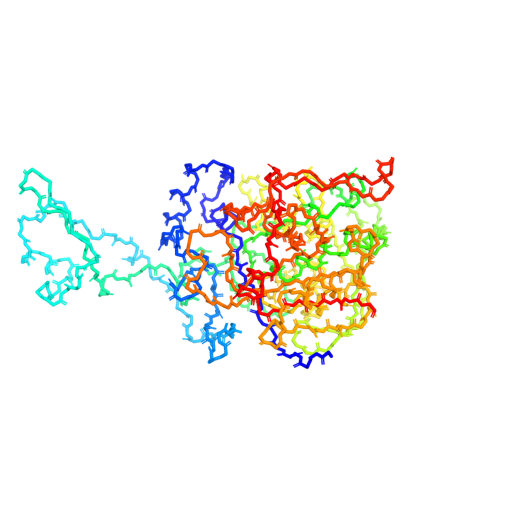97.94 229 SER A O 1
ATOM 1762 N N . LYS A 1 230 ? -2.448 6.592 -18.641 1.00 96.06 230 LYS A N 1
ATOM 1763 C CA . LYS A 1 230 ? -3.812 6.028 -18.631 1.00 96.06 230 LYS A CA 1
ATOM 1764 C C . LYS A 1 230 ? -4.889 7.080 -18.316 1.00 96.06 230 LYS A C 1
ATOM 1766 O O . LYS A 1 230 ? -6.053 6.739 -18.139 1.00 96.06 230 LYS A O 1
ATOM 1771 N N . GLY A 1 231 ? -4.509 8.362 -18.287 1.00 92.56 231 GLY A N 1
ATOM 1772 C CA . GLY A 1 231 ? -5.399 9.482 -17.971 1.00 92.56 231 GLY A CA 1
ATOM 1773 C C . GLY A 1 231 ? -5.773 9.580 -16.484 1.00 92.56 231 GLY A C 1
ATOM 1774 O O . GLY A 1 231 ? -5.304 8.807 -15.649 1.00 92.56 231 GLY A O 1
ATOM 1775 N N . GLY A 1 232 ? -6.615 10.563 -16.150 1.00 90.88 232 GLY A N 1
ATOM 1776 C CA . GLY A 1 232 ? -7.086 10.811 -14.780 1.00 90.88 232 GLY A CA 1
ATOM 1777 C C . GLY A 1 232 ? -6.009 11.343 -13.822 1.00 90.88 232 GLY A C 1
ATOM 1778 O O . GLY A 1 232 ? -4.950 11.805 -14.244 1.00 90.88 232 GLY A O 1
ATOM 1779 N N . GLY A 1 233 ? -6.290 11.295 -12.513 1.00 90.88 233 GLY A N 1
ATOM 1780 C CA . GLY A 1 233 ? -5.329 11.677 -11.467 1.00 90.88 233 GLY A CA 1
ATOM 1781 C C . GLY A 1 233 ? -4.120 10.735 -11.399 1.00 90.88 233 GLY A C 1
ATOM 1782 O O . GLY A 1 233 ? -4.173 9.639 -11.949 1.00 90.88 233 GLY A O 1
ATOM 1783 N N . LYS A 1 234 ? -3.038 11.129 -10.711 1.00 94.56 234 LYS A N 1
ATOM 1784 C CA . LYS A 1 234 ? -1.788 10.337 -10.589 1.00 94.56 234 LYS A CA 1
ATOM 1785 C C . LYS A 1 234 ? -1.286 9.820 -11.947 1.00 94.56 234 LYS A C 1
ATOM 1787 O O . LYS A 1 234 ? -1.088 8.623 -12.148 1.00 94.56 234 LYS A O 1
ATOM 1792 N N . ASN A 1 235 ? -1.177 10.723 -12.916 1.00 96.50 235 ASN A N 1
ATOM 1793 C CA . ASN A 1 235 ? -0.834 10.384 -14.288 1.00 96.50 235 ASN A CA 1
ATOM 1794 C C . ASN A 1 235 ? 0.014 11.489 -14.924 1.00 96.50 235 ASN A C 1
ATOM 1796 O O . ASN A 1 235 ? -0.181 12.676 -14.659 1.00 96.50 235 ASN A O 1
ATOM 1800 N N . ALA A 1 236 ? 0.907 11.093 -15.822 1.00 97.75 236 ALA A N 1
ATOM 1801 C CA . ALA A 1 236 ? 1.677 11.987 -16.673 1.00 97.75 236 ALA A CA 1
ATOM 1802 C C . ALA A 1 236 ? 1.803 11.375 -18.083 1.00 97.75 236 ALA A C 1
ATOM 1804 O O . ALA A 1 236 ? 1.380 10.236 -18.295 1.00 97.75 236 ALA A O 1
ATOM 1805 N N . PRO A 1 237 ? 2.317 12.110 -19.087 1.00 98.31 237 PRO A N 1
ATOM 1806 C CA . PRO A 1 237 ? 2.618 11.522 -20.391 1.00 98.31 237 PRO A CA 1
ATOM 1807 C C . PRO A 1 237 ? 3.535 10.299 -20.260 1.00 98.31 237 PRO A C 1
ATOM 1809 O O . PRO A 1 237 ? 4.418 10.281 -19.402 1.00 98.31 237 PRO A O 1
ATOM 1812 N N . THR A 1 238 ? 3.326 9.286 -21.107 1.00 98.62 238 THR A N 1
ATOM 1813 C CA . THR A 1 238 ? 4.169 8.080 -21.171 1.00 98.62 238 THR A CA 1
ATOM 1814 C C . THR A 1 238 ? 5.640 8.474 -21.233 1.00 98.62 238 THR A C 1
ATOM 1816 O O . THR A 1 238 ? 6.028 9.267 -22.091 1.00 98.62 238 THR A O 1
ATOM 1819 N N . LYS A 1 239 ? 6.453 7.952 -20.312 1.00 98.06 239 LYS A N 1
ATOM 1820 C CA . LYS A 1 239 ? 7.848 8.375 -20.160 1.00 98.06 239 LYS A CA 1
ATOM 1821 C C . LYS A 1 239 ? 8.699 7.268 -19.547 1.00 98.06 239 LYS A C 1
ATOM 1823 O O . LYS A 1 239 ? 8.253 6.564 -18.643 1.00 98.06 239 LYS A O 1
ATOM 1828 N N . LEU A 1 240 ? 9.932 7.163 -20.036 1.00 97.75 240 LEU A N 1
ATOM 1829 C CA . LEU A 1 240 ? 11.009 6.437 -19.376 1.00 97.75 240 LEU A CA 1
ATOM 1830 C C . LEU A 1 240 ? 11.650 7.367 -18.339 1.00 97.75 240 LEU A C 1
ATOM 1832 O O . LEU A 1 240 ? 12.136 8.446 -18.685 1.00 97.75 240 LEU A O 1
ATOM 1836 N N . VAL A 1 241 ? 11.586 6.991 -17.069 1.00 98.25 241 VAL A N 1
ATOM 1837 C CA . VAL A 1 241 ? 11.988 7.830 -15.938 1.00 98.25 241 VAL A CA 1
ATOM 1838 C C . VAL A 1 241 ? 13.287 7.312 -15.351 1.00 98.25 241 VAL A C 1
ATOM 1840 O O . VAL A 1 241 ? 13.348 6.172 -14.906 1.00 98.25 241 VAL A O 1
ATOM 1843 N N . GLU A 1 242 ? 14.310 8.164 -15.340 1.00 97.62 242 GLU A N 1
ATOM 1844 C CA . GLU A 1 242 ? 15.606 7.856 -14.737 1.00 97.62 242 GLU A CA 1
ATOM 1845 C C . GLU A 1 242 ? 15.657 8.292 -13.266 1.00 97.62 242 GLU A C 1
ATOM 1847 O O . GLU A 1 242 ? 15.266 9.421 -12.938 1.00 97.62 242 GLU A O 1
ATOM 1852 N N . VAL A 1 243 ? 16.157 7.413 -12.396 1.00 97.06 243 VAL A N 1
ATOM 1853 C CA . VAL A 1 243 ? 16.397 7.655 -10.963 1.00 97.06 243 VAL A CA 1
ATOM 1854 C C . VAL A 1 243 ? 17.712 7.016 -10.511 1.00 97.06 243 VAL A C 1
ATOM 1856 O O . VAL A 1 243 ? 18.096 5.973 -11.034 1.00 97.06 243 VAL A O 1
ATOM 1859 N N . THR A 1 244 ? 18.397 7.608 -9.531 1.00 96.44 244 THR A N 1
ATOM 1860 C CA . THR A 1 244 ? 19.554 6.959 -8.873 1.00 96.44 244 THR A CA 1
ATOM 1861 C C . THR A 1 244 ? 19.103 5.883 -7.879 1.00 96.44 244 THR A C 1
ATOM 1863 O O . THR A 1 244 ? 17.935 5.878 -7.475 1.00 96.44 244 THR A O 1
ATOM 1866 N N . ASP A 1 245 ? 20.044 5.057 -7.410 1.00 95.38 245 ASP A N 1
ATOM 1867 C CA . ASP A 1 245 ? 19.849 4.005 -6.390 1.00 95.38 245 ASP A CA 1
ATOM 1868 C C . ASP A 1 245 ? 19.477 4.541 -4.991 1.00 95.38 245 ASP A C 1
ATOM 1870 O O . ASP A 1 245 ? 19.146 3.791 -4.073 1.00 95.38 245 ASP A O 1
ATOM 1874 N N . LYS A 1 246 ? 19.490 5.866 -4.791 1.00 96.19 246 LYS A N 1
ATOM 1875 C CA . LYS A 1 246 ? 19.187 6.458 -3.485 1.00 96.19 246 LYS A CA 1
ATOM 1876 C C . LYS A 1 246 ? 17.698 6.348 -3.156 1.00 96.19 246 LYS A C 1
ATOM 1878 O O . LYS A 1 246 ? 16.858 6.840 -3.912 1.00 96.19 246 LYS A O 1
ATOM 1883 N N . THR A 1 247 ? 17.389 5.804 -1.985 1.00 96.88 247 THR A N 1
ATOM 1884 C CA . THR A 1 247 ? 16.043 5.668 -1.404 1.00 96.88 247 THR A CA 1
ATOM 1885 C C . THR A 1 247 ? 15.947 6.437 -0.082 1.00 96.88 247 THR A C 1
ATOM 1887 O O . THR A 1 247 ? 16.967 6.862 0.462 1.00 96.88 247 THR A O 1
ATOM 1890 N N . ILE A 1 248 ? 14.734 6.668 0.432 1.00 96.75 248 ILE A N 1
ATOM 1891 C CA . ILE A 1 248 ? 14.539 7.406 1.690 1.00 96.75 248 ILE A CA 1
ATOM 1892 C C . ILE A 1 248 ? 14.633 6.458 2.884 1.00 96.75 248 ILE A C 1
ATOM 1894 O O . ILE A 1 248 ? 13.758 5.614 3.106 1.00 96.75 248 ILE A O 1
ATOM 1898 N N . VAL A 1 249 ? 15.636 6.699 3.721 1.00 97.00 249 VAL A N 1
ATOM 1899 C CA . VAL A 1 249 ? 15.816 6.027 5.007 1.00 97.00 249 VAL A CA 1
ATOM 1900 C C . VAL A 1 249 ? 15.915 7.027 6.146 1.00 97.00 249 VAL A C 1
ATOM 1902 O O . VAL A 1 249 ? 16.156 8.212 5.938 1.00 97.00 249 VAL A O 1
ATOM 1905 N N . ARG A 1 250 ? 15.738 6.555 7.375 1.00 94.12 250 ARG A N 1
ATOM 1906 C CA . ARG A 1 250 ? 15.950 7.357 8.579 1.00 94.12 250 ARG A CA 1
ATOM 1907 C C . ARG A 1 250 ? 17.415 7.686 8.784 1.00 94.12 250 ARG A C 1
ATOM 1909 O O . ARG A 1 250 ? 18.266 6.799 8.715 1.00 94.12 250 ARG A O 1
ATOM 1916 N N . THR A 1 251 ? 17.686 8.924 9.177 1.00 93.62 251 THR A N 1
ATOM 1917 C CA . THR A 1 251 ? 19.039 9.378 9.522 1.00 93.62 251 THR A CA 1
ATOM 1918 C C . THR A 1 251 ? 19.620 8.622 10.721 1.00 93.62 251 THR A C 1
ATOM 1920 O O . THR A 1 251 ? 20.818 8.367 10.757 1.00 93.62 251 THR A O 1
ATOM 1923 N N . SER A 1 252 ? 18.789 8.228 11.692 1.00 92.75 252 SER A N 1
ATOM 1924 C CA . SER A 1 252 ? 19.251 7.611 12.944 1.00 92.75 252 SER A CA 1
ATOM 1925 C C . SER A 1 252 ? 19.699 6.155 12.804 1.00 92.75 252 SER A C 1
ATOM 1927 O O . SER A 1 252 ? 20.582 5.719 13.536 1.00 92.75 252 SER A O 1
ATOM 1929 N N . ASN A 1 253 ? 19.076 5.379 11.914 1.00 93.00 253 ASN A N 1
ATOM 1930 C CA . ASN A 1 253 ? 19.246 3.922 11.892 1.00 93.00 253 ASN A CA 1
ATOM 1931 C C . ASN A 1 253 ? 19.141 3.283 10.494 1.00 93.00 253 ASN A C 1
ATOM 1933 O O . ASN A 1 253 ? 19.112 2.060 10.384 1.00 93.00 253 ASN A O 1
ATOM 1937 N N . ASN A 1 254 ? 19.086 4.088 9.427 1.00 94.81 254 ASN A N 1
ATOM 1938 C CA . ASN A 1 254 ? 18.933 3.649 8.035 1.00 94.81 254 ASN A CA 1
ATOM 1939 C C . ASN A 1 254 ? 17.680 2.794 7.748 1.00 94.81 254 ASN A C 1
ATOM 1941 O O . ASN A 1 254 ? 17.639 2.083 6.745 1.00 94.81 254 ASN A O 1
ATOM 1945 N N . GLN A 1 255 ? 16.639 2.852 8.582 1.00 94.12 255 GLN A N 1
ATOM 1946 C CA . GLN A 1 255 ? 15.392 2.144 8.290 1.00 94.12 255 GLN A CA 1
ATOM 1947 C C . GLN A 1 255 ? 14.586 2.840 7.186 1.00 94.12 255 GLN A C 1
ATOM 1949 O O . GLN A 1 255 ? 14.449 4.066 7.239 1.00 94.12 255 GLN A O 1
ATOM 1954 N N . PRO A 1 256 ? 13.998 2.099 6.229 1.00 95.81 256 PRO A N 1
ATOM 1955 C CA . PRO A 1 256 ? 13.131 2.684 5.210 1.00 95.81 256 PRO A CA 1
ATOM 1956 C C . PRO A 1 256 ? 11.894 3.357 5.814 1.00 95.81 256 PRO A C 1
ATOM 1958 O O . PRO A 1 256 ? 11.197 2.764 6.642 1.00 95.81 256 PRO A O 1
ATOM 1961 N N . ILE A 1 257 ? 11.597 4.584 5.373 1.00 96.88 257 ILE A N 1
ATOM 1962 C CA . ILE A 1 257 ? 10.382 5.312 5.787 1.00 96.88 257 ILE A CA 1
ATOM 1963 C C . ILE A 1 257 ? 9.184 4.908 4.914 1.00 96.88 257 ILE A C 1
ATOM 1965 O O . ILE A 1 257 ? 8.098 4.643 5.430 1.00 96.88 257 ILE A O 1
ATOM 1969 N N . TYR A 1 258 ? 9.387 4.836 3.596 1.00 97.94 258 TYR A N 1
ATOM 1970 C CA . TYR A 1 258 ? 8.352 4.494 2.616 1.00 97.94 258 TYR A CA 1
ATOM 1971 C C . TYR A 1 258 ? 8.525 3.059 2.101 1.00 97.94 258 TYR A C 1
ATOM 1973 O O . TYR A 1 258 ? 8.878 2.178 2.894 1.00 97.94 258 TYR A O 1
ATOM 1981 N N . CYS A 1 259 ? 8.192 2.793 0.835 1.00 97.62 259 CYS A N 1
ATOM 1982 C CA . CYS A 1 259 ? 8.252 1.447 0.283 1.00 97.62 259 CYS A CA 1
ATOM 1983 C C . CYS A 1 259 ? 9.646 0.830 0.459 1.00 97.62 259 CYS A C 1
ATOM 1985 O O . CYS A 1 259 ? 10.669 1.514 0.392 1.00 97.62 259 CYS A O 1
ATOM 1987 N N . ARG A 1 260 ? 9.670 -0.478 0.714 1.00 96.75 260 ARG A N 1
ATOM 1988 C CA . ARG A 1 260 ? 10.878 -1.284 0.904 1.00 96.75 260 ARG A CA 1
ATOM 1989 C C . ARG A 1 260 ? 10.696 -2.656 0.257 1.00 96.75 260 ARG A C 1
ATOM 1991 O O . ARG A 1 260 ? 9.556 -3.067 0.033 1.00 96.75 260 ARG A O 1
ATOM 1998 N N . SER A 1 261 ? 11.804 -3.347 -0.014 1.00 96.75 261 SER A N 1
ATOM 1999 C CA . SER A 1 261 ? 11.754 -4.789 -0.258 1.00 96.75 261 SER A CA 1
ATOM 2000 C C . SER A 1 261 ? 11.551 -5.547 1.060 1.00 96.75 261 SER A C 1
ATOM 2002 O O . SER A 1 261 ? 11.966 -5.077 2.129 1.00 96.75 261 SER A O 1
ATOM 2004 N N . ARG A 1 262 ? 10.912 -6.717 0.990 1.00 94.12 262 ARG A N 1
ATOM 2005 C CA . ARG A 1 262 ? 10.941 -7.728 2.054 1.00 94.12 262 ARG A CA 1
ATOM 2006 C C . ARG A 1 262 ? 12.374 -8.203 2.302 1.00 94.12 262 ARG A C 1
ATOM 2008 O O . ARG A 1 262 ? 12.735 -8.428 3.459 1.00 94.12 262 ARG A O 1
ATOM 2015 N N . ASP A 1 263 ? 13.179 -8.286 1.248 1.00 93.31 263 ASP A N 1
ATOM 2016 C CA . ASP A 1 263 ? 14.560 -8.736 1.319 1.00 93.31 263 ASP A CA 1
ATOM 2017 C C . ASP A 1 263 ? 15.498 -7.562 1.589 1.00 93.31 263 ASP A C 1
ATOM 2019 O O . ASP A 1 263 ? 15.594 -6.580 0.850 1.00 93.31 263 ASP A O 1
ATOM 2023 N N . ALA A 1 264 ? 16.191 -7.641 2.725 1.00 90.75 264 ALA A N 1
ATOM 2024 C CA . ALA A 1 264 ? 17.042 -6.559 3.193 1.00 90.75 264 ALA A CA 1
ATOM 2025 C C . ALA A 1 264 ? 18.154 -6.274 2.179 1.00 90.75 264 ALA A C 1
ATOM 2027 O O . ALA A 1 264 ? 18.950 -7.159 1.874 1.00 90.75 264 ALA A O 1
ATOM 2028 N N . GLY A 1 265 ? 18.255 -5.028 1.716 1.00 91.62 265 GLY A N 1
ATOM 2029 C CA . GLY A 1 265 ? 19.254 -4.590 0.739 1.00 91.62 265 GLY A CA 1
ATOM 2030 C C . GLY A 1 265 ? 18.844 -4.783 -0.721 1.00 91.62 265 GLY A C 1
ATOM 2031 O O . GLY A 1 265 ? 19.676 -4.564 -1.590 1.00 91.62 265 GLY A O 1
ATOM 2032 N N . GLU A 1 266 ? 17.608 -5.190 -0.999 1.00 95.94 266 GLU A N 1
ATOM 2033 C CA . GLU A 1 266 ? 17.014 -5.052 -2.325 1.00 95.94 266 GLU A CA 1
ATOM 2034 C C . GLU A 1 266 ? 16.180 -3.764 -2.395 1.00 95.94 266 GLU A C 1
ATOM 2036 O O . GLU A 1 266 ? 15.392 -3.468 -1.488 1.00 95.94 266 GLU A O 1
ATOM 2041 N N . ILE A 1 267 ? 16.357 -2.971 -3.456 1.00 96.06 267 ILE A N 1
ATOM 2042 C CA . ILE A 1 267 ? 15.790 -1.614 -3.517 1.00 96.06 267 ILE A CA 1
ATOM 2043 C C . ILE A 1 267 ? 14.777 -1.378 -4.638 1.00 96.06 267 ILE A C 1
ATOM 2045 O O . ILE A 1 267 ? 14.151 -0.312 -4.635 1.00 96.06 267 ILE A O 1
ATOM 2049 N N . TYR A 1 268 ? 14.547 -2.319 -5.569 1.00 96.69 268 TYR A N 1
ATOM 2050 C CA . TYR A 1 268 ? 13.647 -2.036 -6.698 1.00 96.69 268 TYR A CA 1
ATOM 2051 C C . TYR A 1 268 ? 12.250 -1.546 -6.279 1.00 96.69 268 TYR A C 1
ATOM 2053 O O . TYR A 1 268 ? 11.779 -0.606 -6.923 1.00 96.69 268 TYR A O 1
ATOM 2061 N N . PRO A 1 269 ? 11.578 -2.042 -5.213 1.00 97.81 269 PRO A N 1
ATOM 2062 C CA . PRO A 1 269 ? 10.238 -1.553 -4.893 1.00 97.81 269 PRO A CA 1
ATOM 2063 C C . PRO A 1 269 ? 10.241 -0.063 -4.535 1.00 97.81 269 PRO A C 1
ATOM 2065 O O . PRO A 1 269 ? 9.422 0.713 -5.035 1.00 97.81 269 PRO A O 1
ATOM 2068 N N . ALA A 1 270 ? 11.242 0.360 -3.758 1.00 98.25 270 ALA A N 1
ATOM 2069 C CA . ALA A 1 270 ? 11.461 1.755 -3.399 1.00 98.25 270 ALA A CA 1
ATOM 2070 C C . ALA A 1 270 ? 11.841 2.614 -4.620 1.00 98.25 270 ALA A C 1
ATOM 2072 O O . ALA A 1 270 ? 11.394 3.757 -4.739 1.00 98.25 270 ALA A O 1
ATOM 2073 N N . LEU A 1 271 ? 12.623 2.073 -5.563 1.00 97.94 271 LEU A N 1
ATOM 2074 C CA . LEU A 1 271 ? 12.962 2.769 -6.809 1.00 97.94 271 LEU A CA 1
ATOM 2075 C C . LEU A 1 271 ? 11.751 2.948 -7.731 1.00 97.94 271 LEU A C 1
ATOM 2077 O O . LEU A 1 271 ? 11.607 4.013 -8.334 1.00 97.94 271 LEU A O 1
ATOM 2081 N N . TYR A 1 272 ? 10.855 1.961 -7.816 1.00 98.56 272 TYR A N 1
ATOM 2082 C CA . TYR A 1 272 ? 9.593 2.089 -8.553 1.00 98.56 272 TYR A CA 1
ATOM 2083 C C . TYR A 1 272 ? 8.683 3.148 -7.925 1.00 98.56 272 TYR A C 1
ATOM 2085 O O . TYR A 1 272 ? 8.123 3.965 -8.656 1.00 98.56 272 TYR A O 1
ATOM 2093 N N . GLU A 1 273 ? 8.578 3.198 -6.593 1.00 98.75 273 GLU A N 1
ATOM 2094 C CA . GLU A 1 273 ? 7.832 4.249 -5.880 1.00 98.75 273 GLU A CA 1
ATOM 2095 C C . GLU A 1 273 ? 8.423 5.643 -6.149 1.00 98.75 273 GLU A C 1
ATOM 2097 O O . GLU A 1 273 ? 7.700 6.570 -6.530 1.00 98.75 273 GLU A O 1
ATOM 2102 N N . LYS A 1 274 ? 9.750 5.779 -6.039 1.00 98.44 274 LYS A N 1
ATOM 2103 C CA . LYS A 1 274 ? 10.494 7.007 -6.352 1.00 98.44 274 LYS A CA 1
ATOM 2104 C C . LYS A 1 274 ? 10.265 7.461 -7.792 1.00 98.44 274 LYS A C 1
ATOM 2106 O O . LYS A 1 274 ? 9.918 8.619 -8.034 1.00 98.44 274 LYS A O 1
ATOM 2111 N N . ALA A 1 275 ? 10.437 6.566 -8.761 1.00 98.56 275 ALA A N 1
ATOM 2112 C CA . ALA A 1 275 ? 10.260 6.886 -10.172 1.00 98.56 275 ALA A CA 1
ATOM 2113 C C . ALA A 1 275 ? 8.799 7.229 -10.496 1.00 98.56 275 ALA A C 1
ATOM 2115 O O . ALA A 1 275 ? 8.549 8.141 -11.286 1.00 98.56 275 ALA A O 1
ATOM 2116 N N . PHE A 1 276 ? 7.834 6.573 -9.846 1.00 98.75 276 PHE A N 1
ATOM 2117 C CA . PHE A 1 276 ? 6.419 6.900 -9.988 1.00 98.75 276 PHE A CA 1
ATOM 2118 C C . PHE A 1 276 ? 6.105 8.298 -9.444 1.00 98.75 276 PHE A C 1
ATOM 2120 O O . PHE A 1 276 ? 5.465 9.087 -10.140 1.00 98.75 276 PHE A O 1
ATOM 2127 N N . ALA A 1 277 ? 6.617 8.655 -8.260 1.00 98.00 277 ALA A N 1
ATOM 2128 C CA . ALA A 1 277 ? 6.497 10.007 -7.709 1.00 98.00 277 ALA A CA 1
ATOM 2129 C C . ALA A 1 277 ? 7.100 11.057 -8.660 1.00 98.00 277 ALA A C 1
ATOM 2131 O O . ALA A 1 277 ? 6.445 12.045 -9.000 1.00 98.00 277 ALA A O 1
ATOM 2132 N N . LYS A 1 278 ? 8.314 10.803 -9.170 1.00 98.00 278 LYS A N 1
ATOM 2133 C CA . LYS A 1 278 ? 8.979 11.659 -10.164 1.00 98.00 278 LYS A CA 1
ATOM 2134 C C . LYS A 1 278 ? 8.132 11.840 -11.427 1.00 98.00 278 LYS A C 1
ATOM 2136 O O . LYS A 1 278 ? 7.987 12.958 -11.926 1.00 98.00 278 LYS A O 1
ATOM 2141 N N . TRP A 1 279 ? 7.544 10.749 -11.920 1.00 98.38 279 TRP A N 1
ATOM 2142 C CA . TRP A 1 279 ? 6.702 10.730 -13.112 1.00 98.38 279 TRP A CA 1
ATOM 2143 C C . TRP A 1 279 ? 5.437 11.573 -12.947 1.00 98.38 279 TRP A C 1
ATOM 2145 O O . TRP A 1 279 ? 5.207 12.488 -13.741 1.00 98.38 279 TRP A O 1
ATOM 2155 N N . ILE A 1 280 ? 4.636 11.309 -11.908 1.00 97.12 280 ILE A N 1
ATOM 2156 C CA . ILE A 1 280 ? 3.349 11.992 -11.702 1.00 97.12 280 ILE A CA 1
ATOM 2157 C C . ILE A 1 280 ? 3.526 13.479 -11.374 1.00 97.12 280 ILE A C 1
ATOM 2159 O O . ILE A 1 280 ? 2.671 14.285 -11.740 1.00 97.12 280 ILE A O 1
ATOM 2163 N N . LEU A 1 281 ? 4.639 13.849 -10.729 1.00 95.81 281 LEU A N 1
ATOM 2164 C CA . LEU A 1 281 ? 4.984 15.240 -10.423 1.00 95.81 281 LEU A CA 1
ATOM 2165 C C . LEU A 1 281 ? 5.604 15.983 -11.603 1.00 95.81 281 LEU A C 1
ATOM 2167 O O . LEU A 1 281 ? 5.733 17.204 -11.548 1.00 95.81 281 LEU A O 1
ATOM 2171 N N . LYS A 1 282 ? 5.977 15.263 -12.671 1.00 95.75 282 LYS A N 1
ATOM 2172 C CA . LYS A 1 282 ? 6.663 15.818 -13.847 1.00 95.75 282 LYS A CA 1
ATOM 2173 C C . LYS A 1 282 ? 7.923 16.601 -13.459 1.00 95.75 282 LYS A C 1
ATOM 2175 O O . LYS A 1 282 ? 8.248 17.611 -14.077 1.00 95.75 282 LYS A O 1
ATOM 2180 N N . THR A 1 283 ? 8.628 16.122 -12.438 1.00 94.06 283 THR A N 1
ATOM 2181 C CA . THR A 1 283 ? 9.849 16.749 -11.927 1.00 94.06 283 THR A CA 1
ATOM 2182 C C . THR A 1 283 ? 11.095 16.075 -12.486 1.00 94.06 283 THR A C 1
ATOM 2184 O O . THR A 1 283 ? 11.080 14.897 -12.848 1.00 94.06 283 THR A O 1
ATOM 2187 N N . ASN A 1 284 ? 12.192 16.828 -12.554 1.00 92.69 284 ASN A N 1
ATOM 2188 C CA . ASN A 1 284 ? 13.508 16.290 -12.894 1.00 92.69 284 ASN A CA 1
ATOM 2189 C C . ASN A 1 284 ? 14.337 15.945 -11.651 1.00 92.69 284 ASN A C 1
ATOM 2191 O O . ASN A 1 284 ? 15.327 15.226 -11.789 1.00 92.69 284 ASN A O 1
ATOM 2195 N N . SER A 1 285 ? 13.915 16.392 -10.461 1.00 93.75 285 SER A N 1
ATOM 2196 C CA . SER A 1 285 ? 14.583 16.067 -9.200 1.00 93.75 285 SER A CA 1
ATOM 2197 C C . SER A 1 285 ? 14.671 14.549 -9.002 1.00 93.75 285 SER A C 1
ATOM 2199 O O . SER A 1 285 ? 13.740 13.801 -9.315 1.00 93.75 285 SER A O 1
ATOM 2201 N N . ASP A 1 286 ? 15.813 14.094 -8.488 1.00 95.06 286 ASP A N 1
ATOM 2202 C CA . ASP A 1 286 ? 16.000 12.720 -8.017 1.00 95.06 286 ASP A CA 1
ATOM 2203 C C . ASP A 1 286 ? 15.485 12.521 -6.582 1.00 95.06 286 ASP A C 1
ATOM 2205 O O . ASP A 1 286 ? 15.545 11.424 -6.042 1.00 95.06 286 ASP A O 1
ATOM 2209 N N . LYS A 1 287 ? 14.936 13.570 -5.968 1.00 96.12 287 LYS A N 1
ATOM 2210 C CA . LYS A 1 287 ? 14.320 13.551 -4.643 1.00 96.12 287 LYS A CA 1
ATOM 2211 C C . LYS A 1 287 ? 12.859 14.018 -4.721 1.00 96.12 287 LYS A C 1
ATOM 2213 O O . LYS A 1 287 ? 12.518 15.049 -4.140 1.00 96.12 287 LYS A O 1
ATOM 2218 N N . PRO A 1 288 ? 11.997 13.323 -5.488 1.00 95.81 288 PRO A N 1
ATOM 2219 C CA . PRO A 1 288 ? 10.596 13.707 -5.626 1.00 95.81 288 PRO A CA 1
ATOM 2220 C C . PRO A 1 288 ? 9.846 13.582 -4.292 1.00 95.81 288 PRO A C 1
ATOM 2222 O O . PRO A 1 288 ? 10.169 12.731 -3.464 1.00 95.81 288 PRO A O 1
ATOM 2225 N N . ASP A 1 289 ? 8.799 14.389 -4.112 1.00 95.25 289 ASP A N 1
ATOM 2226 C CA . ASP A 1 289 ? 7.916 14.298 -2.946 1.00 95.25 289 ASP A CA 1
ATOM 2227 C C . ASP A 1 289 ? 7.058 13.018 -2.999 1.00 95.25 289 ASP A C 1
ATOM 2229 O O . ASP A 1 289 ? 6.055 12.942 -3.718 1.00 95.25 289 ASP A O 1
ATOM 2233 N N . ILE A 1 290 ? 7.455 12.002 -2.222 1.00 96.56 290 ILE A N 1
ATOM 2234 C CA . ILE A 1 290 ? 6.775 10.698 -2.157 1.00 96.56 290 ILE A CA 1
ATOM 2235 C C . ILE A 1 290 ? 5.359 10.828 -1.582 1.00 96.56 290 ILE A C 1
ATOM 2237 O O . ILE A 1 290 ? 4.474 10.054 -1.962 1.00 96.56 290 ILE A O 1
ATOM 2241 N N . THR A 1 291 ? 5.087 11.838 -0.746 1.00 95.25 291 THR A N 1
ATOM 2242 C CA . THR A 1 291 ? 3.752 12.039 -0.149 1.00 95.25 291 THR A CA 1
ATOM 2243 C C . THR A 1 291 ? 2.680 12.274 -1.208 1.00 95.25 291 THR A C 1
ATOM 2245 O O . THR A 1 291 ? 1.521 11.885 -1.051 1.00 95.25 291 THR A O 1
ATOM 2248 N N . LYS A 1 292 ? 3.074 12.811 -2.369 1.00 95.00 292 LYS A N 1
ATOM 2249 C CA . LYS A 1 292 ? 2.174 13.047 -3.502 1.00 95.00 292 LYS A CA 1
ATOM 2250 C C . LYS A 1 292 ? 1.755 11.769 -4.220 1.00 95.00 292 LYS A C 1
ATOM 2252 O O . LYS A 1 292 ? 0.894 11.839 -5.098 1.00 95.00 292 LYS A O 1
ATOM 2257 N N . THR A 1 293 ? 2.274 10.603 -3.839 1.00 97.00 293 THR A N 1
ATOM 2258 C CA . THR A 1 293 ? 1.783 9.307 -4.329 1.00 97.00 293 THR A CA 1
ATOM 2259 C C . THR A 1 293 ? 0.533 8.823 -3.596 1.00 97.00 293 THR A C 1
ATOM 2261 O O . THR A 1 293 ? -0.132 7.935 -4.124 1.00 97.00 293 THR A O 1
ATOM 2264 N N . ALA A 1 294 ? 0.167 9.423 -2.454 1.00 96.38 294 ALA A N 1
ATOM 2265 C CA . ALA A 1 294 ? -0.967 8.989 -1.638 1.00 96.38 294 ALA A CA 1
ATOM 2266 C C . ALA A 1 294 ? -2.293 8.961 -2.411 1.00 96.38 294 ALA A C 1
ATOM 2268 O O . ALA A 1 294 ? -2.621 9.920 -3.122 1.00 96.38 294 ALA A O 1
ATOM 2269 N N . PHE A 1 295 ? -3.025 7.865 -2.202 1.00 96.25 295 PHE A N 1
ATOM 2270 C CA . PHE A 1 295 ? -4.335 7.492 -2.740 1.00 96.25 295 PHE A CA 1
ATOM 2271 C C . PHE A 1 295 ? -4.391 7.382 -4.265 1.00 96.25 295 PHE A C 1
ATOM 2273 O O . PHE A 1 295 ? -3.891 8.232 -5.006 1.00 96.25 295 PHE A O 1
ATOM 2280 N N . GLY A 1 296 ? -5.037 6.334 -4.765 1.00 97.50 296 GLY A N 1
ATOM 2281 C CA . GLY A 1 296 ? -5.151 6.152 -6.203 1.00 97.50 296 GLY A CA 1
ATOM 2282 C C . GLY A 1 296 ? -5.967 4.946 -6.628 1.00 97.50 296 GLY A C 1
ATOM 2283 O O . GLY A 1 296 ? -6.775 4.400 -5.880 1.00 97.50 296 GLY A O 1
ATOM 2284 N N . ASP A 1 297 ? -5.752 4.559 -7.881 1.00 98.12 297 ASP A N 1
ATOM 2285 C CA . ASP A 1 297 ? -6.483 3.495 -8.556 1.00 98.12 297 ASP A CA 1
ATOM 2286 C C . ASP A 1 297 ? -5.532 2.314 -8.811 1.00 98.12 297 ASP A C 1
ATOM 2288 O O . ASP A 1 297 ? -4.589 2.468 -9.599 1.00 98.12 297 ASP A O 1
ATOM 2292 N N . PRO A 1 298 ? -5.756 1.149 -8.174 1.00 98.38 298 PRO A N 1
ATOM 2293 C CA . PRO A 1 298 ? -4.836 0.018 -8.269 1.00 98.38 298 PRO A CA 1
ATOM 2294 C C . PRO A 1 298 ? -4.843 -0.648 -9.651 1.00 98.38 298 PRO A C 1
ATOM 2296 O O . PRO A 1 298 ? -3.803 -1.101 -10.134 1.00 98.38 298 PRO A O 1
ATOM 2299 N N . VAL A 1 299 ? -5.985 -0.662 -10.343 1.00 98.44 299 VAL A N 1
ATOM 2300 C CA . VAL A 1 299 ? -6.108 -1.274 -11.676 1.00 98.44 299 VAL A CA 1
ATOM 2301 C C . VAL A 1 299 ? -5.410 -0.392 -12.705 1.00 98.44 299 VAL A C 1
ATOM 2303 O O . VAL A 1 299 ? -4.647 -0.879 -13.543 1.00 98.44 299 VAL A O 1
ATOM 2306 N N . LYS A 1 300 ? -5.603 0.927 -12.597 1.00 98.12 300 LYS A N 1
ATOM 2307 C CA . LYS A 1 300 ? -4.887 1.903 -13.420 1.00 98.12 300 LYS A CA 1
ATOM 2308 C C . LYS A 1 300 ? -3.385 1.855 -13.167 1.00 98.12 300 LYS A C 1
ATOM 2310 O O . LYS A 1 300 ? -2.645 1.825 -14.142 1.00 98.12 300 LYS A O 1
ATOM 2315 N N . ALA A 1 301 ? -2.932 1.807 -11.913 1.00 98.50 301 ALA A N 1
ATOM 2316 C CA . ALA A 1 301 ? -1.506 1.687 -11.597 1.00 98.50 301 ALA A CA 1
ATOM 2317 C C . ALA A 1 301 ? -0.887 0.435 -12.235 1.00 98.50 301 ALA A C 1
ATOM 2319 O O . ALA A 1 301 ? 0.179 0.507 -12.841 1.00 98.50 301 ALA A O 1
ATOM 2320 N N . THR A 1 302 ? -1.612 -0.686 -12.213 1.00 98.56 302 THR A N 1
ATOM 2321 C CA . THR A 1 302 ? -1.194 -1.919 -12.894 1.00 98.56 302 THR A CA 1
ATOM 2322 C C . THR A 1 302 ? -1.025 -1.693 -14.405 1.00 98.56 302 THR A C 1
ATOM 2324 O O . THR A 1 302 ? 0.002 -2.046 -14.984 1.00 98.56 302 THR A O 1
ATOM 2327 N N . ALA A 1 303 ? -1.984 -1.018 -15.049 1.00 98.38 303 ALA A N 1
ATOM 2328 C CA . ALA A 1 303 ? -1.906 -0.666 -16.468 1.00 98.38 303 ALA A CA 1
ATOM 2329 C C . ALA A 1 303 ? -0.817 0.375 -16.797 1.00 98.38 303 ALA A C 1
ATOM 2331 O O . ALA A 1 303 ? -0.254 0.357 -17.895 1.00 98.38 303 ALA A O 1
ATOM 2332 N N . GLN A 1 304 ? -0.510 1.284 -15.868 1.00 98.56 304 GLN A N 1
ATOM 2333 C CA . GLN A 1 304 ? 0.576 2.260 -15.997 1.00 98.56 304 GLN A CA 1
ATOM 2334 C C . GLN A 1 304 ? 1.957 1.585 -15.968 1.00 98.56 304 GLN A C 1
ATOM 2336 O O . GLN A 1 304 ? 2.890 2.144 -16.541 1.00 98.56 304 GLN A O 1
ATOM 2341 N N . LEU A 1 305 ? 2.074 0.390 -15.372 1.00 98.44 305 LEU A N 1
ATOM 2342 C CA . LEU A 1 305 ? 3.303 -0.414 -15.328 1.00 98.44 305 LEU A CA 1
ATOM 2343 C C . LEU A 1 305 ? 3.471 -1.339 -16.549 1.00 98.44 305 LEU A C 1
ATOM 2345 O O . LEU A 1 305 ? 4.588 -1.528 -17.021 1.00 98.44 305 LEU A O 1
ATOM 2349 N N . ASN A 1 306 ? 2.387 -1.906 -17.097 1.00 97.12 306 ASN A N 1
ATOM 2350 C CA . ASN A 1 306 ? 2.472 -2.922 -18.168 1.00 97.12 306 ASN A CA 1
ATOM 2351 C C . ASN A 1 306 ? 1.917 -2.492 -19.542 1.00 97.12 306 ASN A C 1
ATOM 2353 O O . ASN A 1 306 ? 1.908 -3.286 -20.485 1.00 97.12 306 ASN A O 1
ATOM 2357 N N . ASN A 1 307 ? 1.437 -1.252 -19.664 1.00 97.44 307 ASN A N 1
ATOM 2358 C CA . ASN A 1 307 ? 0.783 -0.687 -20.849 1.00 97.44 307 ASN A CA 1
ATOM 2359 C C . ASN A 1 307 ? -0.498 -1.400 -21.322 1.00 97.44 307 ASN A C 1
ATOM 2361 O O . ASN A 1 307 ? -0.965 -1.151 -22.434 1.00 97.44 307 ASN A O 1
ATOM 2365 N N . LYS A 1 308 ? -1.111 -2.256 -20.512 1.00 97.44 308 LYS A N 1
ATOM 2366 C CA . LYS A 1 308 ? -2.335 -2.965 -20.901 1.00 97.44 308 LYS A CA 1
ATOM 2367 C C . LYS A 1 308 ? -3.594 -2.117 -20.716 1.00 97.44 308 LYS A C 1
ATOM 2369 O O . LYS A 1 308 ? -3.524 -0.968 -20.261 1.00 97.44 308 LYS A O 1
ATOM 2374 N N . SER A 1 309 ? -4.741 -2.653 -21.125 1.00 97.06 309 SER A N 1
ATOM 2375 C CA . SER A 1 309 ? -6.044 -2.013 -20.933 1.00 97.06 309 SER A CA 1
ATOM 2376 C C . SER A 1 309 ? -6.604 -2.366 -19.559 1.00 97.06 309 SER A C 1
ATOM 2378 O O . SER A 1 309 ? -6.421 -3.483 -19.079 1.00 97.06 309 SER A O 1
ATOM 2380 N N . THR A 1 310 ? -7.282 -1.418 -18.916 1.00 97.12 310 THR A N 1
ATOM 2381 C CA . THR A 1 310 ? -7.918 -1.634 -17.613 1.00 97.12 310 THR A CA 1
ATOM 2382 C C . THR A 1 310 ? -9.316 -2.220 -17.784 1.00 97.12 310 THR A C 1
ATOM 2384 O O . THR A 1 310 ? -10.113 -1.739 -18.587 1.00 97.12 310 THR A O 1
ATOM 2387 N N . HIS A 1 311 ? -9.640 -3.244 -16.996 1.00 97.75 311 HIS A N 1
ATOM 2388 C CA . HIS A 1 311 ? -10.978 -3.836 -16.955 1.00 97.75 311 HIS A CA 1
ATOM 2389 C C . HIS A 1 311 ? -11.435 -3.920 -15.500 1.00 97.75 311 HIS A C 1
ATOM 2391 O O . HIS A 1 311 ? -10.805 -4.611 -14.699 1.00 97.75 311 HIS A O 1
ATOM 2397 N N . TYR A 1 312 ? -12.524 -3.227 -15.164 1.00 97.75 312 TYR A N 1
ATOM 2398 C CA . TYR A 1 312 ? -13.049 -3.128 -13.799 1.00 97.75 312 TYR A CA 1
ATOM 2399 C C . TYR A 1 312 ? -14.315 -3.967 -13.607 1.00 97.75 312 TYR A C 1
ATOM 2401 O O . TYR A 1 312 ? -15.173 -4.049 -14.500 1.00 97.75 312 TYR A O 1
ATOM 2409 N N . TYR A 1 313 ? -14.443 -4.533 -12.407 1.00 97.44 313 TYR A N 1
ATOM 2410 C CA . TYR A 1 313 ? -15.581 -5.330 -11.965 1.00 97.44 313 TYR A CA 1
ATOM 2411 C C . TYR A 1 313 ? -15.963 -4.957 -10.525 1.00 97.44 313 TYR A C 1
ATOM 2413 O O . TYR A 1 313 ? -15.343 -5.415 -9.565 1.00 97.44 313 TYR A O 1
ATOM 2421 N N . ASN A 1 314 ? -17.014 -4.156 -10.372 1.00 95.75 314 ASN A N 1
ATOM 2422 C CA . ASN A 1 314 ? -17.616 -3.837 -9.079 1.00 95.75 314 ASN A CA 1
ATOM 2423 C C . ASN A 1 314 ? -18.300 -5.074 -8.477 1.00 95.75 314 ASN A C 1
ATOM 2425 O O . ASN A 1 314 ? -18.898 -5.892 -9.189 1.00 95.75 314 ASN A O 1
ATOM 2429 N N . THR A 1 315 ? -18.256 -5.211 -7.159 1.00 95.44 315 THR A N 1
ATOM 2430 C CA . THR A 1 315 ? -18.869 -6.350 -6.453 1.00 95.44 315 THR A CA 1
ATOM 2431 C C . THR A 1 315 ? -20.377 -6.202 -6.269 1.00 95.44 315 THR A C 1
ATOM 2433 O O . THR A 1 315 ? -21.085 -7.202 -6.324 1.00 95.44 315 THR A O 1
ATOM 2436 N N . SER A 1 316 ? -20.894 -4.976 -6.129 1.00 91.31 316 SER A N 1
ATOM 2437 C CA . SER A 1 316 ? -22.313 -4.702 -5.839 1.00 91.31 316 SER A CA 1
ATOM 2438 C C . SER A 1 316 ? -23.297 -5.333 -6.836 1.00 91.31 316 SER A C 1
ATOM 2440 O O . SER A 1 316 ? -24.396 -5.723 -6.456 1.00 91.31 316 SER A O 1
ATOM 2442 N N . GLY A 1 317 ? -22.896 -5.490 -8.102 1.00 89.00 317 GLY A N 1
ATOM 2443 C CA . GLY A 1 317 ? -23.698 -6.124 -9.157 1.00 89.00 317 GLY A CA 1
ATOM 2444 C C . GLY A 1 317 ? -23.381 -7.602 -9.419 1.00 89.00 317 GLY A C 1
ATOM 2445 O O . GLY A 1 317 ? -23.837 -8.158 -10.423 1.00 89.00 317 GLY A O 1
ATOM 2446 N N . ARG A 1 318 ? -22.543 -8.249 -8.598 1.00 96.25 318 ARG A N 1
ATOM 2447 C CA . ARG A 1 318 ? -22.009 -9.591 -8.875 1.00 96.25 318 ARG A CA 1
ATOM 2448 C C . ARG A 1 318 ? -22.074 -10.489 -7.646 1.00 96.25 318 ARG A C 1
ATOM 2450 O O . ARG A 1 318 ? -21.646 -10.134 -6.563 1.00 96.25 318 ARG A O 1
ATOM 2457 N N . THR A 1 319 ? -22.542 -11.714 -7.847 1.00 97.25 319 THR A N 1
ATOM 2458 C CA . THR A 1 319 ? -22.432 -12.785 -6.847 1.00 97.25 319 THR A CA 1
ATOM 2459 C C . THR A 1 319 ? -20.971 -13.190 -6.648 1.00 97.25 319 THR A C 1
ATOM 2461 O O . THR A 1 319 ? -20.210 -13.157 -7.624 1.00 97.25 319 THR A O 1
ATOM 2464 N N . GLY A 1 320 ? -20.622 -13.730 -5.478 1.00 96.69 320 GLY A N 1
ATOM 2465 C CA . GLY A 1 320 ? -19.313 -14.348 -5.233 1.00 96.69 320 GLY A CA 1
ATOM 2466 C C . GLY A 1 320 ? -18.870 -15.321 -6.336 1.00 96.69 320 GLY A C 1
ATOM 2467 O O . GLY A 1 320 ? -17.749 -15.222 -6.826 1.00 96.69 320 GLY A O 1
ATOM 2468 N N . SER A 1 321 ? -19.767 -16.177 -6.843 1.00 97.12 321 SER A N 1
ATOM 2469 C CA . SER A 1 321 ? -19.440 -17.105 -7.943 1.00 97.12 321 SER A CA 1
ATOM 2470 C C . SER A 1 321 ? -19.007 -16.406 -9.238 1.00 97.12 321 SER A C 1
ATOM 2472 O O . SER A 1 321 ? -18.121 -16.904 -9.922 1.00 97.12 321 SER A O 1
ATOM 2474 N N . LYS A 1 322 ? -19.606 -15.261 -9.589 1.00 97.94 322 LYS A N 1
ATOM 2475 C CA . LYS A 1 322 ? -19.223 -14.485 -10.783 1.00 97.94 322 LYS A CA 1
ATOM 2476 C C . LYS A 1 322 ? -17.845 -13.852 -10.601 1.00 97.94 322 LYS A C 1
ATOM 2478 O O . LYS A 1 322 ? -17.046 -13.870 -11.529 1.00 97.94 322 LYS A O 1
ATOM 2483 N N . LEU A 1 323 ? -17.566 -13.319 -9.410 1.00 98.12 323 LEU A N 1
ATOM 2484 C CA . LEU A 1 323 ? -16.258 -12.748 -9.068 1.00 98.12 323 LEU A CA 1
ATOM 2485 C C . LEU A 1 323 ? -15.169 -13.825 -9.106 1.00 98.12 323 LEU A C 1
ATOM 2487 O O . LEU A 1 323 ? -14.121 -13.622 -9.711 1.00 98.12 323 LEU A O 1
ATOM 2491 N N . PHE A 1 324 ? -15.460 -15.002 -8.554 1.00 98.12 324 PHE A N 1
ATOM 2492 C CA . PHE A 1 324 ? -14.596 -16.174 -8.638 1.00 98.12 324 PHE A CA 1
ATOM 2493 C C . PHE A 1 324 ? -14.327 -16.594 -10.092 1.00 98.12 324 PHE A C 1
ATOM 2495 O O . PHE A 1 324 ? -13.167 -16.772 -10.457 1.00 98.12 324 PHE A O 1
ATOM 2502 N N . SER A 1 325 ? -15.355 -16.683 -10.946 1.00 98.19 325 SER A N 1
ATOM 2503 C CA . SER A 1 325 ? -15.178 -16.995 -12.375 1.00 98.19 325 SER A CA 1
ATOM 2504 C C . SER A 1 325 ? -14.290 -15.982 -13.098 1.00 98.19 325 SER A C 1
ATOM 2506 O O . SER A 1 325 ? -13.413 -16.393 -13.850 1.00 98.19 325 SER A O 1
ATOM 2508 N N . ILE A 1 326 ? -14.431 -14.681 -12.813 1.00 98.31 326 ILE A N 1
ATOM 2509 C CA . ILE A 1 326 ? -13.565 -13.647 -13.405 1.00 98.31 326 ILE A CA 1
ATOM 2510 C C . ILE A 1 326 ? -12.093 -13.895 -13.053 1.00 98.31 326 ILE A C 1
ATOM 2512 O O . ILE A 1 326 ? -11.231 -13.774 -13.923 1.00 98.31 326 ILE A O 1
ATOM 2516 N N . VAL A 1 327 ? -11.783 -14.256 -11.804 1.00 98.50 327 VAL A N 1
ATOM 2517 C CA . VAL A 1 327 ? -10.401 -14.593 -11.420 1.00 98.50 327 VAL A CA 1
ATOM 2518 C C . VAL A 1 327 ? -9.923 -15.823 -12.195 1.00 98.50 327 VAL A C 1
ATOM 2520 O O . VAL A 1 327 ? -8.854 -15.780 -12.796 1.00 98.50 327 VAL A O 1
ATOM 2523 N N . ARG A 1 328 ? -10.747 -16.877 -12.283 1.00 97.38 328 ARG A N 1
ATOM 2524 C CA . ARG A 1 328 ? -10.427 -18.109 -13.029 1.00 97.38 328 ARG A CA 1
ATOM 2525 C C . ARG A 1 328 ? -10.134 -17.870 -14.506 1.00 97.38 328 ARG A C 1
ATOM 2527 O O . ARG A 1 328 ? -9.175 -18.424 -15.028 1.00 97.38 328 ARG A O 1
ATOM 2534 N N . GLU A 1 329 ? -10.932 -17.037 -15.165 1.00 97.62 329 GLU A N 1
ATOM 2535 C CA . GLU A 1 329 ? -10.775 -16.676 -16.582 1.00 97.62 329 GLU A CA 1
ATOM 2536 C C . GLU A 1 329 ? -9.472 -15.910 -16.867 1.00 97.62 329 GLU A C 1
ATOM 2538 O O . GLU A 1 329 ? -9.053 -15.795 -18.017 1.00 97.62 329 GLU A O 1
ATOM 2543 N N . ASN A 1 330 ? -8.824 -15.372 -15.832 1.00 97.88 330 ASN A N 1
ATOM 2544 C CA . ASN A 1 330 ? -7.547 -14.663 -15.921 1.00 97.88 330 ASN A CA 1
ATOM 2545 C C . ASN A 1 330 ? -6.407 -15.436 -15.236 1.00 97.88 330 ASN A C 1
ATOM 2547 O O . ASN A 1 330 ? -5.351 -14.866 -14.941 1.00 97.88 330 ASN A O 1
ATOM 2551 N N . SER A 1 331 ? -6.610 -16.736 -15.013 1.00 95.88 331 SER A N 1
ATOM 2552 C CA . SER A 1 331 ? -5.658 -17.645 -14.387 1.00 95.88 331 SER A CA 1
ATOM 2553 C C . SER A 1 331 ? -5.279 -18.808 -15.299 1.00 95.88 331 SER A C 1
ATOM 2555 O O . SER A 1 331 ? -6.101 -19.332 -16.044 1.00 95.88 331 SER A O 1
ATOM 2557 N N . ALA A 1 332 ? -4.037 -19.268 -15.168 1.00 91.69 332 ALA A N 1
ATOM 2558 C CA . ALA A 1 332 ? -3.629 -20.600 -15.591 1.00 91.69 332 ALA A CA 1
ATOM 2559 C C . ALA A 1 332 ? -3.554 -21.482 -14.342 1.00 91.69 332 ALA A C 1
ATOM 2561 O O . ALA A 1 332 ? -2.835 -21.166 -13.390 1.00 91.69 332 ALA A O 1
ATOM 2562 N N . SER A 1 333 ? -4.313 -22.583 -14.319 1.00 89.50 333 SER A N 1
ATOM 2563 C CA . SER A 1 333 ? -4.528 -23.352 -13.085 1.00 89.50 333 SER A CA 1
ATOM 2564 C C . SER A 1 333 ? -5.054 -22.426 -11.972 1.00 89.50 333 SER A C 1
ATOM 2566 O O . SER A 1 333 ? -6.001 -21.681 -12.213 1.00 89.50 333 SER A O 1
ATOM 2568 N N . TYR A 1 334 ? -4.456 -22.443 -10.781 1.00 91.12 334 TYR A N 1
ATOM 2569 C CA . TYR A 1 334 ? -4.837 -21.609 -9.634 1.00 91.12 334 TYR A CA 1
ATOM 2570 C C . TYR A 1 334 ? -4.180 -20.218 -9.607 1.00 91.12 334 TYR A C 1
ATOM 2572 O O . TYR A 1 334 ? -4.509 -19.420 -8.735 1.00 91.12 334 TYR A O 1
ATOM 2580 N N . LYS A 1 335 ? -3.253 -19.916 -10.529 1.00 92.81 335 LYS A N 1
ATOM 2581 C CA . LYS A 1 335 ? -2.429 -18.694 -10.539 1.00 92.81 335 LYS A CA 1
ATOM 2582 C C . LYS A 1 335 ? -2.931 -17.695 -11.573 1.00 92.81 335 LYS A C 1
ATOM 2584 O O . LYS A 1 335 ? -3.131 -18.064 -12.726 1.00 92.81 335 LYS A O 1
ATOM 2589 N N . THR A 1 336 ? -3.094 -16.423 -11.214 1.00 95.81 336 THR A N 1
ATOM 2590 C CA . THR A 1 336 ? -3.344 -15.359 -12.205 1.00 95.81 336 THR A CA 1
ATOM 2591 C C . THR A 1 336 ? -2.165 -15.196 -13.172 1.00 95.81 336 THR A C 1
ATOM 2593 O O . THR A 1 336 ? -1.001 -15.161 -12.757 1.00 95.81 336 THR A O 1
ATOM 2596 N N . ILE A 1 337 ? -2.480 -15.079 -14.463 1.00 95.25 337 ILE A N 1
ATOM 2597 C CA . ILE A 1 337 ? -1.526 -14.812 -15.558 1.00 95.25 337 ILE A CA 1
ATOM 2598 C C . ILE A 1 337 ? -1.690 -13.413 -16.153 1.00 95.25 337 ILE A C 1
ATOM 2600 O O . ILE A 1 337 ? -0.802 -12.917 -16.833 1.00 95.25 337 ILE A O 1
ATOM 2604 N N . HIS A 1 338 ? -2.811 -12.755 -15.867 1.00 97.88 338 HIS A N 1
ATOM 2605 C CA . HIS A 1 338 ? -2.951 -11.322 -16.067 1.00 97.88 338 HIS A CA 1
ATOM 2606 C C . HIS A 1 338 ? -2.835 -10.632 -14.703 1.00 97.88 338 HIS A C 1
ATOM 2608 O O . HIS A 1 338 ? -3.465 -11.102 -13.754 1.00 97.88 338 HIS A O 1
ATOM 2614 N N . PRO A 1 339 ? -2.058 -9.543 -14.574 1.00 98.31 339 PR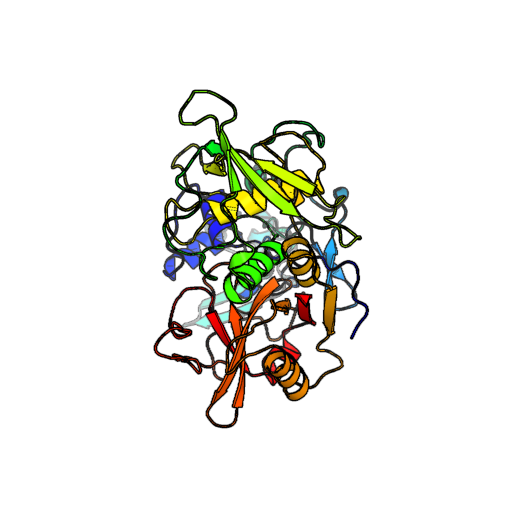O A N 1
ATOM 2615 C CA . PRO A 1 339 ? -1.958 -8.789 -13.330 1.00 98.31 339 PRO A CA 1
ATOM 2616 C C . PRO A 1 339 ? -3.324 -8.280 -12.855 1.00 98.31 339 PRO A C 1
ATOM 2618 O O . PRO A 1 339 ? -4.052 -7.622 -13.609 1.00 98.31 339 PRO A O 1
ATOM 2621 N N . MET A 1 340 ? -3.668 -8.591 -11.604 1.00 98.75 340 MET A N 1
ATOM 2622 C CA . MET A 1 340 ? -4.966 -8.283 -11.010 1.00 98.75 340 MET A CA 1
ATOM 2623 C C . MET A 1 340 ? -4.824 -7.671 -9.620 1.00 98.75 340 MET A C 1
ATOM 2625 O O . MET A 1 340 ? -4.003 -8.092 -8.805 1.00 98.75 340 MET A O 1
ATOM 2629 N N . THR A 1 341 ? -5.683 -6.699 -9.334 1.00 98.81 341 THR A N 1
ATOM 2630 C CA . THR A 1 341 ? -5.789 -6.047 -8.027 1.00 98.81 341 THR A CA 1
ATOM 2631 C C . THR A 1 341 ? -7.251 -5.951 -7.604 1.00 98.81 341 THR A C 1
ATOM 2633 O O . THR A 1 341 ? -8.163 -5.960 -8.433 1.00 98.81 341 THR A O 1
ATOM 2636 N N . ALA A 1 342 ? -7.483 -5.882 -6.300 1.00 98.75 342 ALA A N 1
ATOM 2637 C CA . ALA A 1 342 ? -8.793 -5.698 -5.692 1.00 98.75 342 ALA A CA 1
ATOM 2638 C C . ALA A 1 342 ? -8.741 -4.564 -4.673 1.00 98.75 342 ALA A C 1
ATOM 2640 O O . ALA A 1 342 ? -7.670 -4.241 -4.163 1.00 98.75 342 ALA A O 1
ATOM 2641 N N . TRP A 1 343 ? -9.883 -3.953 -4.376 1.00 98.38 343 TRP A N 1
ATOM 2642 C CA . TRP A 1 343 ? -9.964 -2.906 -3.363 1.00 98.38 343 TRP A CA 1
ATOM 2643 C C . TRP A 1 343 ? -11.221 -3.036 -2.514 1.00 98.38 343 TRP A C 1
ATOM 2645 O O . TRP A 1 343 ? -12.275 -3.484 -2.978 1.00 98.38 343 TRP A O 1
ATOM 2655 N N . THR A 1 344 ? -11.092 -2.651 -1.253 1.00 98.00 344 THR A N 1
ATOM 2656 C CA . THR A 1 344 ? -12.155 -2.728 -0.254 1.00 98.00 344 THR A CA 1
ATOM 2657 C C . THR A 1 344 ? -13.048 -1.492 -0.252 1.00 98.00 344 THR A C 1
ATOM 2659 O O . THR A 1 344 ? -12.663 -0.426 -0.742 1.00 98.00 344 THR A O 1
ATOM 2662 N N . TYR A 1 345 ? -14.267 -1.632 0.278 1.00 97.00 345 TYR A N 1
ATOM 2663 C CA . TYR A 1 345 ? -15.089 -0.468 0.630 1.00 97.00 345 TYR A CA 1
ATOM 2664 C C . TYR A 1 345 ? -14.395 0.361 1.715 1.00 97.00 345 TYR A C 1
ATOM 2666 O O . TYR A 1 345 ? -13.581 -0.170 2.475 1.00 97.00 345 TYR A O 1
ATOM 2674 N N . GLY A 1 346 ? -14.732 1.645 1.836 1.00 95.81 346 GLY A N 1
ATOM 2675 C CA . GLY A 1 346 ? -14.151 2.502 2.870 1.00 95.81 346 GLY A CA 1
ATOM 2676 C C . GLY A 1 346 ? -14.529 2.082 4.292 1.00 95.81 346 GLY A C 1
ATOM 2677 O O . GLY A 1 346 ? -13.701 2.174 5.195 1.00 95.81 346 GLY A O 1
ATOM 2678 N N . SER A 1 347 ? -15.745 1.562 4.473 1.00 95.38 347 SER A N 1
ATOM 2679 C CA . SER A 1 347 ? -16.241 1.052 5.752 1.00 95.38 347 SER A CA 1
ATOM 2680 C C . SER A 1 347 ? -17.096 -0.204 5.581 1.00 95.38 347 SER A C 1
ATOM 2682 O O . SER A 1 347 ? -17.692 -0.425 4.526 1.00 95.38 347 SER A O 1
ATOM 2684 N N . SER A 1 348 ? -17.171 -1.039 6.617 1.00 92.06 348 SER A N 1
ATOM 2685 C CA . SER A 1 348 ? -18.081 -2.182 6.677 1.00 92.06 348 SER A CA 1
ATOM 2686 C C . SER A 1 348 ? -18.360 -2.558 8.128 1.00 92.06 348 SER A C 1
ATOM 2688 O O . SER A 1 348 ? -17.490 -2.480 8.992 1.00 92.06 348 SER A O 1
ATOM 2690 N N . LYS A 1 349 ? -19.571 -3.042 8.416 1.00 86.75 349 LYS A N 1
ATOM 2691 C CA . LYS A 1 349 ? -19.876 -3.640 9.728 1.00 86.75 349 LYS A CA 1
ATOM 2692 C C . LYS A 1 349 ? -19.034 -4.890 10.016 1.00 86.75 349 LYS A C 1
ATOM 2694 O O . LYS A 1 349 ? -18.857 -5.241 11.173 1.00 86.75 349 LYS A O 1
ATOM 2699 N N . ASP A 1 350 ? -18.520 -5.521 8.963 1.00 87.19 350 ASP A N 1
ATOM 2700 C CA . ASP A 1 350 ? -17.807 -6.790 9.025 1.00 87.19 350 ASP A CA 1
ATOM 2701 C C . ASP A 1 350 ? -16.272 -6.605 9.023 1.00 87.19 350 ASP A C 1
ATOM 2703 O O . ASP A 1 350 ? -15.563 -7.595 8.916 1.00 87.19 350 ASP A O 1
ATOM 2707 N N . TYR A 1 351 ? -15.724 -5.380 9.103 1.00 89.25 351 TYR A N 1
ATOM 2708 C CA . TYR A 1 351 ? -14.261 -5.192 9.176 1.00 89.25 351 TYR A CA 1
ATOM 2709 C C . TYR A 1 351 ? -13.691 -5.433 10.571 1.00 89.25 351 TYR A C 1
ATOM 2711 O O . TYR A 1 351 ? -12.640 -6.065 10.699 1.00 89.25 351 TYR A O 1
ATOM 2719 N N . THR A 1 352 ? -14.388 -4.977 11.612 1.00 81.69 352 THR A N 1
ATOM 2720 C CA . THR A 1 352 ? -13.936 -5.101 13.001 1.00 81.69 352 THR A CA 1
ATOM 2721 C C . THR A 1 352 ? -13.623 -6.561 13.341 1.00 81.69 352 THR A C 1
ATOM 2723 O O . THR A 1 352 ? -14.468 -7.442 13.199 1.00 81.69 352 THR A O 1
ATOM 2726 N N . GLY A 1 353 ? -12.384 -6.820 13.766 1.00 77.38 353 GLY A N 1
ATOM 2727 C CA . GLY A 1 353 ? -11.914 -8.154 14.152 1.00 77.38 353 GLY A CA 1
ATOM 2728 C C . GLY A 1 353 ? -11.576 -9.113 13.002 1.00 77.38 353 GLY A C 1
ATOM 2729 O O . GLY A 1 353 ? -11.208 -10.251 13.277 1.00 77.38 353 GLY A O 1
ATOM 2730 N N . THR A 1 354 ? -11.667 -8.696 11.732 1.00 83.25 354 THR A N 1
ATOM 2731 C CA . THR A 1 354 ? -11.365 -9.577 10.580 1.00 83.25 354 THR A CA 1
ATOM 2732 C C . THR A 1 354 ? -9.975 -9.405 9.981 1.00 83.25 354 THR A C 1
ATOM 2734 O O . THR A 1 354 ? -9.600 -10.206 9.132 1.00 83.25 354 THR A O 1
ATOM 2737 N N . ASN A 1 355 ? -9.222 -8.370 10.372 1.00 90.69 355 ASN A N 1
ATOM 2738 C CA . ASN A 1 355 ? -7.965 -7.945 9.734 1.00 90.69 355 ASN A CA 1
ATOM 2739 C C . ASN A 1 355 ? -8.087 -7.589 8.234 1.00 90.69 355 ASN A C 1
ATOM 2741 O O . ASN A 1 355 ? -7.079 -7.369 7.565 1.00 90.69 355 ASN A O 1
ATOM 2745 N N . VAL A 1 356 ? -9.303 -7.490 7.682 1.00 94.25 356 VAL A N 1
ATOM 2746 C CA . VAL A 1 356 ? -9.518 -6.866 6.371 1.00 94.25 356 VAL A CA 1
ATOM 2747 C C . VAL A 1 356 ? -9.546 -5.354 6.559 1.00 94.25 356 VAL A C 1
ATOM 2749 O O . VAL A 1 356 ? -10.287 -4.841 7.394 1.00 94.25 356 VAL A O 1
ATOM 2752 N N . VAL A 1 357 ? -8.741 -4.647 5.771 1.00 96.38 357 VAL A N 1
ATOM 2753 C CA . VAL A 1 357 ? -8.551 -3.200 5.877 1.00 96.38 357 VAL A CA 1
ATOM 2754 C C . VAL A 1 357 ? -9.480 -2.491 4.901 1.00 96.38 357 VAL A C 1
ATOM 2756 O O . VAL A 1 357 ? -9.501 -2.820 3.714 1.00 96.38 357 VAL A O 1
ATOM 2759 N N . GLY A 1 358 ? -10.249 -1.518 5.385 1.00 97.00 358 GLY A N 1
ATOM 2760 C CA . GLY A 1 358 ? -11.085 -0.641 4.567 1.00 97.00 358 GLY A CA 1
ATOM 2761 C C . GLY A 1 358 ? -10.261 0.301 3.687 1.00 97.00 358 GLY A C 1
ATOM 2762 O O . GLY A 1 358 ? -9.107 0.589 3.983 1.00 97.00 358 GLY A O 1
ATOM 2763 N N . ASN A 1 359 ? -10.841 0.768 2.579 1.00 97.88 359 ASN A N 1
ATOM 2764 C CA . ASN A 1 359 ? -10.190 1.619 1.569 1.00 97.88 359 ASN A CA 1
ATOM 2765 C C . ASN A 1 359 ? -8.751 1.195 1.197 1.00 97.88 359 ASN A C 1
ATOM 2767 O O . ASN A 1 359 ? -7.866 2.034 0.998 1.00 97.88 359 ASN A O 1
ATOM 2771 N N . HIS A 1 360 ? -8.509 -0.109 1.102 1.00 98.50 360 HIS A N 1
ATOM 2772 C CA . HIS A 1 360 ? -7.184 -0.685 0.910 1.00 98.50 360 HIS A CA 1
ATOM 2773 C C . HIS A 1 360 ? -7.129 -1.522 -0.361 1.00 98.50 360 HIS A C 1
ATOM 2775 O O . HIS A 1 360 ? -8.123 -2.125 -0.771 1.00 98.50 360 HIS A O 1
ATOM 2781 N N . ALA A 1 361 ? -5.962 -1.541 -1.002 1.00 98.69 361 ALA A N 1
ATOM 2782 C CA . ALA A 1 361 ? -5.732 -2.301 -2.223 1.00 98.69 361 ALA A CA 1
ATOM 2783 C C . ALA A 1 361 ? -4.990 -3.599 -1.911 1.00 98.69 361 ALA A C 1
ATOM 2785 O O . ALA A 1 361 ? -4.011 -3.603 -1.172 1.00 98.69 361 ALA A O 1
ATOM 2786 N N . TYR A 1 362 ? -5.426 -4.680 -2.544 1.00 98.81 362 TYR A N 1
ATOM 2787 C CA . TYR A 1 362 ? -4.857 -6.014 -2.426 1.00 98.81 362 TYR A CA 1
ATOM 2788 C C . TYR A 1 362 ? -4.434 -6.523 -3.804 1.00 98.81 362 TYR A C 1
ATOM 2790 O O . TYR A 1 362 ? -5.070 -6.223 -4.819 1.00 98.81 362 TYR A O 1
ATOM 2798 N N . THR A 1 363 ? -3.377 -7.329 -3.846 1.00 98.81 363 THR A N 1
ATOM 2799 C CA . THR A 1 363 ? -3.012 -8.081 -5.059 1.00 98.81 363 THR A CA 1
ATOM 2800 C C . THR A 1 363 ? -3.907 -9.306 -5.162 1.00 98.81 363 THR A C 1
ATOM 2802 O O . THR A 1 363 ? -4.082 -9.991 -4.159 1.00 98.81 363 THR A O 1
ATOM 2805 N N . VAL A 1 364 ? -4.450 -9.622 -6.339 1.00 98.62 364 VAL A N 1
ATOM 2806 C CA . VAL A 1 364 ? -5.155 -10.892 -6.573 1.00 98.62 364 VAL A CA 1
ATOM 2807 C C . VAL A 1 364 ? -4.158 -11.884 -7.156 1.00 98.62 364 VAL A C 1
ATOM 2809 O O . VAL A 1 364 ? -3.702 -11.713 -8.283 1.00 98.62 364 VAL A O 1
ATOM 2812 N N . LEU A 1 365 ? -3.810 -12.911 -6.383 1.00 97.25 365 LEU A N 1
ATOM 2813 C CA . LEU A 1 365 ? -2.808 -13.907 -6.775 1.00 97.25 365 LEU A CA 1
ATOM 2814 C C . LEU A 1 365 ? -3.429 -15.097 -7.513 1.00 97.25 365 LEU A C 1
ATOM 2816 O O . LEU A 1 365 ? -2.768 -15.796 -8.288 1.00 97.25 365 LEU A O 1
ATOM 2820 N N . GLY A 1 366 ? -4.707 -15.369 -7.272 1.00 96.06 366 GLY A N 1
ATOM 2821 C CA . GLY A 1 366 ? -5.301 -16.591 -7.775 1.00 96.06 366 GLY A CA 1
ATOM 2822 C C . GLY A 1 366 ? -6.625 -16.946 -7.146 1.00 96.06 366 GLY A C 1
ATOM 2823 O O . GLY A 1 366 ? -7.311 -16.126 -6.535 1.00 96.06 366 GLY A O 1
ATOM 2824 N N . TRP A 1 367 ? -6.970 -18.213 -7.297 1.00 95.62 367 TRP A N 1
ATOM 2825 C CA . TRP A 1 367 ? -8.204 -18.779 -6.787 1.00 95.62 367 TRP A CA 1
ATOM 2826 C C . TRP A 1 367 ? -7.968 -20.200 -6.294 1.00 95.62 367 TRP A C 1
ATOM 2828 O O . TRP A 1 367 ? -7.025 -20.873 -6.704 1.00 95.62 367 TRP A O 1
ATOM 2838 N N . ALA A 1 368 ? -8.863 -20.678 -5.440 1.00 93.56 368 ALA A N 1
ATOM 2839 C CA . ALA A 1 368 ? -8.862 -22.062 -5.001 1.00 93.56 368 ALA A CA 1
ATOM 2840 C C . ALA A 1 368 ? -10.278 -22.599 -4.837 1.00 93.56 368 ALA A C 1
ATOM 2842 O O . ALA A 1 368 ? -11.204 -21.863 -4.503 1.00 93.56 368 ALA A O 1
ATOM 2843 N N . TYR A 1 369 ? -10.429 -23.905 -5.035 1.00 92.31 369 TYR A N 1
ATOM 2844 C CA . TYR A 1 369 ? -11.635 -24.631 -4.665 1.00 92.31 369 TYR A CA 1
ATOM 2845 C C . TYR A 1 369 ? -11.260 -25.740 -3.684 1.00 92.31 369 TYR A C 1
ATOM 2847 O O . TYR A 1 369 ? -10.513 -26.658 -4.032 1.00 92.31 369 TYR A O 1
ATOM 2855 N N . LYS A 1 370 ? -11.712 -25.617 -2.435 1.00 89.62 370 LYS A N 1
ATOM 2856 C CA . LYS A 1 370 ? -11.376 -26.529 -1.331 1.00 89.62 370 LYS A CA 1
ATOM 2857 C C . LYS A 1 370 ? -12.608 -26.744 -0.472 1.00 89.62 370 LYS A C 1
ATOM 2859 O O . LYS A 1 370 ? -13.317 -25.787 -0.189 1.00 89.62 370 LYS A O 1
ATOM 2864 N N . ASN A 1 371 ? -12.862 -27.985 -0.062 1.00 87.31 371 ASN A N 1
ATOM 2865 C CA . ASN A 1 371 ? -13.983 -28.338 0.818 1.00 87.31 371 ASN A CA 1
ATOM 2866 C C . ASN A 1 371 ? -15.326 -27.765 0.324 1.00 87.31 371 ASN A C 1
ATOM 2868 O O . ASN A 1 371 ? -16.080 -27.164 1.084 1.00 87.31 371 ASN A O 1
ATOM 2872 N N . SER A 1 372 ? -15.572 -27.888 -0.983 1.00 89.75 372 SER A N 1
ATOM 2873 C CA . SER A 1 372 ? -16.753 -27.361 -1.680 1.00 89.75 372 SER A CA 1
ATOM 2874 C C . SER A 1 372 ? -16.941 -25.836 -1.634 1.00 89.75 372 SER A C 1
ATOM 2876 O O . SER A 1 372 ? -18.001 -25.328 -2.002 1.00 89.75 372 SER A O 1
ATOM 2878 N N . LYS A 1 373 ? -15.910 -25.086 -1.232 1.00 92.94 373 LYS A N 1
ATOM 2879 C CA . LYS A 1 373 ? -15.908 -23.624 -1.135 1.00 92.94 373 LYS A CA 1
ATOM 2880 C C . LYS A 1 373 ? -14.972 -23.002 -2.166 1.00 92.94 373 LYS A C 1
ATOM 2882 O O . LYS A 1 373 ? -13.903 -23.532 -2.471 1.00 92.94 373 LYS A O 1
ATOM 2887 N N . SER A 1 374 ? -15.398 -21.858 -2.698 1.00 96.00 374 SER A N 1
ATOM 2888 C CA . SER A 1 374 ? -14.655 -21.063 -3.680 1.00 96.00 374 SER A CA 1
ATOM 2889 C C . SER A 1 374 ? -13.941 -19.912 -2.985 1.00 96.00 374 SER A C 1
ATOM 2891 O O . SER A 1 374 ? -14.594 -19.095 -2.336 1.00 96.00 374 SER A O 1
ATOM 2893 N N . TYR A 1 375 ? -12.626 -19.829 -3.153 1.00 96.38 375 TYR A N 1
ATOM 2894 C CA . TYR A 1 375 ? -11.774 -18.828 -2.523 1.00 96.38 375 TYR A CA 1
ATOM 2895 C C . TYR A 1 375 ? -11.061 -17.966 -3.561 1.00 96.38 375 TYR A C 1
ATOM 2897 O O . TYR A 1 375 ? -10.622 -18.466 -4.600 1.00 96.38 375 TYR A O 1
ATOM 2905 N N . ILE A 1 376 ? -10.905 -16.685 -3.241 1.00 97.56 376 ILE A N 1
ATOM 2906 C CA . ILE A 1 376 ? -10.028 -15.752 -3.950 1.00 97.56 376 ILE A CA 1
ATOM 2907 C C . ILE A 1 376 ? -8.785 -15.557 -3.085 1.00 97.56 376 ILE A C 1
ATOM 2909 O O . ILE A 1 376 ? -8.898 -15.280 -1.890 1.00 97.56 376 ILE A O 1
ATOM 2913 N N . ILE A 1 377 ? -7.612 -15.743 -3.688 1.00 97.19 377 ILE A N 1
ATOM 2914 C CA . ILE A 1 377 ? -6.317 -15.620 -3.019 1.00 97.19 377 ILE A CA 1
ATOM 2915 C C . ILE A 1 377 ? -5.814 -14.195 -3.220 1.00 97.19 377 ILE A C 1
ATOM 2917 O O . ILE A 1 377 ? -5.695 -13.723 -4.355 1.00 97.19 377 ILE A O 1
ATOM 2921 N N . LEU A 1 378 ? -5.527 -13.522 -2.115 1.00 97.81 378 LEU A N 1
ATOM 2922 C CA . LEU A 1 378 ? -5.152 -12.120 -2.055 1.00 97.81 378 LEU A CA 1
ATOM 2923 C C . LEU A 1 378 ? -3.827 -11.944 -1.316 1.00 97.81 378 LEU A C 1
ATOM 2925 O O . LEU A 1 378 ? -3.458 -12.779 -0.494 1.00 97.81 378 LEU A O 1
ATOM 2929 N N . ARG A 1 379 ? -3.152 -10.820 -1.568 1.00 97.94 379 ARG A N 1
ATOM 2930 C CA . ARG A 1 379 ? -2.037 -10.342 -0.745 1.00 97.94 379 ARG A CA 1
ATOM 2931 C C . ARG A 1 379 ? -2.269 -8.916 -0.269 1.00 97.94 379 ARG A C 1
ATOM 2933 O O . ARG A 1 379 ? -2.525 -8.031 -1.090 1.00 97.94 379 ARG A O 1
ATOM 2940 N N . ASN A 1 380 ? -2.120 -8.698 1.035 1.00 98.06 380 ASN A N 1
ATOM 2941 C CA . ASN A 1 380 ? -1.977 -7.377 1.634 1.00 98.06 380 ASN A CA 1
ATOM 2942 C C . ASN A 1 380 ? -0.574 -6.813 1.314 1.00 98.06 380 ASN A C 1
ATOM 2944 O O . ASN A 1 380 ? 0.416 -7.420 1.726 1.00 98.06 380 ASN A O 1
ATOM 2948 N N . PRO A 1 381 ? -0.443 -5.663 0.622 1.00 98.19 381 PRO A N 1
ATOM 2949 C CA . PRO A 1 381 ? 0.859 -5.062 0.309 1.00 98.19 381 PRO A CA 1
ATOM 2950 C C . PRO A 1 381 ? 1.637 -4.570 1.540 1.00 98.19 381 PRO A C 1
ATOM 2952 O O . PRO A 1 381 ? 2.787 -4.159 1.405 1.00 98.19 381 PRO A O 1
ATOM 2955 N N . TRP A 1 382 ? 1.054 -4.606 2.741 1.00 97.62 382 TRP A N 1
ATOM 2956 C CA . TRP A 1 382 ? 1.800 -4.422 3.990 1.00 97.62 382 TRP A CA 1
ATOM 2957 C C . TRP A 1 382 ? 2.710 -5.611 4.309 1.00 97.62 382 TRP A C 1
ATOM 2959 O O . TRP A 1 382 ? 3.612 -5.474 5.125 1.00 97.62 382 TRP A O 1
ATOM 2969 N N . GLY A 1 383 ? 2.491 -6.767 3.675 1.00 95.12 383 GLY A N 1
ATOM 2970 C CA . GLY A 1 383 ? 3.259 -7.983 3.931 1.00 95.12 383 GLY A CA 1
ATOM 2971 C C . GLY A 1 383 ? 2.946 -8.654 5.272 1.00 95.12 383 GLY A C 1
ATOM 2972 O O . GLY A 1 383 ? 3.714 -9.513 5.684 1.00 95.12 383 GLY A O 1
ATOM 2973 N N . VAL A 1 384 ? 1.859 -8.244 5.933 1.00 93.31 384 VAL A N 1
ATOM 2974 C CA . VAL A 1 384 ? 1.335 -8.749 7.215 1.00 93.31 384 VAL A CA 1
ATOM 2975 C C . VAL A 1 384 ? -0.184 -8.497 7.279 1.00 93.31 384 VAL A C 1
ATOM 2977 O O . VAL A 1 384 ? -0.767 -7.947 6.335 1.00 93.31 384 VAL A O 1
ATOM 2980 N N . THR A 1 385 ? -0.813 -8.826 8.413 1.00 91.19 385 THR A N 1
ATOM 2981 C CA . THR A 1 385 ? -2.230 -8.540 8.717 1.00 91.19 385 THR A CA 1
ATOM 2982 C C . THR A 1 385 ? -3.176 -9.381 7.862 1.00 91.19 385 THR A C 1
ATOM 2984 O O . THR A 1 385 ? -4.057 -8.878 7.165 1.00 91.19 385 THR A O 1
ATOM 2987 N N . GLU A 1 386 ? -2.978 -10.695 7.894 1.00 91.06 386 GLU A N 1
ATOM 2988 C CA . GLU A 1 386 ? -3.856 -11.660 7.252 1.00 91.06 386 GLU A CA 1
ATOM 2989 C C . GLU A 1 386 ? -5.159 -11.842 8.056 1.00 91.06 386 GLU A C 1
ATOM 2991 O O . GLU A 1 386 ? -5.149 -11.960 9.290 1.00 91.06 386 GLU A O 1
ATOM 2996 N N . PRO A 1 387 ? -6.309 -11.915 7.370 1.00 87.31 387 PRO A N 1
ATOM 2997 C CA . PRO A 1 387 ? -7.554 -12.389 7.951 1.00 87.31 387 PRO A CA 1
ATOM 2998 C C . PRO A 1 387 ? -7.478 -13.844 8.425 1.00 87.31 387 PRO A C 1
ATOM 3000 O O . PRO A 1 387 ? -7.140 -14.755 7.663 1.00 87.31 387 PRO A O 1
ATOM 3003 N N . ALA A 1 388 ? -7.905 -14.085 9.663 1.00 77.31 388 ALA A N 1
ATOM 3004 C CA . ALA A 1 388 ? -8.065 -15.419 10.235 1.00 77.31 388 ALA A CA 1
ATOM 3005 C C . ALA A 1 388 ? -9.538 -15.663 10.604 1.00 77.31 388 ALA A C 1
ATOM 3007 O O . ALA A 1 388 ? -10.175 -14.810 11.218 1.00 77.31 388 ALA A O 1
ATOM 3008 N N . GLY A 1 389 ? -10.100 -16.818 10.230 1.00 76.75 389 GLY A N 1
ATOM 3009 C CA . GLY A 1 389 ? -11.463 -17.191 10.617 1.00 76.75 389 GLY A CA 1
ATOM 3010 C C . GLY A 1 389 ? -12.128 -18.207 9.688 1.00 76.75 389 GLY A C 1
ATOM 3011 O O . GLY A 1 389 ? -11.526 -18.722 8.754 1.00 76.75 389 GLY A O 1
ATOM 3012 N N . LEU A 1 390 ? -13.416 -18.479 9.927 1.00 65.06 390 LEU A N 1
ATOM 3013 C CA . LEU A 1 390 ? -14.184 -19.525 9.223 1.00 65.06 390 LEU A CA 1
ATOM 3014 C C . LEU A 1 390 ? -14.338 -19.300 7.712 1.00 65.06 390 LEU A C 1
ATOM 3016 O O . LEU A 1 390 ? -14.559 -20.254 6.965 1.00 65.06 390 LEU A O 1
ATOM 3020 N N . ASN A 1 391 ? -14.235 -18.044 7.279 1.00 82.69 391 ASN A N 1
ATOM 3021 C CA . ASN A 1 391 ? -14.372 -17.646 5.879 1.00 82.69 391 ASN A CA 1
ATOM 3022 C C . ASN A 1 391 ? -13.020 -17.518 5.169 1.00 82.69 391 ASN A C 1
ATOM 3024 O O . ASN A 1 391 ? -12.969 -17.015 4.042 1.00 82.69 391 ASN A O 1
ATOM 3028 N N . THR A 1 392 ? -11.932 -17.923 5.827 1.00 84.69 392 THR A N 1
ATOM 3029 C CA . THR A 1 392 ? -10.598 -17.947 5.238 1.00 84.69 392 THR A CA 1
ATOM 3030 C C . THR A 1 392 ? -10.095 -19.375 5.115 1.00 84.69 392 THR A C 1
ATOM 3032 O O . THR A 1 392 ? -10.534 -20.279 5.826 1.00 84.69 392 THR A O 1
ATOM 3035 N N . TYR A 1 393 ? -9.220 -19.606 4.142 1.00 83.12 393 TYR A N 1
ATOM 3036 C CA . TYR A 1 393 ? -8.534 -20.884 3.995 1.00 83.12 393 TYR A CA 1
ATOM 3037 C C . TYR A 1 393 ? -7.073 -20.723 4.402 1.00 83.12 393 TYR A C 1
ATOM 3039 O O . TYR A 1 393 ? -6.365 -19.872 3.868 1.00 83.12 393 TYR A O 1
ATOM 3047 N N . GLN A 1 394 ? -6.646 -21.567 5.338 1.00 84.31 394 GLN A N 1
ATOM 3048 C CA . GLN A 1 394 ? -5.278 -21.661 5.832 1.00 84.31 394 GLN A CA 1
ATOM 3049 C C . GLN A 1 394 ? -4.664 -22.939 5.264 1.00 84.31 394 GLN A C 1
ATOM 3051 O O . GLN A 1 394 ? -5.181 -24.037 5.478 1.00 84.31 394 GLN A O 1
ATOM 3056 N N . GLY A 1 395 ? -3.596 -22.808 4.483 1.00 80.88 395 GLY A N 1
ATOM 3057 C CA . GLY A 1 395 ? -2.962 -23.957 3.853 1.00 80.88 395 GLY A CA 1
ATOM 3058 C C . GLY A 1 395 ? -1.964 -23.579 2.771 1.00 80.88 395 GLY A C 1
ATOM 3059 O O . GLY A 1 395 ? -1.729 -22.407 2.489 1.00 80.88 395 GLY A O 1
ATOM 3060 N N . VAL A 1 396 ? -1.405 -24.599 2.130 1.00 82.19 396 VAL A N 1
ATOM 3061 C CA . VAL A 1 396 ? -0.489 -24.442 0.997 1.00 82.19 396 VAL A CA 1
ATOM 3062 C C . VAL A 1 396 ? -1.198 -24.861 -0.290 1.00 82.19 396 VAL A C 1
ATOM 3064 O O . VAL A 1 396 ? -1.920 -25.863 -0.315 1.00 82.19 396 VAL A O 1
ATOM 3067 N N . LEU A 1 397 ? -1.015 -24.092 -1.363 1.00 82.06 397 LEU A N 1
ATOM 3068 C CA . LEU A 1 397 ? -1.620 -24.343 -2.668 1.00 82.06 397 LEU A CA 1
ATOM 3069 C C . LEU A 1 397 ? -0.553 -24.419 -3.757 1.00 82.06 397 LEU A 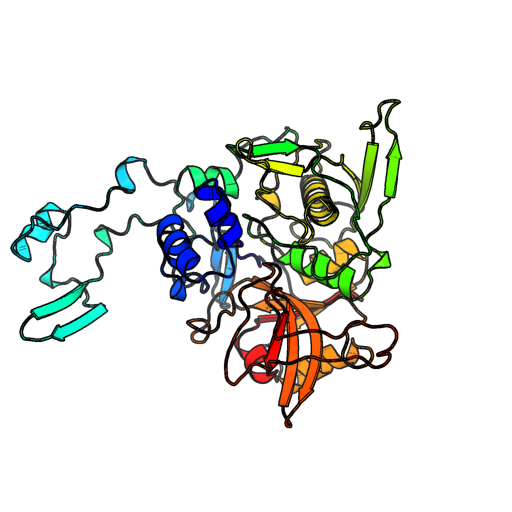C 1
ATOM 3071 O O . LEU A 1 397 ? 0.108 -23.436 -4.073 1.00 82.06 397 LEU A O 1
ATOM 3075 N N . SER A 1 398 ? -0.389 -25.609 -4.332 1.00 79.69 398 SER A N 1
ATOM 3076 C CA . SER A 1 398 ? 0.515 -25.842 -5.460 1.00 79.69 398 SER A CA 1
ATOM 3077 C C . SER A 1 398 ? -0.193 -25.621 -6.798 1.00 79.69 398 SER A C 1
ATOM 3079 O O . SER A 1 398 ? -1.391 -25.886 -6.929 1.00 79.69 398 SER A O 1
ATOM 3081 N N . PHE A 1 399 ? 0.568 -25.199 -7.804 1.00 78.62 399 PHE A N 1
ATOM 3082 C CA . PHE A 1 399 ? 0.079 -24.950 -9.161 1.00 78.62 399 PHE A CA 1
ATOM 3083 C C . PHE A 1 399 ? 0.232 -26.170 -10.075 1.00 78.62 399 PHE A C 1
ATOM 3085 O O . PHE A 1 399 ? 0.717 -27.216 -9.648 1.00 78.62 399 PHE A O 1
ATOM 3092 N N . PHE A 1 400 ? -0.226 -26.040 -11.324 1.00 70.31 400 PHE A N 1
ATOM 3093 C CA . PHE A 1 400 ? -0.184 -27.107 -12.330 1.00 70.31 400 PHE A CA 1
ATOM 3094 C C . PHE A 1 400 ? 1.227 -27.673 -12.536 1.00 70.31 400 PHE A C 1
ATOM 3096 O O . PHE A 1 400 ? 1.411 -28.881 -12.435 1.00 70.31 400 PHE A O 1
ATOM 3103 N N . ASP A 1 401 ? 2.222 -26.809 -12.738 1.00 70.69 401 ASP A N 1
ATOM 3104 C CA . ASP A 1 401 ? 3.625 -27.215 -12.827 1.00 70.69 401 ASP A CA 1
ATOM 3105 C C . ASP A 1 401 ? 4.302 -27.063 -11.457 1.00 70.69 401 ASP A C 1
ATOM 3107 O O . ASP A 1 401 ? 4.901 -26.037 -11.138 1.00 70.69 401 ASP A O 1
ATOM 3111 N N . LYS A 1 402 ? 4.141 -28.092 -10.616 1.00 74.19 402 LYS A N 1
ATOM 3112 C CA . LYS A 1 402 ? 4.702 -28.137 -9.254 1.00 74.19 402 LYS A CA 1
ATOM 3113 C C . LYS A 1 402 ? 6.231 -28.200 -9.228 1.00 74.19 402 LYS A C 1
ATOM 3115 O O . LYS A 1 402 ? 6.811 -27.896 -8.192 1.00 74.19 402 LYS A O 1
ATOM 3120 N N . SER A 1 403 ? 6.861 -28.644 -10.317 1.00 71.06 403 SER A N 1
ATOM 3121 C CA . SER A 1 403 ? 8.322 -28.698 -10.440 1.00 71.06 403 SER A CA 1
ATOM 3122 C C . SER A 1 403 ? 8.937 -27.321 -10.648 1.00 71.06 403 SER A C 1
ATOM 3124 O O . SER A 1 403 ? 10.077 -27.106 -10.250 1.00 71.06 403 SER A O 1
ATOM 3126 N N . PHE A 1 404 ? 8.187 -26.400 -11.253 1.00 73.88 404 PHE A N 1
ATOM 3127 C CA . PHE A 1 404 ? 8.661 -25.055 -11.553 1.00 73.88 404 PHE A CA 1
ATOM 3128 C C . PHE A 1 404 ? 8.105 -23.994 -10.593 1.00 73.88 404 PHE A C 1
ATOM 3130 O O . PHE A 1 404 ? 8.852 -23.161 -10.083 1.00 73.88 404 PHE A O 1
ATOM 3137 N N . TRP A 1 405 ? 6.797 -24.009 -10.310 1.00 73.81 405 TRP A N 1
ATOM 3138 C CA . TRP A 1 405 ? 6.162 -22.960 -9.508 1.00 73.81 405 TRP A CA 1
ATOM 3139 C C . TRP A 1 405 ? 6.199 -23.266 -8.013 1.00 73.81 405 TRP A C 1
ATOM 3141 O O . TRP A 1 405 ? 5.652 -24.275 -7.554 1.00 73.81 405 TRP A O 1
ATOM 3151 N N . ARG A 1 406 ? 6.734 -22.320 -7.231 1.00 75.88 406 ARG A N 1
ATOM 3152 C CA . ARG A 1 406 ? 6.613 -22.344 -5.770 1.00 75.88 406 ARG A CA 1
ATOM 3153 C C . ARG A 1 406 ? 5.130 -22.315 -5.362 1.00 75.88 406 ARG A C 1
ATOM 3155 O O . ARG A 1 406 ? 4.361 -21.535 -5.928 1.00 75.88 406 ARG A O 1
ATOM 3162 N N . PRO A 1 407 ? 4.702 -23.146 -4.396 1.00 81.25 407 PRO A N 1
ATOM 3163 C CA . PRO A 1 407 ? 3.351 -23.075 -3.856 1.00 81.25 407 PRO A CA 1
ATOM 3164 C C . PRO A 1 407 ? 3.062 -21.719 -3.202 1.00 81.25 407 PRO A C 1
ATOM 3166 O O . PRO A 1 407 ? 3.951 -21.122 -2.600 1.00 81.25 407 PRO A O 1
ATOM 3169 N N . ILE A 1 408 ? 1.803 -21.281 -3.234 1.00 82.06 408 ILE A N 1
ATOM 3170 C CA . ILE A 1 408 ? 1.349 -20.196 -2.359 1.00 82.06 408 ILE A CA 1
ATOM 3171 C C . ILE A 1 408 ? 1.152 -20.748 -0.951 1.00 82.06 408 ILE A C 1
ATOM 3173 O O . ILE A 1 408 ? 0.417 -21.721 -0.757 1.00 82.06 408 ILE A O 1
ATOM 3177 N N . ASN A 1 409 ? 1.774 -20.096 0.027 1.00 83.19 409 ASN A N 1
ATOM 3178 C CA . ASN A 1 409 ? 1.621 -20.402 1.438 1.00 83.19 409 ASN A CA 1
ATOM 3179 C C . ASN A 1 409 ? 0.696 -19.375 2.106 1.00 83.19 409 ASN A C 1
ATOM 3181 O O . ASN A 1 409 ? 1.058 -18.215 2.215 1.00 83.19 409 ASN A O 1
ATOM 3185 N N . MET A 1 410 ? -0.479 -19.802 2.572 1.00 83.38 410 MET A N 1
ATOM 3186 C CA . MET A 1 410 ? -1.412 -18.954 3.340 1.00 83.38 410 MET A CA 1
ATOM 3187 C C . MET A 1 410 ? -1.293 -19.177 4.852 1.00 83.38 410 MET A C 1
ATOM 3189 O O . MET A 1 410 ? -2.157 -18.734 5.595 1.00 83.38 410 MET A O 1
ATOM 3193 N N . ILE A 1 411 ? -0.275 -19.924 5.291 1.00 77.44 411 ILE A N 1
ATOM 3194 C CA . ILE A 1 411 ? 0.104 -20.109 6.703 1.00 77.44 411 ILE A CA 1
ATOM 3195 C C . ILE A 1 411 ? 1.239 -19.131 7.076 1.00 77.44 411 ILE A C 1
ATOM 3197 O O . ILE A 1 411 ? 1.567 -18.957 8.246 1.00 77.44 411 ILE A O 1
ATOM 3201 N N . GLY A 1 412 ? 1.885 -18.523 6.076 1.00 77.19 412 GLY A N 1
ATOM 3202 C CA . GLY A 1 412 ? 2.944 -17.542 6.283 1.00 77.19 412 GLY A CA 1
ATOM 3203 C C . GLY A 1 412 ? 2.426 -16.221 6.858 1.00 77.19 412 GLY A C 1
ATOM 3204 O O . GLY A 1 412 ? 1.227 -15.972 6.895 1.00 77.19 412 GLY A O 1
ATOM 3205 N N . ASN A 1 413 ? 3.366 -15.377 7.287 1.00 83.94 413 ASN A N 1
ATOM 3206 C CA . ASN A 1 413 ? 3.124 -13.982 7.660 1.00 83.94 413 ASN A CA 1
ATOM 3207 C C . ASN A 1 413 ? 3.808 -13.087 6.609 1.00 83.94 413 ASN A C 1
ATOM 3209 O O . ASN A 1 413 ? 4.956 -12.654 6.763 1.00 83.94 413 ASN A O 1
ATOM 3213 N N . ASP A 1 414 ? 3.182 -13.002 5.439 1.00 88.62 414 ASP A N 1
ATOM 3214 C CA . ASP A 1 414 ? 3.687 -12.323 4.234 1.00 88.62 414 ASP A CA 1
ATOM 3215 C C . ASP A 1 414 ? 2.607 -11.522 3.479 1.00 88.62 414 ASP A C 1
ATOM 3217 O O . ASP A 1 414 ? 2.823 -11.026 2.361 1.00 88.62 414 ASP A O 1
ATOM 3221 N N . GLY A 1 415 ? 1.454 -11.357 4.124 1.00 93.69 415 GLY A N 1
ATOM 3222 C CA . GLY A 1 415 ? 0.250 -10.697 3.654 1.00 93.69 415 GLY A CA 1
ATOM 3223 C C . GLY A 1 415 ? -0.688 -11.609 2.868 1.00 93.69 415 GLY A C 1
ATOM 3224 O O . GLY A 1 415 ? -1.732 -11.116 2.432 1.00 93.69 415 GLY A O 1
ATOM 3225 N N . VAL A 1 416 ? -0.349 -12.880 2.621 1.00 95.50 416 VAL A N 1
ATOM 3226 C CA . VAL A 1 416 ? -1.120 -13.759 1.730 1.00 95.50 416 VAL A CA 1
ATOM 3227 C C . VAL A 1 416 ? -2.226 -14.509 2.466 1.00 95.50 416 VAL A C 1
ATOM 3229 O O . VAL A 1 416 ? -1.998 -15.229 3.430 1.00 95.50 416 VAL A O 1
ATOM 3232 N N . PHE A 1 417 ? -3.451 -14.415 1.950 1.00 95.25 417 PHE A N 1
ATOM 3233 C CA . PHE A 1 417 ? -4.608 -15.121 2.496 1.00 95.25 417 PHE A CA 1
ATOM 3234 C C . PHE A 1 417 ? -5.597 -15.519 1.402 1.00 95.25 417 PHE A C 1
ATOM 3236 O O . PHE A 1 417 ? -5.633 -14.945 0.315 1.00 95.25 417 PHE A O 1
ATOM 3243 N N . ALA A 1 418 ? -6.453 -16.491 1.703 1.00 94.75 418 ALA A N 1
ATOM 3244 C CA . ALA A 1 418 ? -7.592 -16.850 0.869 1.00 94.75 418 ALA A CA 1
ATOM 3245 C C . ALA A 1 418 ? -8.891 -16.515 1.587 1.00 94.75 418 ALA A C 1
ATOM 3247 O O . ALA A 1 418 ? -9.086 -16.936 2.725 1.00 94.75 418 ALA A O 1
ATOM 3248 N N . ILE A 1 419 ? -9.801 -15.820 0.906 1.00 95.19 419 ILE A N 1
ATOM 3249 C CA . ILE A 1 419 ? -11.128 -15.479 1.426 1.00 95.19 419 ILE A CA 1
ATOM 3250 C C . ILE A 1 419 ? -12.221 -16.085 0.548 1.00 95.19 419 ILE A C 1
ATOM 3252 O O . ILE A 1 419 ? -12.101 -16.119 -0.679 1.00 95.19 419 ILE A O 1
ATOM 3256 N N . GLU A 1 420 ? -13.292 -16.585 1.164 1.00 96.00 420 GLU A N 1
ATOM 3257 C CA . GLU A 1 420 ? -14.448 -17.093 0.426 1.00 96.00 420 GLU A CA 1
ATOM 3258 C C . GLU A 1 420 ? -15.023 -16.024 -0.507 1.00 96.00 420 GLU A C 1
ATOM 3260 O O . GLU A 1 420 ? -15.189 -14.866 -0.125 1.00 96.00 420 GLU A O 1
ATOM 3265 N N . ALA A 1 421 ? -15.404 -16.416 -1.722 1.00 97.00 421 ALA A N 1
ATOM 3266 C CA . ALA A 1 421 ? -15.868 -15.483 -2.746 1.00 97.00 421 ALA A CA 1
ATOM 3267 C C . ALA A 1 421 ? -17.123 -14.684 -2.326 1.00 97.00 421 ALA A C 1
ATOM 3269 O O . ALA A 1 421 ? -17.307 -13.544 -2.750 1.00 97.00 421 ALA A O 1
ATOM 3270 N N . ASN A 1 422 ? -17.973 -15.250 -1.463 1.00 94.50 422 ASN A N 1
ATOM 3271 C CA . ASN A 1 422 ? -19.133 -14.548 -0.902 1.00 94.50 422 ASN A CA 1
ATOM 3272 C C . ASN A 1 422 ? -18.734 -13.500 0.146 1.00 94.50 422 ASN A C 1
ATOM 3274 O O . ASN A 1 422 ? -19.367 -12.451 0.237 1.00 94.50 422 ASN A O 1
ATOM 3278 N N . SER A 1 423 ? -17.681 -13.757 0.922 1.00 94.81 423 SER A N 1
ATOM 3279 C CA . SER A 1 423 ? -17.117 -12.768 1.845 1.00 94.81 423 SER A CA 1
ATOM 3280 C C . SER A 1 423 ? -16.365 -11.686 1.076 1.00 94.81 423 SER A C 1
ATOM 3282 O O . SER A 1 423 ? -16.538 -10.506 1.366 1.00 94.81 423 SER A O 1
ATOM 3284 N N . PHE A 1 424 ? -15.640 -12.062 0.017 1.00 96.69 424 PHE A N 1
ATOM 3285 C CA . PHE A 1 424 ? -15.045 -11.111 -0.919 1.00 96.69 424 PHE A CA 1
ATOM 3286 C C . PHE A 1 424 ? -16.098 -10.149 -1.484 1.00 96.69 424 PHE A C 1
ATOM 3288 O O . PHE A 1 424 ? -15.910 -8.942 -1.421 1.00 96.69 424 PHE A O 1
ATOM 3295 N N . GLN A 1 425 ? -17.241 -10.657 -1.961 1.00 95.75 425 GLN A N 1
ATOM 3296 C CA . GLN A 1 425 ? -18.335 -9.819 -2.471 1.00 95.75 425 GLN A CA 1
ATOM 3297 C C . GLN A 1 425 ? -18.798 -8.754 -1.460 1.00 95.75 425 GLN A C 1
ATOM 3299 O O . GLN A 1 425 ? -19.130 -7.643 -1.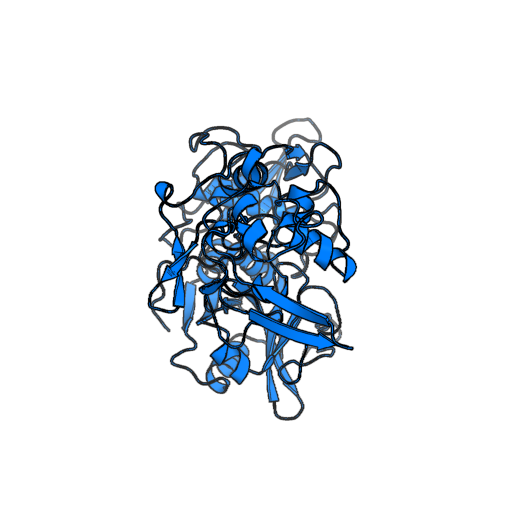862 1.00 95.75 425 GLN A O 1
ATOM 3304 N N . LYS A 1 426 ? -18.864 -9.097 -0.169 1.00 93.75 426 LYS A N 1
ATOM 3305 C CA . LYS A 1 426 ? -19.367 -8.201 0.885 1.00 93.75 426 LYS A CA 1
ATOM 3306 C C . LYS A 1 426 ? -18.345 -7.148 1.310 1.00 93.75 426 LYS A C 1
ATOM 3308 O O . LYS A 1 426 ? -18.726 -6.029 1.631 1.00 93.75 426 LYS A O 1
ATOM 3313 N N . LEU A 1 427 ? -17.070 -7.527 1.354 1.00 95.19 427 LEU A N 1
ATOM 3314 C CA . LEU A 1 427 ? -15.992 -6.700 1.900 1.00 95.19 427 LEU A CA 1
ATOM 3315 C C . LEU A 1 427 ? -15.290 -5.862 0.823 1.00 95.19 427 LEU A C 1
ATOM 3317 O O . LEU A 1 427 ? -14.809 -4.766 1.095 1.00 95.19 427 LEU A O 1
ATOM 3321 N N . PHE A 1 428 ? -15.227 -6.361 -0.410 1.00 97.38 428 PHE A N 1
ATOM 3322 C CA . PHE A 1 428 ? -14.545 -5.687 -1.506 1.00 97.38 428 PHE A CA 1
ATOM 3323 C C . PHE A 1 428 ? -15.518 -4.843 -2.308 1.00 97.38 428 PHE A C 1
ATOM 3325 O O . PHE A 1 428 ? -16.629 -5.285 -2.570 1.00 97.38 428 PHE A O 1
ATOM 3332 N N . ALA A 1 429 ? -15.096 -3.651 -2.725 1.00 96.88 429 ALA A N 1
ATOM 3333 C CA . ALA A 1 429 ? -15.869 -2.787 -3.615 1.00 96.88 429 ALA A CA 1
ATOM 3334 C C . ALA A 1 429 ? -15.689 -3.188 -5.086 1.00 96.88 429 ALA A C 1
ATOM 3336 O O . ALA A 1 429 ? -16.607 -3.050 -5.899 1.00 96.88 429 ALA A O 1
ATOM 3337 N N . GLY A 1 430 ? -14.526 -3.746 -5.433 1.00 97.38 430 GLY A N 1
ATOM 3338 C CA . GLY A 1 430 ? -14.280 -4.275 -6.766 1.00 97.38 430 GLY A CA 1
ATOM 3339 C C . GLY A 1 430 ? -12.943 -4.985 -6.923 1.00 97.38 430 GLY A C 1
ATOM 3340 O O . GLY A 1 430 ? -12.106 -5.028 -6.019 1.00 97.38 430 GLY A O 1
ATOM 3341 N N . LEU A 1 431 ? -12.767 -5.554 -8.112 1.00 98.50 431 LEU A N 1
ATOM 3342 C CA . LEU A 1 431 ? -11.499 -6.064 -8.619 1.00 98.50 431 LEU A CA 1
ATOM 3343 C C . LEU A 1 431 ? -11.301 -5.630 -10.067 1.00 98.50 431 LEU A C 1
ATOM 3345 O O . LEU A 1 431 ? -12.259 -5.302 -10.772 1.00 98.50 431 LEU A O 1
ATOM 3349 N N . GLY A 1 432 ? -10.059 -5.646 -10.527 1.00 98.12 432 GLY A N 1
ATOM 3350 C CA . GLY A 1 432 ? -9.747 -5.371 -11.917 1.00 98.12 432 GLY A CA 1
ATOM 3351 C C . GLY A 1 432 ? -8.523 -6.111 -12.416 1.00 98.12 432 GLY A C 1
ATOM 3352 O O . GLY A 1 432 ? -7.739 -6.668 -11.650 1.00 98.12 432 GLY A O 1
ATOM 3353 N N . VAL A 1 433 ? -8.398 -6.120 -13.737 1.00 98.31 433 VAL A N 1
ATOM 3354 C CA . VAL A 1 433 ? -7.306 -6.757 -14.474 1.00 98.31 433 VAL A CA 1
ATOM 3355 C C . VAL A 1 433 ? -6.737 -5.771 -15.486 1.00 98.31 433 VAL A C 1
ATOM 3357 O O . VAL A 1 433 ? -7.489 -5.016 -16.108 1.00 98.31 433 VAL A O 1
ATOM 3360 N N . ALA A 1 434 ? -5.417 -5.788 -15.658 1.00 97.56 434 ALA A N 1
ATOM 3361 C CA . ALA A 1 434 ? -4.729 -5.059 -16.719 1.00 97.56 434 ALA A CA 1
ATOM 3362 C C . ALA A 1 434 ? -4.261 -6.047 -17.801 1.00 97.56 434 ALA A C 1
ATOM 3364 O O . ALA A 1 434 ? -3.241 -6.713 -17.614 1.00 97.56 434 ALA A O 1
ATOM 3365 N N . LYS A 1 435 ? -5.002 -6.155 -18.915 1.00 95.94 435 LYS A N 1
ATOM 3366 C CA . LYS A 1 435 ? -4.721 -7.108 -20.010 1.00 95.94 435 LYS A CA 1
ATOM 3367 C C . LYS A 1 435 ? -4.944 -6.545 -21.407 1.00 95.94 435 LYS A C 1
ATOM 3369 O O . LYS A 1 435 ? -5.818 -5.655 -21.555 1.00 95.94 435 LYS A O 1
#

InterPro domains:
  IPR000169 Cysteine peptidase, cysteine active site [PS00139] (184-195)
  IPR001300 Peptidase C2, calpain, catalytic domain [PF00648] (159-431)
  IPR001300 Peptidase C2, calpain, catalytic domain [PS50203] (122-435)
  IPR022684 Peptidase C2, calpain family [PR00704] (184-200)
  IPR022684 Peptidase C2, calpain family [PR00704] (256-279)
  IPR022684 Peptidase C2, calpain family [PR00704] (413-434)
  IPR022684 Peptidase C2, calpain family [PTHR10183] (171-431)
  IPR038765 Papain-like cysteine peptidase superfamily [SSF54001] (153-433)

Sequence (435 aa):
MDKVTNLNVGAINPYALTEALVGRKIDWTNKASIEIMEDALETDYSELFDMKFNSPIFAGLKLNKENMAEPVKASEITIRGDNDSDTPDVSELKTLEELKKVGINNINATTIRSGVLTRGILNLKLEVPELDKTISKTRLSKPLANILLGAGAGSSADWTPGNGVWKDMGDFFKDVTEFSDPVQGAIGNCYFIAALSAIAWADPYRIIHRNRATGTGEADRVNAIQFYSKGGGKNAPTKLVEVTDKTIVRTSNNQPIYCRSRDAGEIYPALYEKAFAKWILKTNSDKPDITKTAFGDPVKATAQLNNKSTHYYNTSGRTGSKLFSIVRENSASYKTIHPMTAWTYGSSKDYTGTNVVGNHAYTVLGWAYKNSKSYIILRNPWGVTEPAGLNTYQGVLSFFDKSFWRPINMIGNDGVFAIEANSFQKLFAGLGVAK

Organism: NCBI:txid1484053

Radius of gyration: 22.6 Å; chains: 1; bounding box: 58×52×66 Å